Protein 1Y14 (pdb70)

Foldseek 3Di:
DDFAAALQVVLVVVVVVLVVQLVVVVPVVPLVVVLVVLQVSCVSRHDNPPVVVNVSNNVSSVQQFAHDPVLRVVLCVLLVVLPDDSVLSNCPNRDQDQFLCRSCVVVVVCVPSDDRVVVNVNNVVSVVSGDDD/DKDKDKDKDDDDDDDVDDDPCVVVVVLVVVCVPQAQFAFLVFGHQHAWPDSVDFDPVVITITITIGDDDDAFDKAKFFWAAQDQQATWTDGPPDIEGEGQVQEAPQWHDDVFIDHVDDTHGGRWMWIWGFHDWDTDGTDIYTYTHQHDPPTTGD/DDAAAALQVVLVVVVVVLVVQLVVCVVPDDDPPLVVQLVVVVVSCVSRHPVPPVVVNVSNNVSSVQQQAHDPVLSVVLLVLLVVLVDDNVLSRCPLRDQDQFLVRSCVVVVVVVPSDDRVVVNVSSVVSVVSGDPD/DKDKDKDKDKDADVVDDDPVCVVVVLVVVCVPAAQWAFLVFAHQHAW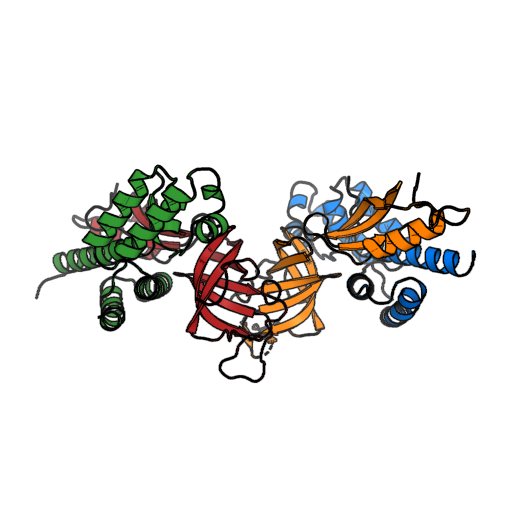PDSVDFDWAVMIMTITIGIGDDDDAFDKDKFFWAAADQQATWGDDPPATETEGPVQEAVQWGWDPPDVVTWTDHPDDIGGGGFMWIWGFRDWDTDGTDIYTYTHQHDPPTTTD

Structure (mmCIF, N/CA/C/O backbone):
data_1Y14
#
_entry.id   1Y14
#
_cell.length_a   103.646
_cell.length_b   114.810
_cell.length_c   80.479
_cell.angle_alpha   90.00
_cell.angle_beta   90.00
_cell.angle_gamma   90.00
#
_symmetry.space_group_name_H-M   'P 21 21 2'
#
loop_
_entity.id
_entity.type
_entity.pdbx_description
1 polymer 'DNA-directed RNA polymerase II 32 kDa polypeptide'
2 polymer 'DNA-directed RNA polymerase II 19 kDa polypeptide'
3 water water
#
loop_
_atom_site.group_PDB
_atom_site.id
_atom_site.type_symbol
_atom_site.label_atom_id
_atom_site.label_alt_id
_atom_site.label_comp_id
_atom_site.label_asym_id
_atom_site.label_entity_id
_atom_site.label_seq_id
_atom_site.pdbx_PDB_ins_code
_atom_site.Cartn_x
_atom_site.Cartn_y
_atom_site.Cartn_z
_atom_site.occupancy
_atom_site.B_iso_or_equiv
_atom_site.auth_seq_id
_atom_site.auth_comp_id
_atom_site.auth_asym_id
_atom_site.auth_atom_id
_atom_site.pdbx_PDB_model_num
ATOM 1 N N . GLU A 1 12 ? 39.529 18.538 33.813 1.00 91.88 46 GLU A N 1
ATOM 2 C CA . GLU A 1 12 ? 39.892 17.637 32.679 1.00 95.51 46 GLU A CA 1
ATOM 3 C C . GLU A 1 12 ? 38.945 16.430 32.611 1.00 97.54 46 GLU A C 1
ATOM 4 O O . GLU A 1 12 ? 38.278 16.096 33.592 1.00 100.00 46 GLU A O 1
ATOM 10 N N . LEU A 1 13 ? 38.888 15.786 31.449 1.00 96.28 47 LEU A N 1
ATOM 11 C CA . LEU A 1 13 ? 38.037 14.613 31.253 1.00 88.86 47 LEU A CA 1
ATOM 12 C C . LEU A 1 13 ? 38.817 13.470 30.602 1.00 84.87 47 LEU A C 1
ATOM 13 O O . LEU A 1 13 ? 39.690 13.691 29.753 1.00 90.19 47 LEU A O 1
ATOM 18 N N . ILE A 1 14 ? 38.504 12.248 31.018 1.00 67.27 48 ILE A N 1
ATOM 19 C CA . ILE A 1 14 ? 39.148 11.058 30.475 1.00 54.62 48 ILE A CA 1
ATOM 20 C C . ILE A 1 14 ? 38.056 10.285 29.738 1.00 49.71 48 ILE A C 1
ATOM 21 O O . ILE A 1 14 ? 37.116 9.793 30.355 1.00 47.92 48 ILE A O 1
ATOM 26 N N . ALA A 1 15 ? 38.179 10.196 28.419 1.00 45.87 49 ALA A N 1
ATOM 27 C CA . ALA A 1 15 ? 37.193 9.513 27.595 1.00 35.87 49 ALA A CA 1
ATOM 28 C C . ALA A 1 15 ? 37.452 8.024 27.553 1.00 34.12 49 ALA A C 1
ATOM 29 O O . ALA A 1 15 ? 38.592 7.595 27.447 1.00 40.71 49 ALA A O 1
ATOM 31 N N . LEU A 1 16 ? 36.387 7.230 27.629 1.00 32.22 50 LEU A N 1
ATOM 32 C CA . LEU A 1 16 ? 36.529 5.775 27.599 1.00 30.53 50 LEU A CA 1
ATOM 33 C C . LEU A 1 16 ? 35.743 5.191 26.445 1.00 33.15 50 LEU A C 1
ATOM 34 O O . LEU A 1 16 ? 34.689 5.719 26.103 1.00 36.29 50 LEU A O 1
ATOM 39 N N . ASN A 1 17 ? 36.251 4.123 25.829 1.00 25.38 51 ASN A N 1
ATOM 40 C CA . ASN A 1 17 ? 35.464 3.470 24.801 1.00 29.56 51 ASN A CA 1
ATOM 41 C C . ASN A 1 17 ? 34.497 2.596 25.637 1.00 27.54 51 ASN A C 1
ATOM 42 O O . ASN A 1 17 ? 34.663 2.460 26.848 1.00 28.08 51 ASN A O 1
ATOM 47 N N . LEU A 1 18 ? 33.483 2.025 25.011 1.00 31.43 52 LEU A N 1
ATOM 48 C CA . LEU A 1 18 ? 32.518 1.219 25.752 1.00 27.90 52 LEU A CA 1
ATOM 49 C C . LEU A 1 18 ? 33.161 0.112 26.581 1.00 27.19 52 LEU A C 1
ATOM 50 O O . LEU A 1 18 ? 32.841 -0.058 27.758 1.00 31.67 52 LEU A O 1
ATOM 55 N N . SER A 1 19 ? 34.074 -0.631 25.968 1.00 30.72 53 SER A N 1
ATOM 56 C CA . SER A 1 19 ? 34.730 -1.746 26.641 1.00 30.94 53 SER A CA 1
ATOM 57 C C . SER A 1 19 ? 35.502 -1.354 27.895 1.00 31.65 53 SER A C 1
ATOM 58 O O . SER A 1 19 ? 35.522 -2.101 28.866 1.00 31.80 53 SER A O 1
ATOM 61 N N . GLU A 1 20 ? 36.125 -0.185 27.897 1.00 27.76 54 GLU A N 1
ATOM 62 C CA . GLU A 1 20 ? 36.867 0.229 29.083 1.00 31.16 54 GLU A CA 1
ATOM 63 C C . GLU A 1 20 ? 35.903 0.668 30.184 1.00 26.37 54 GLU A C 1
ATOM 64 O O . GLU A 1 20 ? 36.177 0.469 31.364 1.00 36.46 54 GLU A O 1
ATOM 70 N N . ALA A 1 21 ? 34.792 1.298 29.799 1.00 24.80 55 ALA A N 1
ATOM 71 C CA . ALA A 1 21 ? 33.809 1.764 30.779 1.00 25.34 55 ALA A CA 1
ATOM 72 C C . ALA A 1 21 ? 33.237 0.542 31.482 1.00 27.45 55 ALA A C 1
ATOM 73 O O . ALA A 1 21 ? 33.045 0.543 32.696 1.00 29.24 55 ALA A O 1
ATOM 75 N N . ARG A 1 22 ? 32.981 -0.510 30.711 1.00 24.10 56 ARG A N 1
ATOM 76 C CA . ARG A 1 22 ? 32.475 -1.741 31.286 1.00 34.24 56 ARG A CA 1
ATOM 77 C C . ARG A 1 22 ? 33.466 -2.275 32.332 1.00 39.40 56 ARG A C 1
ATOM 78 O O . ARG A 1 22 ? 33.090 -2.553 33.474 1.00 39.33 56 ARG A O 1
ATOM 86 N N . LEU A 1 23 ? 34.731 -2.408 31.952 1.00 35.20 57 LEU A N 1
ATOM 87 C CA . LEU A 1 23 ? 35.736 -2.908 32.893 1.00 43.66 57 LEU A CA 1
ATOM 88 C C . LEU A 1 23 ? 35.940 -1.972 34.092 1.00 34.37 57 LEU A C 1
ATOM 89 O O . LEU A 1 23 ? 36.081 -2.433 35.221 1.00 41.08 57 LEU A O 1
ATOM 94 N N . VAL A 1 24 ? 35.955 -0.663 33.859 1.00 32.50 58 VAL A N 1
ATOM 95 C CA . VAL A 1 24 ? 36.145 0.286 34.962 1.00 31.06 58 VAL A CA 1
ATOM 96 C C . VAL A 1 24 ? 35.008 0.190 35.999 1.00 43.59 58 VAL A C 1
ATOM 97 O O . VAL A 1 24 ? 35.231 0.321 37.213 1.00 41.44 58 VAL A O 1
ATOM 101 N N . ILE A 1 25 ? 33.791 -0.034 35.517 1.00 32.86 59 ILE A N 1
ATOM 102 C CA . ILE A 1 25 ? 32.640 -0.156 36.400 1.00 43.22 59 ILE A CA 1
ATOM 103 C C . ILE A 1 25 ? 32.631 -1.497 37.159 1.00 36.29 59 ILE A C 1
ATOM 104 O O . ILE A 1 25 ? 32.402 -1.517 38.368 1.00 29.26 59 ILE A O 1
ATOM 109 N N . LYS A 1 26 ? 32.857 -2.609 36.460 1.00 35.45 60 LYS A N 1
ATOM 110 C CA . LYS A 1 26 ? 32.855 -3.908 37.127 1.00 40.78 60 LYS A CA 1
ATOM 111 C C . LYS A 1 26 ? 33.903 -3.942 38.229 1.00 39.62 60 LYS A C 1
ATOM 112 O O . LYS A 1 26 ? 33.630 -4.358 39.355 1.00 42.34 60 LYS A O 1
ATOM 118 N N . GLU A 1 27 ? 35.101 -3.483 37.898 1.00 33.52 61 GLU A N 1
ATOM 119 C CA . GLU A 1 27 ? 36.190 -3.454 38.855 1.00 39.74 61 GLU A CA 1
ATOM 120 C C . GLU A 1 27 ? 35.798 -2.635 40.082 1.00 48.71 61 GLU A C 1
ATOM 121 O O . GLU A 1 27 ? 36.026 -3.056 41.213 1.00 48.31 61 GLU A O 1
ATOM 127 N N . ALA A 1 28 ? 35.203 -1.467 39.857 1.00 45.88 62 ALA A N 1
ATOM 128 C CA . ALA A 1 28 ? 34.807 -0.596 40.960 1.00 35.69 62 ALA A CA 1
ATOM 129 C C . ALA A 1 28 ? 33.779 -1.279 41.850 1.00 48.04 62 ALA A C 1
ATOM 130 O O . ALA A 1 28 ? 33.891 -1.232 43.074 1.00 44.93 62 ALA A O 1
ATOM 132 N N . LEU A 1 29 ? 32.785 -1.918 41.237 1.00 35.27 63 LEU A N 1
ATOM 133 C CA . LEU A 1 29 ? 31.750 -2.594 42.011 1.00 46.11 63 LEU A CA 1
ATOM 134 C C . LEU A 1 29 ? 32.269 -3.859 42.692 1.00 51.57 63 LEU A C 1
ATOM 135 O O . LEU A 1 29 ? 31.833 -4.194 43.787 1.00 45.45 63 LEU A O 1
ATOM 140 N N . VAL A 1 30 ? 33.196 -4.561 42.047 1.00 42.95 64 VAL A N 1
ATOM 141 C CA . VAL A 1 30 ? 33.757 -5.766 42.636 1.00 42.76 64 VAL A CA 1
ATOM 142 C C . VAL A 1 30 ? 34.502 -5.392 43.914 1.00 39.49 64 VAL A C 1
ATOM 143 O O . VAL A 1 30 ? 34.344 -6.035 44.944 1.00 46.43 64 VAL A O 1
ATOM 147 N N . GLU A 1 31 ? 35.300 -4.334 43.830 1.00 37.06 65 GLU A N 1
ATOM 148 C CA . GLU A 1 31 ? 36.067 -3.823 44.951 1.00 38.69 65 GLU A CA 1
ATOM 149 C C . GLU A 1 31 ? 35.128 -3.361 46.059 1.00 54.52 65 GLU A C 1
ATOM 150 O O . GLU A 1 31 ? 35.435 -3.516 47.240 1.00 61.36 65 GLU A O 1
ATOM 156 N N . ARG A 1 32 ? 33.988 -2.788 45.676 1.00 55.76 66 ARG A N 1
ATOM 157 C CA . ARG A 1 32 ? 33.025 -2.299 46.657 1.00 62.21 66 ARG A CA 1
ATOM 158 C C . ARG A 1 32 ? 32.359 -3.474 47.367 1.00 52.61 66 ARG A C 1
ATOM 159 O O . ARG A 1 32 ? 32.145 -3.441 48.577 1.00 62.00 66 ARG A O 1
ATOM 167 N N . ARG A 1 33 ? 32.034 -4.508 46.603 1.00 40.83 67 ARG A N 1
ATOM 168 C CA . ARG A 1 33 ? 31.419 -5.706 47.152 1.00 54.94 67 ARG A CA 1
ATOM 169 C C . ARG A 1 33 ? 32.335 -6.261 48.246 1.00 65.61 67 ARG A C 1
ATOM 170 O O . ARG A 1 33 ? 31.870 -6.675 49.307 1.00 63.94 67 ARG A O 1
ATOM 178 N N . ARG A 1 34 ? 33.639 -6.263 47.974 1.00 65.08 68 ARG A N 1
ATOM 179 C CA . ARG A 1 34 ? 34.619 -6.757 48.935 1.00 68.16 68 ARG A CA 1
ATOM 180 C C . ARG A 1 34 ? 34.684 -5.837 50.141 1.00 66.53 68 ARG A C 1
ATOM 181 O O . ARG A 1 34 ? 34.544 -6.290 51.268 1.00 67.09 68 ARG A O 1
ATOM 189 N N . ALA A 1 35 ? 34.901 -4.546 49.896 1.00 68.83 69 ALA A N 1
ATOM 190 C CA . ALA A 1 35 ? 34.973 -3.559 50.970 1.00 65.46 69 ALA A CA 1
ATOM 191 C C . ALA A 1 35 ? 33.759 -3.698 51.873 1.00 69.42 69 ALA A C 1
ATOM 192 O O . ALA A 1 35 ? 33.836 -3.447 53.076 1.00 73.86 69 ALA A O 1
ATOM 194 N N . PHE A 1 36 ? 32.634 -4.098 51.291 1.00 71.37 70 PHE A N 1
ATOM 195 C CA . PHE A 1 36 ? 31.421 -4.283 52.069 1.00 80.01 70 PHE A CA 1
ATOM 196 C C . PHE A 1 36 ? 31.458 -5.613 52.817 1.00 78.76 70 PHE A C 1
ATOM 197 O O . PHE A 1 36 ? 31.183 -5.652 54.013 1.00 84.75 70 PHE A O 1
ATOM 205 N N . LYS A 1 37 ? 31.799 -6.697 52.119 1.00 80.54 71 LYS A N 1
ATOM 206 C CA . LYS A 1 37 ? 31.881 -8.020 52.746 1.00 82.55 71 LYS A CA 1
ATOM 207 C C . LYS A 1 37 ? 32.986 -8.078 53.798 1.00 86.46 71 LYS A C 1
ATOM 208 O O . LYS A 1 37 ? 32.974 -8.945 54.672 1.00 91.55 71 LYS A O 1
ATOM 214 N N . ARG A 1 38 ? 33.945 -7.162 53.703 1.00 87.56 72 ARG A N 1
ATOM 215 C CA . ARG A 1 38 ? 35.040 -7.100 54.663 1.00 87.48 72 ARG A CA 1
ATOM 216 C C . ARG A 1 38 ? 34.560 -6.269 55.840 1.00 92.53 72 ARG A C 1
ATOM 217 O O . ARG A 1 38 ? 33.612 -6.637 56.535 1.00 91.84 72 ARG A O 1
ATOM 225 N N . SER A 1 39 ? 35.226 -5.131 56.035 1.00 95.86 73 SER A N 1
ATOM 226 C CA . SER A 1 39 ? 34.923 -4.203 57.117 1.00 98.89 73 SER A CA 1
ATOM 227 C C . SER A 1 39 ? 33.421 -4.053 57.350 1.00 100.00 73 SER A C 1
ATOM 228 O O . SER A 1 39 ? 32.738 -3.308 56.644 1.00 100.00 73 SER A O 1
ATOM 231 N N . GLN A 1 40 ? 32.916 -4.781 58.342 1.00 100.00 74 GLN A N 1
ATOM 232 C CA . GLN A 1 40 ? 31.506 -4.732 58.704 1.00 98.37 74 GLN A CA 1
ATOM 233 C C . GLN A 1 40 ? 31.383 -4.448 60.195 1.00 100.00 74 GLN A C 1
ATOM 234 O O . GLN A 1 40 ? 32.160 -3.666 60.751 1.00 100.00 74 GLN A O 1
ATOM 240 N N . THR A 1 84 ? 30.236 -15.361 29.145 1.00 68.83 118 THR A N 1
ATOM 241 C CA . THR A 1 84 ? 29.093 -15.310 28.241 1.00 68.73 118 THR A CA 1
ATOM 242 C C . THR A 1 84 ? 28.352 -13.982 28.328 1.00 72.18 118 THR A C 1
ATOM 243 O O . THR A 1 84 ? 28.203 -13.404 29.405 1.00 70.53 118 THR A O 1
ATOM 247 N N . ARG A 1 85 ? 27.878 -13.525 27.175 1.00 70.57 119 ARG A N 1
ATOM 248 C CA . ARG A 1 85 ? 27.145 -12.272 27.041 1.00 72.54 119 ARG A CA 1
ATOM 249 C C . ARG A 1 85 ? 25.901 -12.228 27.940 1.00 76.94 119 ARG A C 1
ATOM 250 O O . ARG A 1 85 ? 25.834 -11.438 28.887 1.00 73.53 119 ARG A O 1
ATOM 258 N N . GLU A 1 86 ? 24.916 -13.073 27.639 1.00 80.16 120 GLU A N 1
ATOM 259 C CA . GLU A 1 86 ? 23.685 -13.112 28.424 1.00 82.71 120 GLU A CA 1
ATOM 260 C C . GLU A 1 86 ? 23.899 -13.610 29.847 1.00 76.82 120 GLU A C 1
ATOM 261 O O . GLU A 1 86 ? 23.177 -13.216 30.759 1.00 79.23 120 GLU A O 1
ATOM 267 N N . LYS A 1 87 ? 24.885 -14.476 30.048 1.00 73.91 121 LYS A N 1
ATOM 268 C CA . LYS A 1 87 ? 25.144 -14.962 31.393 1.00 71.40 121 LYS A CA 1
ATOM 269 C C . LYS A 1 87 ? 25.665 -13.811 32.247 1.00 66.53 121 LYS A C 1
ATOM 270 O O . LYS A 1 87 ? 25.445 -13.776 33.462 1.00 65.79 121 LYS A O 1
ATOM 276 N N . GLU A 1 88 ? 26.346 -12.863 31.605 1.00 59.07 122 GLU A N 1
ATOM 277 C CA . GLU A 1 88 ? 26.856 -11.696 32.309 1.00 44.89 122 GLU A CA 1
ATOM 278 C C . GLU A 1 88 ? 25.665 -10.824 32.685 1.00 49.82 122 GLU A C 1
ATOM 279 O O . GLU A 1 88 ? 25.647 -10.206 33.748 1.00 53.43 122 GLU A O 1
ATOM 285 N N . LEU A 1 89 ? 24.675 -10.776 31.796 1.00 53.67 123 LEU A N 1
ATOM 286 C CA . LEU A 1 89 ? 23.461 -10.000 32.026 1.00 54.41 123 LEU A CA 1
ATOM 287 C C . LEU A 1 89 ? 22.787 -10.400 33.332 1.00 68.36 123 LEU A C 1
ATOM 288 O O . LEU A 1 89 ? 22.197 -9.562 34.018 1.00 72.56 123 LEU A O 1
ATOM 293 N N . GLU A 1 90 ? 22.874 -11.684 33.668 1.00 72.53 124 GLU A N 1
ATOM 294 C CA . GLU A 1 90 ? 22.270 -12.202 34.889 1.00 75.17 124 GLU A CA 1
ATOM 295 C C . GLU A 1 90 ? 23.084 -11.840 36.121 1.00 74.11 124 GLU A C 1
ATOM 296 O O . GLU A 1 90 ? 22.535 -11.659 37.209 1.00 81.36 124 GLU A O 1
ATOM 302 N N . SER A 1 91 ? 24.394 -11.725 35.942 1.00 77.16 125 SER A N 1
ATOM 303 C CA . SER A 1 91 ? 25.295 -11.379 37.037 1.00 81.68 125 SER A CA 1
ATOM 304 C C . SER A 1 91 ? 25.139 -9.913 37.459 1.00 86.73 125 SER A C 1
ATOM 305 O O . SER A 1 91 ? 25.537 -9.532 38.565 1.00 81.25 125 SER A O 1
ATOM 308 N N . ILE A 1 92 ? 24.562 -9.101 36.573 1.00 85.84 126 ILE A N 1
ATOM 309 C CA . ILE A 1 92 ? 24.349 -7.680 36.837 1.00 79.52 126 ILE A CA 1
ATOM 310 C C . ILE A 1 92 ? 23.431 -7.485 38.028 1.00 76.65 126 ILE A C 1
ATOM 311 O O . ILE A 1 92 ? 23.833 -6.922 39.050 1.00 71.92 126 ILE A O 1
ATOM 316 N N . ASP A 1 93 ? 22.187 -7.932 37.872 1.00 70.93 127 ASP A N 1
ATOM 317 C CA . ASP A 1 93 ? 21.187 -7.817 38.923 1.00 74.56 127 ASP A CA 1
ATOM 318 C C . ASP A 1 93 ? 21.814 -8.185 40.258 1.00 74.91 127 ASP A C 1
ATOM 319 O O . ASP A 1 93 ? 21.693 -7.447 41.237 1.00 73.47 127 ASP A O 1
ATOM 324 N N . VAL A 1 94 ? 22.498 -9.326 40.283 1.00 69.07 128 VAL A N 1
ATOM 325 C CA . VAL A 1 94 ? 23.150 -9.803 41.494 1.00 67.63 128 VAL A CA 1
ATOM 326 C C . VAL A 1 94 ? 24.128 -8.752 42.015 1.00 58.66 128 VAL A C 1
ATOM 327 O O . VAL A 1 94 ? 23.949 -8.208 43.111 1.00 59.18 128 VAL A O 1
ATOM 331 N N . LEU A 1 95 ? 25.151 -8.464 41.212 1.00 57.45 129 LEU A N 1
ATOM 332 C CA . LEU A 1 95 ? 26.182 -7.494 41.573 1.00 55.53 129 LEU A CA 1
ATOM 333 C C . LEU A 1 95 ? 25.624 -6.137 42.016 1.00 54.87 129 LEU A C 1
ATOM 334 O O . LEU A 1 95 ? 26.025 -5.599 43.051 1.00 52.68 129 LEU A O 1
ATOM 339 N N . LEU A 1 96 ? 24.702 -5.584 41.235 1.00 54.07 130 LEU A N 1
ATOM 340 C CA . LEU A 1 96 ? 24.111 -4.291 41.576 1.00 60.53 130 LEU A CA 1
ATOM 341 C C . LEU A 1 96 ? 23.427 -4.355 42.927 1.00 57.42 130 LEU A C 1
ATOM 342 O O . LEU A 1 96 ? 23.534 -3.438 43.744 1.00 55.23 130 LEU A O 1
ATOM 347 N N . GLU A 1 97 ? 22.709 -5.448 43.143 1.00 56.80 131 GLU A N 1
ATOM 348 C CA . GLU A 1 97 ? 21.981 -5.665 44.381 1.00 63.26 131 GLU A CA 1
ATOM 349 C C . GLU A 1 97 ? 22.868 -5.506 45.605 1.00 61.88 131 GLU A C 1
ATOM 350 O O . GLU A 1 97 ? 22.519 -4.806 46.557 1.00 63.39 131 GLU A O 1
ATOM 356 N N . GLN A 1 98 ? 24.027 -6.153 45.561 1.00 57.80 132 GLN A N 1
ATOM 357 C CA . GLN A 1 98 ? 24.965 -6.141 46.672 1.00 55.91 132 GLN A CA 1
ATOM 358 C C . GLN A 1 98 ? 25.830 -4.898 46.775 1.00 59.03 132 GLN A C 1
ATOM 359 O O . GLN A 1 98 ? 26.518 -4.699 47.777 1.00 66.73 132 GLN A O 1
ATOM 365 N N . THR A 1 99 ? 25.801 -4.050 45.757 1.00 51.51 133 THR A N 1
ATOM 366 C CA . THR A 1 99 ? 26.650 -2.869 45.786 1.00 56.73 133 THR A CA 1
ATOM 367 C C . THR A 1 99 ? 25.957 -1.524 45.683 1.00 55.04 133 THR A C 1
ATOM 368 O O . THR A 1 99 ? 26.573 -0.499 45.965 1.00 53.80 133 THR A O 1
ATOM 372 N N . THR A 1 100 ? 24.688 -1.514 45.290 1.00 55.08 134 THR A N 1
ATOM 373 C CA . THR A 1 100 ? 23.979 -0.246 45.141 1.00 67.70 134 THR A CA 1
ATOM 374 C C . THR A 1 100 ? 22.639 -0.178 45.867 1.00 75.05 134 THR A C 1
ATOM 375 O O . THR A 1 100 ? 22.081 -1.201 46.266 1.00 80.06 134 THR A O 1
ATOM 379 N N . GLY A 1 101 ? 22.133 1.045 46.020 1.00 84.81 135 GLY A N 1
ATOM 380 C CA . GLY A 1 101 ? 20.873 1.285 46.709 1.00 87.84 135 GLY A CA 1
ATOM 381 C C . GLY A 1 101 ? 19.688 0.408 46.343 1.00 93.60 135 GLY A C 1
ATOM 382 O O . GLY A 1 101 ? 18.913 0.013 47.216 1.00 99.98 135 GLY A O 1
ATOM 383 N N . GLY A 1 102 ? 19.535 0.099 45.060 1.00 93.04 136 GLY A N 1
ATOM 384 C CA . GLY A 1 102 ? 18.418 -0.727 44.636 1.00 89.57 136 GLY A CA 1
ATOM 385 C C . GLY A 1 102 ? 17.634 -0.001 43.565 1.00 89.38 136 GLY A C 1
ATOM 386 O O . GLY A 1 102 ? 16.906 -0.610 42.777 1.00 88.31 136 GLY A O 1
ATOM 387 N N . ASN A 1 103 ? 17.781 1.319 43.550 1.00 88.59 137 ASN A N 1
ATOM 388 C CA . ASN A 1 103 ? 17.118 2.155 42.563 1.00 88.37 137 ASN A CA 1
ATOM 389 C C . ASN A 1 103 ? 18.052 2.268 41.357 1.00 90.50 137 ASN A C 1
ATOM 390 O O . ASN A 1 103 ? 18.055 1.391 40.491 1.00 98.04 137 ASN A O 1
ATOM 395 N N . ASN A 1 104 ? 18.858 3.327 41.325 1.00 78.96 138 ASN A N 1
ATOM 396 C CA . ASN A 1 104 ? 19.808 3.580 40.243 1.00 67.33 138 ASN A CA 1
ATOM 397 C C . ASN A 1 104 ? 19.509 2.809 38.952 1.00 61.76 138 ASN A C 1
ATOM 398 O O . ASN A 1 104 ? 20.234 1.881 38.558 1.00 47.30 138 ASN A O 1
ATOM 403 N N . LYS A 1 105 ? 18.423 3.211 38.302 1.00 45.04 139 LYS A N 1
ATOM 404 C CA . LYS A 1 105 ? 17.996 2.599 37.055 1.00 45.19 139 LYS A CA 1
ATOM 405 C C . LYS A 1 105 ? 19.024 2.911 35.951 1.00 41.12 139 LYS A C 1
ATOM 406 O O . LYS A 1 105 ? 19.257 2.101 35.052 1.00 32.24 139 LYS A O 1
ATOM 412 N N . ASP A 1 106 ? 19.639 4.087 36.031 1.00 38.76 140 ASP A N 1
ATOM 413 C CA . ASP A 1 106 ? 20.625 4.503 35.039 1.00 36.79 140 ASP A CA 1
ATOM 414 C C . ASP A 1 106 ? 21.806 3.531 34.969 1.00 41.56 140 ASP A C 1
ATOM 415 O O . ASP A 1 106 ? 22.164 3.043 33.882 1.00 39.49 140 ASP A O 1
ATOM 420 N N . LEU A 1 107 ? 22.397 3.233 36.126 1.00 43.22 141 LEU A N 1
ATOM 421 C CA . LEU A 1 107 ? 23.544 2.327 36.176 1.00 32.82 141 LEU A CA 1
ATOM 422 C C . LEU A 1 107 ? 23.162 0.954 35.646 1.00 41.07 141 LEU A C 1
ATOM 423 O O . LEU A 1 107 ? 23.910 0.330 34.885 1.00 40.37 141 LEU A O 1
ATOM 428 N N . LYS A 1 108 ? 21.977 0.493 36.025 1.00 44.45 142 LYS A N 1
ATOM 429 C CA . LYS A 1 108 ? 21.501 -0.804 35.558 1.00 37.12 142 LYS A CA 1
ATOM 430 C C . LYS A 1 108 ? 21.328 -0.816 34.037 1.00 33.54 142 LYS A C 1
ATOM 431 O O . LYS A 1 108 ? 21.737 -1.770 33.365 1.00 34.85 142 LYS A O 1
ATOM 437 N N . ASN A 1 109 ? 20.714 0.229 33.481 1.00 40.41 143 ASN A N 1
ATOM 438 C CA . ASN A 1 109 ? 20.537 0.292 32.024 1.00 40.23 143 ASN A CA 1
ATOM 439 C C . ASN A 1 109 ? 21.916 0.364 31.350 1.00 31.15 143 ASN A C 1
ATOM 440 O O . ASN A 1 109 ? 22.152 -0.238 30.305 1.00 32.22 143 ASN A O 1
ATOM 445 N N . THR A 1 110 ? 22.826 1.090 31.977 1.00 27.34 144 THR A N 1
ATOM 446 C CA . THR A 1 110 ? 24.183 1.228 31.459 1.00 39.48 144 THR A CA 1
ATOM 447 C C . THR A 1 110 ? 24.911 -0.110 31.359 1.00 33.62 144 THR A C 1
ATOM 448 O O . THR A 1 110 ? 25.470 -0.462 30.308 1.00 34.49 144 THR A O 1
ATOM 452 N N . MET A 1 111 ? 24.888 -0.875 32.442 1.00 36.05 145 MET A N 1
ATOM 453 C CA . MET A 1 111 ? 25.578 -2.158 32.430 1.00 42.11 145 MET A CA 1
ATOM 454 C C . MET A 1 111 ? 25.007 -3.131 31.403 1.00 42.46 145 MET A C 1
ATOM 455 O O . MET A 1 111 ? 25.758 -3.865 30.747 1.00 39.22 145 MET A O 1
ATOM 460 N N . GLN A 1 112 ? 23.691 -3.131 31.224 1.00 34.68 146 GLN A N 1
ATOM 461 C CA . GLN A 1 112 ? 23.115 -4.036 30.234 1.00 39.07 146 GLN A CA 1
ATOM 462 C C . GLN A 1 112 ? 23.592 -3.603 28.853 1.00 29.64 146 GLN A C 1
ATOM 463 O O . GLN A 1 112 ? 23.911 -4.429 27.998 1.00 33.45 146 GLN A O 1
ATOM 469 N N . TYR A 1 113 ? 23.639 -2.291 28.655 1.00 33.77 147 TYR A N 1
ATOM 470 C CA . TYR A 1 113 ? 24.094 -1.699 27.402 1.00 33.15 147 TYR A CA 1
ATOM 471 C C . TYR A 1 113 ? 25.558 -2.092 27.164 1.00 21.83 147 TYR A C 1
ATOM 472 O O . TYR A 1 113 ? 25.907 -2.672 26.133 1.00 27.21 147 TYR A O 1
ATOM 481 N N . LEU A 1 114 ? 26.409 -1.769 28.132 1.00 28.23 148 LEU A N 1
ATOM 482 C CA . LEU A 1 114 ? 27.831 -2.094 28.030 1.00 32.64 148 LEU A CA 1
ATOM 483 C C . LEU A 1 114 ? 28.031 -3.597 27.804 1.00 35.37 148 LEU A C 1
ATOM 484 O O . LEU A 1 114 ? 28.893 -4.016 27.023 1.00 37.32 148 LEU A O 1
ATOM 489 N N . THR A 1 115 ? 27.207 -4.412 28.454 1.00 37.26 149 THR A N 1
ATOM 490 C CA . THR A 1 115 ? 27.313 -5.859 28.291 1.00 34.09 149 THR A CA 1
ATOM 491 C C . THR A 1 115 ? 27.051 -6.280 26.850 1.00 37.78 149 THR A C 1
ATOM 492 O O . THR A 1 115 ? 27.762 -7.127 26.299 1.00 34.63 149 THR A O 1
ATOM 496 N N . ASN A 1 116 ? 26.034 -5.694 26.225 1.00 37.00 150 ASN A N 1
ATOM 497 C CA . ASN A 1 116 ? 25.718 -6.078 24.852 1.00 36.34 150 ASN A CA 1
ATOM 498 C C . ASN A 1 116 ? 26.467 -5.332 23.756 1.00 40.12 150 ASN A C 1
ATOM 499 O O . ASN A 1 116 ? 26.535 -5.800 22.622 1.00 33.30 150 ASN A O 1
ATOM 504 N N . PHE A 1 117 ? 27.050 -4.185 24.079 1.00 29.74 151 PHE A N 1
ATOM 505 C CA . PHE A 1 117 ? 27.752 -3.444 23.046 1.00 32.79 151 PHE A CA 1
ATOM 506 C C . PHE A 1 117 ? 29.275 -3.376 23.161 1.00 37.13 151 PHE A C 1
ATOM 507 O O . PHE A 1 117 ? 29.934 -2.922 22.226 1.00 34.57 151 PHE A O 1
ATOM 515 N N . SER A 1 118 ? 29.838 -3.835 24.281 1.00 36.22 152 SER A N 1
ATOM 516 C CA . SER A 1 118 ? 31.296 -3.819 24.441 1.00 32.02 152 SER A CA 1
ATOM 517 C C . SER A 1 118 ? 31.931 -4.766 23.437 1.00 35.86 152 SER A C 1
ATOM 518 O O . SER A 1 118 ? 31.638 -5.956 23.405 1.00 32.46 152 SER A O 1
ATOM 521 N N . ARG A 1 119 ? 32.827 -4.237 22.624 1.00 31.05 153 ARG A N 1
ATOM 522 C CA . ARG A 1 119 ? 33.484 -5.040 21.604 1.00 38.84 153 ARG A CA 1
ATOM 523 C C . ARG A 1 119 ? 34.644 -5.901 22.146 1.00 37.80 153 ARG A C 1
ATOM 524 O O . ARG A 1 119 ? 34.954 -6.958 21.594 1.00 27.51 153 ARG A O 1
ATOM 532 N N . PHE A 1 120 ? 35.273 -5.456 23.226 1.00 36.17 154 PHE A N 1
ATOM 533 C CA . PHE A 1 120 ? 36.420 -6.171 23.799 1.00 38.38 154 PHE A CA 1
ATOM 534 C C . PHE A 1 120 ? 36.100 -6.529 25.238 1.00 39.83 154 PHE A C 1
ATOM 535 O O . PHE A 1 120 ? 36.070 -5.666 26.121 1.00 41.17 154 PHE A O 1
ATOM 543 N N . ARG A 1 121 ? 35.883 -7.817 25.476 1.00 41.43 155 ARG A N 1
ATOM 544 C CA . ARG A 1 121 ? 35.444 -8.280 26.788 1.00 43.49 155 ARG A CA 1
ATOM 545 C C . ARG A 1 121 ? 36.394 -8.597 27.934 1.00 40.76 155 ARG A C 1
ATOM 546 O O . ARG A 1 121 ? 35.940 -8.736 29.065 1.00 46.69 155 ARG A O 1
ATOM 554 N N . ASP A 1 122 ? 37.693 -8.697 27.675 1.00 39.49 156 ASP A N 1
ATOM 555 C CA . ASP A 1 122 ? 38.646 -8.978 28.747 1.00 41.53 156 ASP A CA 1
ATOM 556 C C . ASP A 1 122 ? 39.705 -7.884 28.843 1.00 37.81 156 ASP A C 1
ATOM 557 O O . ASP A 1 122 ? 39.986 -7.192 27.861 1.00 37.83 156 ASP A O 1
ATOM 562 N N . GLN A 1 123 ? 40.297 -7.736 30.025 1.00 39.73 157 GLN A N 1
ATOM 563 C CA . GLN A 1 123 ? 41.299 -6.698 30.252 1.00 45.90 157 GLN A CA 1
ATOM 564 C C . GLN A 1 123 ? 42.497 -6.804 29.316 1.00 54.65 157 GLN A C 1
ATOM 565 O O . GLN A 1 123 ? 43.077 -5.790 28.913 1.00 55.94 157 GLN A O 1
ATOM 571 N N . GLU A 1 124 ? 42.863 -8.031 28.964 1.00 57.30 158 GLU A N 1
ATOM 572 C CA . GLU A 1 124 ? 43.997 -8.243 28.080 1.00 61.53 158 GLU A CA 1
ATOM 573 C C . GLU A 1 124 ? 43.782 -7.520 26.764 1.00 56.05 158 GLU A C 1
ATOM 574 O O . GLU A 1 124 ? 44.605 -6.708 26.344 1.00 49.48 158 GLU A O 1
ATOM 580 N N . THR A 1 125 ? 42.665 -7.825 26.119 1.00 51.11 159 THR A N 1
ATOM 581 C CA . THR A 1 125 ? 42.341 -7.224 24.838 1.00 48.69 159 THR A CA 1
ATOM 582 C C . THR A 1 125 ? 42.148 -5.712 24.919 1.00 47.61 159 THR A C 1
ATOM 583 O O . THR A 1 125 ? 42.595 -4.977 24.036 1.00 46.65 159 THR A O 1
ATOM 587 N N . VAL A 1 126 ? 41.490 -5.241 25.974 1.00 45.83 160 VAL A N 1
ATOM 588 C CA . VAL A 1 126 ? 41.281 -3.807 26.109 1.00 43.34 160 VAL A CA 1
ATOM 589 C C . VAL A 1 126 ? 42.634 -3.109 26.170 1.00 42.85 160 VAL A C 1
ATOM 590 O O . VAL A 1 126 ? 42.845 -2.100 25.498 1.00 40.85 160 VAL A O 1
ATOM 594 N N . GLY A 1 127 ? 43.550 -3.656 26.966 1.00 45.63 161 GLY A N 1
ATOM 595 C CA . GLY A 1 127 ? 44.875 -3.065 27.085 1.00 42.43 161 GLY A CA 1
ATOM 596 C C . GLY A 1 127 ? 45.533 -2.909 25.725 1.00 45.67 161 GLY A C 1
ATOM 597 O O . GLY A 1 127 ? 46.159 -1.885 25.431 1.00 50.47 161 GLY A O 1
ATOM 598 N N . ALA A 1 128 ? 45.371 -3.929 24.888 1.00 39.83 162 ALA A N 1
ATOM 599 C CA . ALA A 1 128 ? 45.935 -3.941 23.545 1.00 46.97 162 ALA A CA 1
ATOM 600 C C . ALA A 1 128 ? 45.281 -2.895 22.642 1.00 53.28 162 ALA A C 1
ATOM 601 O O . ALA A 1 128 ? 45.952 -2.263 21.821 1.00 49.91 162 ALA A O 1
ATOM 603 N N . VAL A 1 129 ? 43.968 -2.724 22.774 1.00 54.06 163 VAL A N 1
ATOM 604 C CA . VAL A 1 129 ? 43.269 -1.731 21.959 1.00 47.62 163 VAL A CA 1
ATOM 605 C C . VAL A 1 129 ? 43.776 -0.338 22.344 1.00 47.16 163 VAL A C 1
ATOM 606 O O . VAL A 1 129 ? 44.033 0.513 21.484 1.00 40.67 163 VAL A O 1
ATOM 610 N N . ILE A 1 130 ? 43.932 -0.121 23.644 1.00 41.74 164 ILE A N 1
ATOM 611 C CA . ILE A 1 130 ? 44.415 1.156 24.148 1.00 53.68 164 ILE A CA 1
ATOM 612 C C . ILE A 1 130 ? 45.782 1.512 23.571 1.00 58.14 164 ILE A C 1
ATOM 613 O O . ILE A 1 130 ? 45.990 2.634 23.112 1.00 54.61 164 ILE A O 1
ATOM 618 N N . GLN A 1 131 ? 46.715 0.564 23.586 1.00 63.19 165 GLN A N 1
ATOM 619 C CA . GLN A 1 131 ? 48.045 0.838 23.050 1.00 61.32 165 GLN A CA 1
ATOM 620 C C . GLN A 1 131 ? 47.984 1.116 21.546 1.00 58.07 165 GLN A C 1
ATOM 621 O O . GLN A 1 131 ? 48.503 2.133 21.081 1.00 61.11 165 GLN A O 1
ATOM 627 N N . LEU A 1 132 ? 47.341 0.225 20.793 1.00 42.60 166 LEU A N 1
ATOM 628 C CA . LEU A 1 132 ? 47.205 0.399 19.347 1.00 43.78 166 LEU A CA 1
ATOM 629 C C . LEU A 1 132 ? 46.666 1.786 18.975 1.00 50.66 166 LEU A C 1
ATOM 630 O O . LEU A 1 132 ? 47.187 2.438 18.079 1.00 58.94 166 LEU A O 1
ATOM 635 N N . LEU A 1 133 ? 45.622 2.235 19.663 1.00 51.73 167 LEU A N 1
ATOM 636 C CA . LEU A 1 133 ? 45.024 3.532 19.362 1.00 49.73 167 LEU A CA 1
ATOM 637 C C . LEU A 1 133 ? 45.797 4.718 19.923 1.00 51.97 167 LEU A C 1
ATOM 638 O O . LEU A 1 133 ? 45.842 5.778 19.306 1.00 54.99 167 LEU A O 1
ATOM 643 N N . LYS A 1 134 ? 46.394 4.536 21.093 1.00 57.10 168 LYS A N 1
ATOM 644 C CA . LYS A 1 134 ? 47.161 5.591 21.746 1.00 61.51 168 LYS A CA 1
ATOM 645 C C . LYS A 1 134 ? 48.376 6.029 20.929 1.00 65.65 168 LYS A C 1
ATOM 646 O O . LYS A 1 134 ? 48.766 7.198 20.962 1.00 70.42 168 LYS A O 1
ATOM 652 N N . SER A 1 135 ? 48.969 5.098 20.191 1.00 57.65 169 SER A N 1
ATOM 653 C CA . SER A 1 135 ? 50.145 5.415 19.392 1.00 63.83 169 SER A CA 1
ATOM 654 C C . SER A 1 135 ? 49.828 6.146 18.085 1.00 62.91 169 SER A C 1
ATOM 655 O O . SER A 1 135 ? 50.733 6.446 17.309 1.00 69.63 169 SER A O 1
ATOM 658 N N . THR A 1 136 ? 48.552 6.431 17.839 1.00 61.51 170 THR A N 1
ATOM 659 C CA . THR A 1 136 ? 48.142 7.114 16.611 1.00 48.37 170 THR A CA 1
ATOM 660 C C . THR A 1 136 ? 48.267 8.629 16.710 1.00 45.11 170 THR A C 1
ATOM 661 O O . THR A 1 136 ? 48.325 9.317 15.694 1.00 48.54 170 THR A O 1
ATOM 665 N N . GLY A 1 137 ? 48.279 9.146 17.935 1.00 40.46 171 GLY A N 1
ATOM 666 C CA . GLY A 1 137 ? 48.378 10.580 18.124 1.00 44.18 171 GLY A CA 1
ATOM 667 C C . GLY A 1 137 ? 47.042 11.288 17.971 1.00 50.36 171 GLY A C 1
ATOM 668 O O . GLY A 1 137 ? 46.989 12.519 17.964 1.00 45.42 171 GLY A O 1
ATOM 669 N N . LEU A 1 138 ? 45.961 10.519 17.845 1.00 40.39 172 LEU A N 1
ATOM 670 C CA . LEU A 1 138 ? 44.629 11.096 17.704 1.00 37.97 172 LEU A CA 1
ATOM 671 C C . LEU A 1 138 ? 44.108 11.671 19.033 1.00 38.74 172 LEU A C 1
ATOM 672 O O . LEU A 1 138 ? 44.648 11.394 20.103 1.00 45.22 172 LEU A O 1
ATOM 677 N N . HIS A 1 139 ? 43.067 12.490 18.959 1.00 33.53 173 HIS A N 1
ATOM 678 C CA . HIS A 1 139 ? 42.485 13.086 20.159 1.00 34.28 173 HIS A CA 1
ATOM 679 C C . HIS A 1 139 ? 41.713 12.021 20.973 1.00 34.50 173 HIS A C 1
ATOM 680 O O . HIS A 1 139 ? 41.132 11.080 20.414 1.00 32.80 173 HIS A O 1
ATOM 687 N N . PRO A 1 140 ? 41.708 12.151 22.304 1.00 36.36 174 PRO A N 1
ATOM 688 C CA . PRO A 1 140 ? 40.994 11.184 23.149 1.00 36.53 174 PRO A CA 1
ATOM 689 C C . PRO A 1 140 ? 39.550 10.907 22.692 1.00 42.95 174 PRO A C 1
ATOM 690 O O . PRO A 1 140 ? 39.117 9.757 22.665 1.00 46.11 174 PRO A O 1
ATOM 694 N N . PHE A 1 141 ? 38.812 11.955 22.332 1.00 33.86 175 PHE A N 1
ATOM 695 C CA . PHE A 1 141 ? 37.432 11.786 21.887 1.00 42.02 175 PHE A CA 1
ATOM 696 C C . PHE A 1 141 ? 37.372 10.932 20.638 1.00 44.72 175 PHE A C 1
ATOM 697 O O . PHE A 1 141 ? 36.404 10.196 20.446 1.00 39.13 175 PHE A O 1
ATOM 705 N N . GLU A 1 142 ? 38.394 11.040 19.787 1.00 31.43 176 GLU A N 1
ATOM 706 C CA . GLU A 1 142 ? 38.459 10.248 18.562 1.00 36.06 176 GLU A CA 1
ATOM 707 C C . GLU A 1 142 ? 38.822 8.814 18.917 1.00 35.15 176 GLU A C 1
ATOM 708 O O . GLU A 1 142 ? 38.229 7.863 18.407 1.00 38.73 176 GLU A O 1
ATOM 714 N N . VAL A 1 143 ? 39.792 8.662 19.806 1.00 38.02 177 VAL A N 1
ATOM 715 C CA . VAL A 1 143 ? 40.228 7.338 20.240 1.00 35.40 177 VAL A CA 1
ATOM 716 C C . VAL A 1 143 ? 39.057 6.570 20.863 1.00 42.77 177 VAL A C 1
ATOM 717 O O . VAL A 1 143 ? 38.864 5.379 20.590 1.00 34.93 177 VAL A O 1
ATOM 721 N N . ALA A 1 144 ? 38.279 7.261 21.694 1.00 28.59 178 ALA A N 1
ATOM 722 C CA . ALA A 1 144 ? 37.133 6.647 22.361 1.00 41.68 178 ALA A CA 1
ATOM 723 C C . ALA A 1 144 ? 36.103 6.190 21.344 1.00 35.27 178 ALA A C 1
ATOM 724 O O . ALA A 1 144 ? 35.496 5.135 21.503 1.00 33.31 178 ALA A O 1
ATOM 726 N N . GLN A 1 145 ? 35.900 6.980 20.296 1.00 35.72 179 GLN A N 1
ATOM 727 C CA . GLN A 1 145 ? 34.923 6.590 19.293 1.00 28.95 179 GLN A CA 1
ATOM 728 C C . GLN A 1 145 ? 35.424 5.413 18.447 1.00 32.96 179 GLN A C 1
ATOM 729 O O . GLN A 1 145 ? 34.661 4.488 18.145 1.00 30.07 179 GLN A O 1
ATOM 735 N N . LEU A 1 146 ? 36.706 5.433 18.083 1.00 29.77 180 LEU A N 1
ATOM 736 C CA . LEU A 1 146 ? 37.284 4.358 17.276 1.00 34.08 180 LEU A CA 1
ATOM 737 C C . LEU A 1 146 ? 37.293 3.056 18.048 1.00 29.32 180 LEU A C 1
ATOM 738 O O . LEU A 1 146 ? 37.197 1.990 17.469 1.00 29.12 180 LEU A O 1
ATOM 743 N N . GLY A 1 147 ? 37.414 3.148 19.362 1.00 28.57 181 GLY A N 1
ATOM 744 C CA . GLY A 1 147 ? 37.426 1.943 20.159 1.00 39.08 181 GLY A CA 1
ATOM 745 C C . GLY A 1 147 ? 36.026 1.446 20.457 1.00 34.58 181 GLY A C 1
ATOM 746 O O . GLY A 1 147 ? 35.866 0.329 20.930 1.00 35.84 181 GLY A O 1
ATOM 747 N N . SER A 1 148 ? 35.009 2.254 20.164 1.00 32.62 182 SER A N 1
ATOM 748 C CA . SER A 1 148 ? 33.627 1.850 20.446 1.00 31.83 182 SER A CA 1
ATOM 749 C C . SER A 1 148 ? 32.851 1.424 19.205 1.00 38.30 182 SER A C 1
ATOM 750 O O . SER A 1 148 ? 32.149 0.414 19.215 1.00 42.82 182 SER A O 1
ATOM 753 N N . LEU A 1 149 ? 32.989 2.196 18.136 1.00 36.70 183 LEU A N 1
ATOM 754 C CA . LEU A 1 149 ? 32.296 1.921 16.882 1.00 34.06 183 LEU A CA 1
ATOM 755 C C . LEU A 1 149 ? 33.069 1.044 15.908 1.00 38.81 183 LEU A C 1
ATOM 756 O O . LEU A 1 149 ? 34.110 1.445 15.398 1.00 44.42 183 LEU A O 1
ATOM 761 N N . ALA A 1 150 ? 32.539 -0.140 15.626 1.00 40.24 184 ALA A N 1
ATOM 762 C CA . ALA A 1 150 ? 33.171 -1.049 14.683 1.00 44.61 184 ALA A CA 1
ATOM 763 C C . ALA A 1 150 ? 32.927 -0.495 13.284 1.00 43.47 184 ALA A C 1
ATOM 764 O O . ALA A 1 150 ? 31.785 -0.231 12.909 1.00 43.45 184 ALA A O 1
ATOM 766 N N . CYS A 1 151 ? 33.999 -0.314 12.522 1.00 44.79 185 CYS A N 1
ATOM 767 C CA . CYS A 1 151 ? 33.903 0.206 11.158 1.00 40.84 185 CYS A CA 1
ATOM 768 C C . CYS A 1 151 ? 34.708 -0.693 10.225 1.00 38.13 185 CYS A C 1
ATOM 769 O O . CYS A 1 151 ? 35.808 -1.129 10.570 1.00 39.03 185 CYS A O 1
ATOM 772 N N . ASP A 1 152 ? 34.174 -0.959 9.038 1.00 39.34 186 ASP A N 1
ATOM 773 C CA . ASP A 1 152 ? 34.869 -1.821 8.087 1.00 47.30 186 ASP A CA 1
ATOM 774 C C . ASP A 1 152 ? 35.827 -1.105 7.147 1.00 46.04 186 ASP A C 1
ATOM 775 O O . ASP A 1 152 ? 36.836 -1.684 6.746 1.00 56.19 186 ASP A O 1
ATOM 780 N N . THR A 1 153 ? 35.529 0.143 6.794 1.00 48.23 187 THR A N 1
ATOM 781 C CA . THR A 1 153 ? 36.406 0.880 5.878 1.00 45.07 187 THR A CA 1
ATOM 782 C C . THR A 1 153 ? 36.811 2.267 6.365 1.00 46.10 187 THR A C 1
ATOM 783 O O . THR A 1 153 ? 36.153 2.859 7.217 1.00 47.74 187 THR A O 1
ATOM 787 N N . ALA A 1 154 ? 37.904 2.778 5.810 1.00 47.58 188 ALA A N 1
ATOM 788 C CA . ALA A 1 154 ? 38.406 4.099 6.156 1.00 44.62 188 ALA A CA 1
ATOM 789 C C . ALA A 1 154 ? 37.332 5.160 5.912 1.00 46.56 188 ALA A C 1
ATOM 790 O O . ALA A 1 154 ? 37.125 6.059 6.736 1.00 38.47 188 ALA A O 1
ATOM 792 N N . ASP A 1 155 ? 36.639 5.048 4.783 1.00 49.56 189 ASP A N 1
ATOM 793 C CA . ASP A 1 155 ? 35.584 6.000 4.447 1.00 49.80 189 ASP A CA 1
ATOM 794 C C . ASP A 1 155 ? 34.457 5.970 5.476 1.00 48.93 189 ASP A C 1
ATOM 795 O O . ASP A 1 155 ? 33.901 7.010 5.826 1.00 52.02 189 ASP A O 1
ATOM 800 N N . GLU A 1 156 ? 34.112 4.778 5.952 1.00 42.52 190 GLU A N 1
ATOM 801 C CA . GLU A 1 156 ? 33.056 4.655 6.952 1.00 49.80 190 GLU A CA 1
ATOM 802 C C . GLU A 1 156 ? 33.464 5.391 8.237 1.00 40.24 190 GLU A C 1
ATOM 803 O O . GLU A 1 156 ? 32.725 6.239 8.745 1.00 45.26 190 GLU A O 1
ATOM 809 N N . ALA A 1 157 ? 34.645 5.064 8.750 1.00 35.27 191 ALA A N 1
ATOM 810 C CA . ALA A 1 157 ? 35.154 5.695 9.965 1.00 38.72 191 ALA A CA 1
ATOM 811 C C . ALA A 1 157 ? 35.313 7.209 9.792 1.00 41.07 191 ALA A C 1
ATOM 812 O O . ALA A 1 157 ? 34.875 7.985 10.640 1.00 43.31 191 ALA A O 1
ATOM 814 N N . LYS A 1 158 ? 35.938 7.636 8.699 1.00 41.79 192 LYS A N 1
ATOM 815 C CA . LYS A 1 158 ? 36.117 9.070 8.470 1.00 38.19 192 LYS A CA 1
ATOM 816 C C . LYS A 1 158 ? 34.790 9.769 8.292 1.00 34.88 192 LYS A C 1
ATOM 817 O O . LYS A 1 158 ? 34.654 10.943 8.628 1.00 45.71 192 LYS A O 1
ATOM 823 N N . THR A 1 159 ? 33.794 9.052 7.786 1.00 42.31 193 THR A N 1
ATOM 824 C CA . THR A 1 159 ? 32.475 9.659 7.627 1.00 42.96 193 THR A CA 1
ATOM 825 C C . THR A 1 159 ? 31.793 9.793 8.994 1.00 45.03 193 THR A C 1
ATOM 826 O O . THR A 1 159 ? 31.169 10.813 9.282 1.00 42.30 193 THR A O 1
ATOM 830 N N . LEU A 1 160 ? 31.931 8.766 9.837 1.00 43.51 194 LEU A N 1
ATOM 831 C CA . LEU A 1 160 ? 31.324 8.769 11.169 1.00 32.89 194 LEU A CA 1
ATOM 832 C C . LEU A 1 160 ? 32.100 9.608 12.183 1.00 36.39 194 LEU A C 1
ATOM 833 O O . LEU A 1 160 ? 31.514 10.146 13.118 1.00 30.06 194 LEU A O 1
ATOM 838 N N . ILE A 1 161 ? 33.416 9.709 12.008 1.00 33.65 195 ILE A N 1
ATOM 839 C CA . ILE A 1 161 ? 34.253 10.508 12.906 1.00 35.82 195 ILE A CA 1
ATOM 840 C C . ILE A 1 161 ? 35.021 11.466 11.983 1.00 45.58 195 ILE A C 1
ATOM 841 O O . ILE A 1 161 ? 36.235 11.338 11.795 1.00 38.12 195 ILE A O 1
ATOM 846 N N . PRO A 1 162 ? 34.306 12.445 11.406 1.00 46.04 196 PRO A N 1
ATOM 847 C CA . PRO A 1 162 ? 34.806 13.465 10.480 1.00 43.45 196 PRO A CA 1
ATOM 848 C C . PRO A 1 162 ? 36.086 14.206 10.830 1.00 45.71 196 PRO A C 1
ATOM 849 O O . PRO A 1 162 ? 36.775 14.688 9.932 1.00 41.31 196 PRO A O 1
ATOM 853 N N . SER A 1 163 ? 36.421 14.306 12.111 1.00 41.56 197 SER A N 1
ATOM 854 C CA . SER A 1 163 ? 37.642 15.007 12.474 1.00 41.81 197 SER A CA 1
ATOM 855 C C . SER A 1 163 ? 38.886 14.161 12.175 1.00 45.77 197 SER A C 1
ATOM 856 O O . SER A 1 163 ? 40.016 14.613 12.373 1.00 48.12 197 SER A O 1
ATOM 859 N N . LEU A 1 164 ? 38.678 12.935 11.699 1.00 43.94 198 LEU A N 1
ATOM 860 C CA . LEU A 1 164 ? 39.792 12.043 11.356 1.00 51.61 198 LEU A CA 1
ATOM 861 C C . LEU A 1 164 ? 40.312 12.383 9.955 1.00 51.78 198 LEU A C 1
ATOM 862 O O . LEU A 1 164 ? 41.478 12.127 9.639 1.00 41.91 198 LEU A O 1
ATOM 867 N N . ASN A 1 165 ? 39.421 12.942 9.131 1.00 51.26 199 ASN A N 1
ATOM 868 C CA . ASN A 1 165 ? 39.694 13.329 7.744 1.00 53.88 199 ASN A CA 1
ATOM 869 C C . ASN A 1 165 ? 41.114 13.775 7.409 1.00 60.54 199 ASN A C 1
ATOM 870 O O . ASN A 1 165 ? 41.755 13.203 6.523 1.00 57.73 199 ASN A O 1
ATOM 875 N N . ASN A 1 166 ? 41.596 14.796 8.109 1.00 48.82 200 ASN A N 1
ATOM 876 C CA . ASN A 1 166 ? 42.928 15.321 7.857 1.00 59.88 200 ASN A CA 1
ATOM 877 C C . ASN A 1 166 ? 43.937 14.975 8.941 1.00 59.14 200 ASN A C 1
ATOM 878 O O . ASN A 1 166 ? 44.996 15.602 9.031 1.00 61.16 200 ASN A O 1
ATOM 883 N N . LYS A 1 167 ? 43.623 13.990 9.772 1.00 54.85 201 LYS A N 1
ATOM 884 C CA . LYS A 1 167 ? 44.559 13.619 10.826 1.00 42.34 201 LYS A CA 1
ATOM 885 C C . LYS A 1 167 ? 45.267 12.303 10.538 1.00 38.12 201 LYS A C 1
ATOM 886 O O . LYS A 1 167 ? 46.288 11.992 11.144 1.00 39.88 201 LYS A O 1
ATOM 892 N N . ILE A 1 168 ? 44.746 11.537 9.591 1.00 39.68 202 ILE A N 1
ATOM 893 C CA . ILE A 1 168 ? 45.329 10.238 9.309 1.00 36.34 202 ILE A CA 1
ATOM 894 C C . ILE A 1 168 ? 44.905 9.777 7.916 1.00 32.47 202 ILE A C 1
ATOM 895 O O . ILE A 1 168 ? 43.796 10.067 7.470 1.00 42.23 202 ILE A O 1
ATOM 900 N N . SER A 1 169 ? 45.794 9.064 7.230 1.00 38.40 203 SER A N 1
ATOM 901 C CA . SER A 1 169 ? 45.525 8.575 5.877 1.00 37.69 203 SER A CA 1
ATOM 902 C C . SER A 1 169 ? 44.617 7.352 5.852 1.00 44.22 203 SER A C 1
ATOM 903 O O . SER A 1 169 ? 44.574 6.584 6.811 1.00 42.97 203 SER A O 1
ATOM 906 N N . ASP A 1 170 ? 43.895 7.173 4.750 1.00 44.09 204 ASP A N 1
ATOM 907 C CA . ASP A 1 170 ? 43.013 6.026 4.603 1.00 51.66 204 ASP A CA 1
ATOM 908 C C . ASP A 1 170 ? 43.814 4.756 4.827 1.00 55.51 204 ASP A C 1
ATOM 909 O O . ASP A 1 170 ? 43.376 3.826 5.495 1.00 63.74 204 ASP A O 1
ATOM 914 N N . ASP A 1 171 ? 45.005 4.744 4.258 1.00 61.06 205 ASP A N 1
ATOM 915 C CA . ASP A 1 171 ? 45.911 3.619 4.347 1.00 54.99 205 ASP A CA 1
ATOM 916 C C . ASP A 1 171 ? 46.182 3.238 5.798 1.00 52.83 205 ASP A C 1
ATOM 917 O O . ASP A 1 171 ? 45.951 2.097 6.207 1.00 46.31 205 ASP A O 1
ATOM 922 N N . GLU A 1 172 ? 46.670 4.206 6.569 1.00 50.55 206 GLU A N 1
ATOM 923 C CA . GLU A 1 172 ? 47.010 3.998 7.973 1.00 58.59 206 GLU A CA 1
ATOM 924 C C . GLU A 1 172 ? 45.816 3.663 8.875 1.00 55.83 206 GLU A C 1
ATOM 925 O O . GLU A 1 172 ? 45.959 2.964 9.880 1.00 58.21 206 GLU A O 1
ATOM 931 N N . LEU A 1 173 ? 44.643 4.170 8.518 1.00 46.50 207 LEU A N 1
ATOM 932 C CA . LEU A 1 173 ? 43.442 3.921 9.299 1.00 50.59 207 LEU A CA 1
ATOM 933 C C . LEU A 1 173 ? 42.890 2.533 8.978 1.00 51.98 207 LEU A C 1
ATOM 934 O O . LEU A 1 173 ? 42.261 1.897 9.822 1.00 50.82 207 LEU A O 1
ATOM 939 N N . GLU A 1 174 ? 43.124 2.073 7.753 1.00 50.68 208 GLU A N 1
ATOM 940 C CA . GLU A 1 174 ? 42.660 0.757 7.331 1.00 50.30 208 GLU A CA 1
ATOM 941 C C . GLU A 1 174 ? 43.363 -0.324 8.148 1.00 50.86 208 GLU A C 1
ATOM 942 O O . GLU A 1 174 ? 42.751 -1.325 8.523 1.00 44.99 208 GLU A O 1
ATOM 948 N N . ARG A 1 175 ? 44.645 -0.120 8.432 1.00 48.44 209 ARG A N 1
ATOM 949 C CA . ARG A 1 175 ? 45.393 -1.103 9.195 1.00 51.94 209 ARG A CA 1
ATOM 950 C C . ARG A 1 175 ? 44.899 -1.140 10.631 1.00 48.76 209 ARG A C 1
ATOM 951 O O . ARG A 1 175 ? 44.756 -2.214 11.216 1.00 46.18 209 ARG A O 1
ATOM 959 N N . ILE A 1 176 ? 44.627 0.029 11.201 1.00 46.31 210 ILE A N 1
ATOM 960 C CA . ILE A 1 176 ? 44.126 0.084 12.569 1.00 46.62 210 ILE A CA 1
ATOM 961 C C . ILE A 1 176 ? 42.795 -0.669 12.629 1.00 43.41 210 ILE A C 1
ATOM 962 O O . ILE A 1 176 ? 42.552 -1.446 13.552 1.00 46.65 210 ILE A O 1
ATOM 967 N N . LEU A 1 177 ? 41.957 -0.450 11.620 1.00 34.51 211 LEU A N 1
ATOM 968 C CA . LEU A 1 177 ? 40.658 -1.102 11.524 1.00 43.39 211 LEU A CA 1
ATOM 969 C C . LEU A 1 177 ? 40.795 -2.628 11.466 1.00 50.63 211 LEU A C 1
ATOM 970 O O . LEU A 1 177 ? 40.053 -3.351 12.136 1.00 45.39 211 LEU A O 1
ATOM 975 N N . LYS A 1 178 ? 41.748 -3.108 10.669 1.00 54.35 212 LYS A N 1
ATOM 976 C CA . LYS A 1 178 ? 41.988 -4.538 10.534 1.00 54.29 212 LYS A CA 1
ATOM 977 C C . LYS A 1 178 ? 42.433 -5.092 11.875 1.00 51.04 212 LYS A C 1
ATOM 978 O O . LYS A 1 178 ? 41.951 -6.136 12.311 1.00 44.07 212 LYS A O 1
ATOM 984 N N . GLU A 1 179 ? 43.356 -4.395 12.527 1.00 42.08 213 GLU A N 1
ATOM 985 C CA . GLU A 1 179 ? 43.828 -4.837 13.827 1.00 41.68 213 GLU A CA 1
ATOM 986 C C . GLU A 1 179 ? 42.691 -4.827 14.859 1.00 54.07 213 GLU A C 1
ATOM 987 O O . GLU A 1 179 ? 42.586 -5.748 15.664 1.00 53.61 213 GLU A O 1
ATOM 993 N N . LEU A 1 180 ? 41.840 -3.800 14.846 1.00 47.49 214 LEU A N 1
ATOM 994 C CA . LEU A 1 180 ? 40.739 -3.758 15.807 1.00 50.21 214 LEU A CA 1
ATOM 995 C C . LEU A 1 180 ? 39.788 -4.933 15.570 1.00 46.86 214 LEU A C 1
ATOM 996 O O . LEU A 1 180 ? 39.293 -5.555 16.518 1.00 45.44 214 LEU A O 1
ATOM 1001 N N . SER A 1 181 ? 39.533 -5.229 14.301 1.00 41.77 215 SER A N 1
ATOM 1002 C CA . SER A 1 181 ? 38.639 -6.319 13.941 1.00 47.65 215 SER A CA 1
ATOM 1003 C C . SER A 1 181 ? 39.180 -7.664 14.412 1.00 55.51 215 SER A C 1
ATOM 1004 O O . SER A 1 181 ? 38.413 -8.554 14.785 1.00 53.21 215 SER A O 1
ATOM 1007 N N . ASN A 1 182 ? 40.498 -7.822 14.400 1.00 51.06 216 ASN A N 1
ATOM 1008 C CA . ASN A 1 182 ? 41.071 -9.085 14.831 1.00 55.95 216 ASN A CA 1
ATOM 1009 C C . ASN A 1 182 ? 41.189 -9.210 16.347 1.00 49.65 216 ASN A C 1
ATOM 1010 O O . ASN A 1 182 ? 41.436 -10.297 16.862 1.00 52.93 216 ASN A O 1
ATOM 1015 N N . LEU A 1 183 ? 41.011 -8.107 17.066 1.00 45.81 217 LEU A N 1
ATOM 1016 C CA . LEU A 1 183 ? 41.082 -8.143 18.528 1.00 53.12 217 LEU A CA 1
ATOM 1017 C C . LEU A 1 183 ? 39.677 -8.325 19.118 1.00 45.33 217 LEU A C 1
ATOM 1018 O O . LEU A 1 183 ? 39.511 -8.575 20.311 1.00 40.96 217 LEU A O 1
ATOM 1023 N N . GLU A 1 184 ? 38.677 -8.191 18.255 1.00 43.34 218 GLU A N 1
ATOM 1024 C CA . GLU A 1 184 ? 37.264 -8.305 18.613 1.00 41.16 218 GLU A CA 1
ATOM 1025 C C . GLU A 1 184 ? 36.899 -9.636 19.290 1.00 41.85 218 GLU A C 1
ATOM 1026 O O . GLU A 1 184 ? 37.120 -10.705 18.733 1.00 47.30 218 GLU A O 1
ATOM 1032 N N . THR A 1 185 ? 36.339 -9.558 20.494 1.00 44.97 219 THR A N 1
ATOM 1033 C CA . THR A 1 185 ? 35.926 -10.749 21.239 1.00 45.10 219 THR A CA 1
ATOM 1034 C C . THR A 1 185 ? 34.880 -11.568 20.477 1.00 45.62 219 THR A C 1
ATOM 1035 O O . THR A 1 185 ? 33.951 -11.012 19.876 1.00 47.11 219 THR A O 1
ATOM 1039 N N . LEU A 1 186 ? 35.034 -12.889 20.502 1.00 39.48 220 LEU A N 1
ATOM 1040 C CA . LEU A 1 186 ? 34.101 -13.782 19.819 1.00 45.18 220 LEU A CA 1
ATOM 1041 C C . LEU A 1 186 ? 33.116 -14.470 20.763 1.00 49.17 220 LEU A C 1
ATOM 1042 O O . LEU A 1 186 ? 32.068 -14.942 20.325 1.00 59.99 220 LEU A O 1
ATOM 1047 N N . TYR A 1 187 ? 33.454 -14.543 22.049 1.00 62.14 221 TYR A N 1
ATOM 1048 C CA . TYR A 1 187 ? 32.577 -15.184 23.036 1.00 64.88 221 TYR A CA 1
ATOM 1049 C C . TYR A 1 187 ? 31.647 -14.192 23.714 1.00 65.92 221 TYR A C 1
ATOM 1050 O O . TYR A 1 187 ? 30.546 -14.622 24.106 1.00 72.90 221 TYR A O 1
ATOM 1060 N N . MET B 2 1 ? 28.691 9.978 25.415 1.00 29.25 1 MET B N 1
ATOM 1061 C CA . MET B 2 1 ? 30.067 9.460 25.637 1.00 38.15 1 MET B CA 1
ATOM 1062 C C . MET B 2 1 ? 30.317 9.223 27.117 1.00 31.21 1 MET B C 1
ATOM 1063 O O . MET B 2 1 ? 29.749 9.909 27.967 1.00 28.72 1 MET B O 1
ATOM 1068 N N . PHE B 2 2 ? 31.162 8.241 27.417 1.00 34.23 2 PHE B N 1
ATOM 1069 C CA . PHE B 2 2 ? 31.508 7.933 28.804 1.00 34.41 2 PHE B CA 1
ATOM 1070 C C . PHE B 2 2 ? 32.853 8.544 29.134 1.00 35.17 2 PHE B C 1
ATOM 1071 O O . PHE B 2 2 ? 33.769 8.526 28.305 1.00 38.31 2 PHE B O 1
ATOM 1079 N N . PHE B 2 3 ? 32.968 9.091 30.341 1.00 35.84 3 PHE B N 1
ATOM 1080 C CA . PHE B 2 3 ? 34.221 9.674 30.810 1.00 34.23 3 PHE B CA 1
ATOM 1081 C C . PHE B 2 3 ? 34.440 9.284 32.262 1.00 39.18 3 PHE B C 1
ATOM 1082 O O . PHE B 2 3 ? 33.546 8.753 32.922 1.00 34.64 3 PHE B O 1
ATOM 1090 N N . ILE B 2 4 ? 35.646 9.547 32.750 1.00 40.23 4 ILE B N 1
ATOM 1091 C CA . ILE B 2 4 ? 35.966 9.344 34.158 1.00 40.61 4 ILE B CA 1
ATOM 1092 C C . ILE B 2 4 ? 36.214 10.795 34.528 1.00 39.54 4 ILE B C 1
ATOM 1093 O O . ILE B 2 4 ? 37.071 11.443 33.933 1.00 44.13 4 ILE B O 1
ATOM 1098 N N . LYS B 2 5 ? 35.464 11.320 35.483 1.00 39.53 5 LYS B N 1
ATOM 1099 C CA . LYS B 2 5 ? 35.624 12.715 35.852 1.00 34.38 5 LYS B CA 1
ATOM 1100 C C . LYS B 2 5 ? 35.863 12.913 37.356 1.00 43.48 5 LYS B C 1
ATOM 1101 O O . LYS B 2 5 ? 35.280 12.208 38.194 1.00 38.34 5 LYS B O 1
ATOM 1107 N N . ASP B 2 6 ? 36.748 13.854 37.687 1.00 45.81 6 ASP B N 1
ATOM 1108 C CA . ASP B 2 6 ? 37.056 14.177 39.082 1.00 47.64 6 ASP B CA 1
ATOM 1109 C C . ASP B 2 6 ? 35.985 15.144 39.552 1.00 51.14 6 ASP B C 1
ATOM 1110 O O . ASP B 2 6 ? 35.791 16.203 38.946 1.00 45.05 6 ASP B O 1
ATOM 1115 N N . LEU B 2 7 ? 35.294 14.782 40.628 1.00 49.04 7 LEU B N 1
ATOM 1116 C CA . LEU B 2 7 ? 34.220 15.614 41.160 1.00 49.92 7 LEU B CA 1
ATOM 1117 C C . LEU B 2 7 ? 34.346 15.826 42.662 1.00 55.47 7 LEU B C 1
ATOM 1118 O O . LEU B 2 7 ? 35.264 15.307 43.303 1.00 48.66 7 LEU B O 1
ATOM 1123 N N . SER B 2 8 ? 33.408 16.593 43.213 1.00 56.23 8 SER B N 1
ATOM 1124 C CA . SER B 2 8 ? 33.377 16.880 44.643 1.00 59.62 8 SER B CA 1
ATOM 1125 C C . SER B 2 8 ? 31.980 17.286 45.084 1.00 58.90 8 SER B C 1
ATOM 1126 O O . SER B 2 8 ? 31.211 17.866 44.316 1.00 59.88 8 SER B O 1
ATOM 1129 N N . LEU B 2 9 ? 31.661 16.966 46.330 1.00 60.30 9 LEU B N 1
ATOM 1130 C CA . LEU B 2 9 ? 30.373 17.297 46.915 1.00 55.24 9 LEU B CA 1
ATOM 1131 C C . LEU B 2 9 ? 30.627 17.748 48.342 1.00 56.65 9 LEU B C 1
ATOM 1132 O O . LEU B 2 9 ? 31.456 17.162 49.039 1.00 57.96 9 LEU B O 1
ATOM 1137 N N . ASN B 2 10 ? 29.936 18.800 48.767 1.00 58.91 10 ASN B N 1
ATOM 1138 C CA . ASN B 2 10 ? 30.075 19.280 50.135 1.00 55.34 10 ASN B CA 1
ATOM 1139 C C . ASN B 2 10 ? 28.999 18.588 50.955 1.00 55.83 10 ASN B C 1
ATOM 1140 O O . ASN B 2 10 ? 27.821 18.639 50.609 1.00 56.49 10 ASN B O 1
ATOM 1145 N N . ILE B 2 11 ? 29.405 17.908 52.018 1.00 61.42 11 ILE B N 1
ATOM 1146 C CA . ILE B 2 11 ? 28.447 17.238 52.880 1.00 63.20 11 ILE B CA 1
ATOM 1147 C C . ILE B 2 11 ? 28.507 17.907 54.247 1.00 70.09 11 ILE B C 1
ATOM 1148 O O . ILE B 2 11 ? 29.590 18.113 54.807 1.00 68.91 11 ILE B O 1
ATOM 1153 N N . THR B 2 12 ? 27.339 18.272 54.766 1.00 79.87 12 THR B N 1
ATOM 1154 C CA . THR B 2 12 ? 27.245 18.932 56.061 1.00 82.47 12 THR B CA 1
ATOM 1155 C C . THR B 2 12 ? 26.980 17.897 57.139 1.00 83.18 12 THR B C 1
ATOM 1156 O O . THR B 2 12 ? 25.904 17.302 57.201 1.00 80.85 12 THR B O 1
ATOM 1160 N N . LEU B 2 13 ? 27.974 17.689 57.989 1.00 85.48 13 LEU B N 1
ATOM 1161 C CA . LEU B 2 13 ? 27.871 16.717 59.062 1.00 93.60 13 LEU B CA 1
ATOM 1162 C C . LEU B 2 13 ? 28.231 17.405 60.373 1.00 98.64 13 LEU B C 1
ATOM 1163 O O . LEU B 2 13 ? 29.288 18.036 60.478 1.00 100.00 13 LEU B O 1
ATOM 1168 N N . HIS B 2 14 ? 27.355 17.300 61.367 1.00 99.53 14 HIS B N 1
ATOM 1169 C CA . HIS B 2 14 ? 27.635 17.918 62.654 1.00 100.00 14 HIS B CA 1
ATOM 1170 C C . HIS B 2 14 ? 27.390 16.986 63.845 1.00 100.00 14 HIS B C 1
ATOM 1171 O O . HIS B 2 14 ? 26.523 16.109 63.789 1.00 96.87 14 HIS B O 1
ATOM 1178 N N . PRO B 2 15 ? 28.157 17.186 64.942 1.00 100.00 15 PRO B N 1
ATOM 1179 C CA . PRO B 2 15 ? 28.165 16.449 66.208 1.00 98.14 15 PRO B CA 1
ATOM 1180 C C . PRO B 2 15 ? 27.359 15.159 66.311 1.00 96.38 15 PRO B C 1
ATOM 1181 O O . PRO B 2 15 ? 27.899 14.115 66.681 1.00 92.19 15 PRO B O 1
ATOM 1185 N N . SER B 2 16 ? 26.076 15.227 65.984 1.00 97.31 16 SER B N 1
ATOM 1186 C CA . SER B 2 16 ? 25.210 14.057 66.047 1.00 98.16 16 SER B CA 1
ATOM 1187 C C . SER B 2 16 ? 25.892 12.783 65.535 1.00 97.63 16 SER B C 1
ATOM 1188 O O . SER B 2 16 ? 25.567 11.685 65.982 1.00 96.12 16 SER B O 1
ATOM 1191 N N . PHE B 2 17 ? 26.842 12.932 64.611 1.00 98.14 17 PHE B N 1
ATOM 1192 C CA . PHE B 2 17 ? 27.525 11.776 64.036 1.00 96.60 17 PHE B CA 1
ATOM 1193 C C . PHE B 2 17 ? 29.019 11.623 64.315 1.00 96.11 17 PHE B C 1
ATOM 1194 O O . PHE B 2 17 ? 29.516 10.499 64.351 1.00 97.40 17 PHE B O 1
ATOM 1202 N N . PHE B 2 18 ? 29.736 12.733 64.484 1.00 92.65 18 PHE B N 1
ATOM 1203 C CA . PHE B 2 18 ? 31.182 12.681 64.731 1.00 91.56 18 PHE B CA 1
ATOM 1204 C C . PHE B 2 18 ? 31.611 11.410 65.452 1.00 91.83 18 PHE B C 1
ATOM 1205 O O . PHE B 2 18 ? 30.949 10.965 66.387 1.00 97.71 18 PHE B O 1
ATOM 1213 N N . GLY B 2 19 ? 32.726 10.833 65.019 1.00 89.40 19 GLY B N 1
ATOM 1214 C CA . GLY B 2 19 ? 33.209 9.616 65.642 1.00 91.59 19 GLY B CA 1
ATOM 1215 C C . GLY B 2 19 ? 34.179 8.858 64.758 1.00 95.14 19 GLY B C 1
ATOM 1216 O O . GLY B 2 19 ? 34.515 9.322 63.671 1.00 96.63 19 GLY B O 1
ATOM 1217 N N . PRO B 2 20 ? 34.662 7.690 65.205 1.00 97.67 20 PRO B N 1
ATOM 1218 C CA . PRO B 2 20 ? 35.606 6.876 64.429 1.00 96.51 20 PRO B CA 1
ATOM 1219 C C . PRO B 2 20 ? 34.962 6.125 63.260 1.00 93.24 20 PRO B C 1
ATOM 1220 O O . PRO B 2 20 ? 35.524 5.153 62.754 1.00 90.85 20 PRO B O 1
ATOM 1224 N N . ARG B 2 21 ? 33.785 6.577 62.838 1.00 89.42 21 ARG B N 1
ATOM 1225 C CA . ARG B 2 21 ? 33.070 5.947 61.727 1.00 83.69 21 ARG B CA 1
ATOM 1226 C C . ARG B 2 21 ? 32.512 6.983 60.747 1.00 77.24 21 ARG B C 1
ATOM 1227 O O . ARG B 2 21 ? 31.904 6.626 59.735 1.00 67.66 21 ARG B O 1
ATOM 1235 N N . MET B 2 22 ? 32.728 8.262 61.045 1.00 69.70 22 MET B N 1
ATOM 1236 C CA . MET B 2 22 ? 32.218 9.338 60.201 1.00 73.89 22 MET B CA 1
ATOM 1237 C C . MET B 2 22 ? 32.718 9.313 58.756 1.00 77.83 22 MET B C 1
ATOM 1238 O O . MET B 2 22 ? 32.138 9.968 57.887 1.00 80.86 22 MET B O 1
ATOM 1243 N N . LYS B 2 23 ? 33.789 8.567 58.494 1.00 70.48 23 LYS B N 1
ATOM 1244 C CA . LYS B 2 23 ? 34.307 8.468 57.134 1.00 63.15 23 LYS B CA 1
ATOM 1245 C C . LYS B 2 23 ? 33.430 7.506 56.347 1.00 60.84 23 LYS B C 1
ATOM 1246 O O . LYS B 2 23 ? 32.991 7.824 55.242 1.00 53.00 23 LYS B O 1
ATOM 1252 N N . GLN B 2 24 ? 33.168 6.334 56.918 1.00 55.11 24 GLN B N 1
ATOM 1253 C CA . GLN B 2 24 ? 32.317 5.355 56.252 1.00 57.90 24 GLN B CA 1
ATOM 1254 C C . GLN B 2 24 ? 30.935 5.972 56.056 1.00 60.83 24 GLN B C 1
ATOM 1255 O O . GLN B 2 24 ? 30.224 5.638 55.109 1.00 59.44 24 GLN B O 1
ATOM 1261 N N . TYR B 2 25 ? 30.571 6.882 56.957 1.00 61.72 25 TYR B N 1
ATOM 1262 C CA . TYR B 2 25 ? 29.279 7.557 56.900 1.00 66.29 25 TYR B CA 1
ATOM 1263 C C . TYR B 2 25 ? 29.250 8.530 55.727 1.00 63.41 25 TYR B C 1
ATOM 1264 O O . TYR B 2 25 ? 28.358 8.472 54.877 1.00 62.93 25 TYR B O 1
ATOM 1273 N N . LEU B 2 26 ? 30.230 9.429 55.699 1.00 56.43 26 LEU B N 1
ATOM 1274 C CA . LEU B 2 26 ? 30.346 10.405 54.632 1.00 57.40 26 LEU B CA 1
ATOM 1275 C C . LEU B 2 26 ? 30.308 9.722 53.269 1.00 54.99 26 LEU B C 1
ATOM 1276 O O . LEU B 2 26 ? 29.720 10.243 52.331 1.00 44.99 26 LEU B O 1
ATOM 1281 N N . LYS B 2 27 ? 30.930 8.553 53.162 1.00 53.38 27 LYS B N 1
ATOM 1282 C CA . LYS B 2 27 ? 30.929 7.824 51.901 1.00 61.36 27 LYS B CA 1
ATOM 1283 C C . LYS B 2 27 ? 29.523 7.344 51.570 1.00 58.51 27 LYS B C 1
ATOM 1284 O O . LYS B 2 27 ? 29.033 7.555 50.460 1.00 59.64 27 LYS B O 1
ATOM 1290 N N . THR B 2 28 ? 28.873 6.703 52.538 1.00 55.74 28 THR B N 1
ATOM 1291 C CA . THR B 2 28 ? 27.517 6.198 52.333 1.00 57.36 28 THR B CA 1
ATOM 1292 C C . THR B 2 28 ? 26.625 7.339 51.849 1.00 58.23 28 THR B C 1
ATOM 1293 O O . THR B 2 28 ? 25.790 7.155 50.959 1.00 46.70 28 THR B O 1
ATOM 1297 N N . LYS B 2 29 ? 26.805 8.518 52.438 1.00 48.83 29 LYS B N 1
ATOM 1298 C CA . LYS B 2 29 ? 26.020 9.670 52.036 1.00 54.62 29 LYS B CA 1
ATOM 1299 C C . LYS B 2 29 ? 26.468 10.175 50.669 1.00 58.25 29 LYS B C 1
ATOM 1300 O O . LYS B 2 29 ? 25.636 10.618 49.876 1.00 49.00 29 LYS B O 1
ATOM 1306 N N . LEU B 2 30 ? 27.766 10.095 50.374 1.00 44.64 30 LEU B N 1
ATOM 1307 C CA . LEU B 2 30 ? 28.230 10.543 49.067 1.00 45.99 30 LEU B CA 1
ATOM 1308 C C . LEU B 2 30 ? 27.475 9.735 48.006 1.00 48.92 30 LEU B C 1
ATOM 1309 O O . LEU B 2 30 ? 26.827 10.299 47.119 1.00 49.21 30 LEU B O 1
ATOM 1314 N N . LEU B 2 31 ? 27.530 8.413 48.121 1.00 44.27 31 LEU B N 1
ATOM 1315 C CA . LEU B 2 31 ? 26.852 7.549 47.163 1.00 42.38 31 LEU B CA 1
ATOM 1316 C C . LEU B 2 31 ? 25.354 7.810 47.092 1.00 51.42 31 LEU B C 1
ATOM 1317 O O . LEU B 2 31 ? 24.749 7.696 46.025 1.00 51.30 31 LEU B O 1
ATOM 1322 N N . GLU B 2 32 ? 24.757 8.158 48.226 1.00 54.01 32 GLU B N 1
ATOM 1323 C CA . GLU B 2 32 ? 23.325 8.439 48.282 1.00 55.33 32 GLU B CA 1
ATOM 1324 C C . GLU B 2 32 ? 22.927 9.639 47.418 1.00 58.84 32 GLU B C 1
ATOM 1325 O O . GLU B 2 32 ? 21.979 9.570 46.635 1.00 50.03 32 GLU B O 1
ATOM 1331 N N . GLU B 2 33 ? 23.665 10.733 47.575 1.00 54.23 33 GLU B N 1
ATOM 1332 C CA . GLU B 2 33 ? 23.390 11.972 46.865 1.00 58.09 33 GLU B CA 1
ATOM 1333 C C . GLU B 2 33 ? 23.820 12.091 45.414 1.00 56.25 33 GLU B C 1
ATOM 1334 O O . GLU B 2 33 ? 23.132 12.743 44.632 1.00 55.32 33 GLU B O 1
ATOM 1340 N N . VAL B 2 34 ? 24.940 11.481 45.038 1.00 51.17 34 VAL B N 1
ATOM 1341 C CA . VAL B 2 34 ? 25.402 11.623 43.658 1.00 49.50 34 VAL B CA 1
ATOM 1342 C C . VAL B 2 34 ? 25.331 10.405 42.737 1.00 43.48 34 VAL B C 1
ATOM 1343 O O . VAL B 2 34 ? 25.187 10.554 41.527 1.00 45.39 34 VAL B O 1
ATOM 1347 N N . GLU B 2 35 ? 25.426 9.200 43.278 1.00 43.76 35 GLU B N 1
ATOM 1348 C CA . GLU B 2 35 ? 25.387 8.045 42.394 1.00 43.03 35 GLU B CA 1
ATOM 1349 C C . GLU B 2 35 ? 23.976 7.804 41.893 1.00 41.74 35 GLU B C 1
ATOM 1350 O O . GLU B 2 35 ? 23.045 7.657 42.681 1.00 46.61 35 GLU B O 1
ATOM 1356 N N . GLY B 2 36 ? 23.823 7.770 40.575 1.00 38.71 36 GLY B N 1
ATOM 1357 C CA . GLY B 2 36 ? 22.510 7.556 40.001 1.00 40.28 36 GLY B CA 1
ATOM 1358 C C . GLY B 2 36 ? 21.831 8.883 39.728 1.00 38.41 36 GLY B C 1
ATOM 1359 O O . GLY B 2 36 ? 20.703 8.929 39.243 1.00 44.46 36 GLY B O 1
ATOM 1360 N N . SER B 2 37 ? 22.524 9.972 40.039 1.00 40.83 37 SER B N 1
ATOM 1361 C CA . SER B 2 37 ? 21.980 11.296 39.807 1.00 35.72 37 SER B CA 1
ATOM 1362 C C . SER B 2 37 ? 22.309 11.760 38.381 1.00 43.72 37 SER B C 1
ATOM 1363 O O . SER B 2 37 ? 23.106 11.132 37.677 1.00 41.99 37 SER B O 1
ATOM 1366 N N . CYS B 2 38 ? 21.680 12.853 37.961 1.00 45.53 38 CYS B N 1
ATOM 1367 C CA . CYS B 2 38 ? 21.896 13.407 36.634 1.00 50.64 38 CYS B CA 1
ATOM 1368 C C . CYS B 2 38 ? 21.706 14.907 36.663 1.00 52.68 38 CYS B C 1
ATOM 1369 O O . CYS B 2 38 ? 20.834 15.419 37.369 1.00 53.09 38 CYS B O 1
ATOM 1372 N N . THR B 2 39 ? 22.529 15.609 35.895 1.00 39.99 39 THR B N 1
ATOM 1373 C CA . THR B 2 39 ? 22.440 17.059 35.811 1.00 51.35 39 THR B CA 1
ATOM 1374 C C . THR B 2 39 ? 22.695 17.483 34.379 1.00 53.68 39 THR B C 1
ATOM 1375 O O . THR B 2 39 ? 23.426 16.807 33.646 1.00 46.12 39 THR B O 1
ATOM 1379 N N . GLY B 2 40 ? 22.098 18.606 33.987 1.00 59.01 40 GLY B N 1
ATOM 1380 C CA . GLY B 2 40 ? 22.289 19.109 32.639 1.00 55.10 40 GLY B CA 1
ATOM 1381 C C . GLY B 2 40 ? 23.759 19.373 32.388 1.00 53.00 40 GLY B C 1
ATOM 1382 O O . GLY B 2 40 ? 24.301 18.980 31.360 1.00 53.50 40 GLY B O 1
ATOM 1383 N N . LYS B 2 41 ? 24.410 20.013 33.355 1.00 53.52 41 LYS B N 1
ATOM 1384 C CA . LYS B 2 41 ? 25.826 20.352 33.255 1.00 56.92 41 LYS B CA 1
ATOM 1385 C C . LYS B 2 41 ? 26.828 19.215 33.082 1.00 53.83 41 LYS B C 1
ATOM 1386 O O . LYS B 2 41 ? 27.638 19.246 32.159 1.00 56.19 41 LYS B O 1
ATOM 1392 N N . PHE B 2 42 ? 26.794 18.225 33.969 1.00 52.24 42 PHE B N 1
ATOM 1393 C CA . PHE B 2 42 ? 27.756 17.129 33.899 1.00 50.18 42 PHE B CA 1
ATOM 1394 C C . PHE B 2 42 ? 27.290 15.841 33.252 1.00 50.05 42 PHE B C 1
ATOM 1395 O O . PHE B 2 42 ? 28.108 15.064 32.763 1.00 55.60 42 PHE B O 1
ATOM 1403 N N . GLY B 2 43 ? 25.987 15.602 33.253 1.00 49.02 43 GLY B N 1
ATOM 1404 C CA . GLY B 2 43 ? 25.480 14.382 32.653 1.00 43.68 43 GLY B CA 1
ATOM 1405 C C . GLY B 2 43 ? 25.083 13.400 33.732 1.00 35.24 43 GLY B C 1
ATOM 1406 O O . GLY B 2 43 ? 24.704 13.804 34.824 1.00 35.88 43 GLY B O 1
ATOM 1407 N N . TYR B 2 44 ? 25.161 12.111 33.434 1.00 30.77 44 TYR B N 1
ATOM 1408 C CA . TYR B 2 44 ? 24.804 11.107 34.422 1.00 39.01 44 TYR B CA 1
ATOM 1409 C C . TYR B 2 44 ? 26.014 10.660 35.260 1.00 39.86 44 TYR B C 1
ATOM 1410 O O . TYR B 2 44 ? 27.035 10.238 34.711 1.00 37.11 44 TYR B O 1
ATOM 1419 N N . ILE B 2 45 ? 25.902 10.763 36.582 1.00 36.98 45 ILE B N 1
ATOM 1420 C CA . ILE B 2 45 ? 26.975 10.316 37.468 1.00 33.33 45 ILE B CA 1
ATOM 1421 C C . ILE B 2 45 ? 26.541 8.893 37.792 1.00 40.25 45 ILE B C 1
ATOM 1422 O O . ILE B 2 45 ? 25.787 8.656 38.731 1.00 35.29 45 ILE B O 1
ATOM 1427 N N . LEU B 2 46 ? 27.023 7.956 36.982 1.00 29.10 46 LEU B N 1
ATOM 1428 C CA . LEU B 2 46 ? 26.652 6.555 37.073 1.00 41.85 46 LEU B CA 1
ATOM 1429 C C . LEU B 2 46 ? 27.282 5.674 38.148 1.00 42.66 46 LEU B C 1
ATOM 1430 O O . LEU B 2 46 ? 26.601 4.845 38.747 1.00 48.04 46 LEU B O 1
ATOM 1435 N N . CYS B 2 47 ? 28.576 5.836 38.387 1.00 44.05 47 CYS B N 1
ATOM 1436 C CA . CYS B 2 47 ? 29.250 4.982 39.355 1.00 41.54 47 CYS B CA 1
ATOM 1437 C C . CYS B 2 47 ? 30.500 5.611 39.955 1.00 36.92 47 CYS B C 1
ATOM 1438 O O . CYS B 2 47 ? 31.452 5.933 39.237 1.00 44.11 47 CYS B O 1
ATOM 1441 N N . VAL B 2 48 ? 30.485 5.800 41.270 1.00 35.33 48 VAL B N 1
ATOM 1442 C CA . VAL B 2 48 ? 31.630 6.365 41.973 1.00 38.46 48 VAL B CA 1
ATOM 1443 C C . VAL B 2 48 ? 32.694 5.262 42.001 1.00 31.47 48 VAL B C 1
ATOM 1444 O O . VAL B 2 48 ? 32.397 4.102 42.262 1.00 38.43 48 VAL B O 1
ATOM 1448 N N . LEU B 2 49 ? 33.926 5.632 41.702 1.00 37.02 49 LEU B N 1
ATOM 1449 C CA . LEU B 2 49 ? 35.019 4.669 41.634 1.00 46.86 49 LEU B CA 1
ATOM 1450 C C . LEU B 2 49 ? 35.954 4.703 42.824 1.00 43.39 49 LEU B C 1
ATOM 1451 O O . LEU B 2 49 ? 35.915 5.624 43.643 1.00 40.53 49 LEU B O 1
ATOM 1456 N N . ASP B 2 50 ? 36.798 3.681 42.903 1.00 44.67 50 ASP B N 1
ATOM 1457 C CA . ASP B 2 50 ? 37.819 3.618 43.936 1.00 42.13 50 ASP B CA 1
ATOM 1458 C C . ASP B 2 50 ? 37.277 3.935 45.323 1.00 44.20 50 ASP B C 1
ATOM 1459 O O . ASP B 2 50 ? 37.739 4.874 45.985 1.00 38.71 50 ASP B O 1
ATOM 1464 N N . TYR B 2 51 ? 36.301 3.142 45.759 1.00 46.08 51 TYR B N 1
ATOM 1465 C CA . TYR B 2 51 ? 35.668 3.327 47.063 1.00 54.42 51 TYR B CA 1
ATOM 1466 C C . TYR B 2 51 ? 36.652 3.519 48.228 1.00 60.78 51 TYR B C 1
ATOM 1467 O O . TYR B 2 51 ? 36.574 4.507 48.972 1.00 51.23 51 TYR B O 1
ATOM 1476 N N . ASP B 2 52 ? 37.576 2.572 48.383 1.00 57.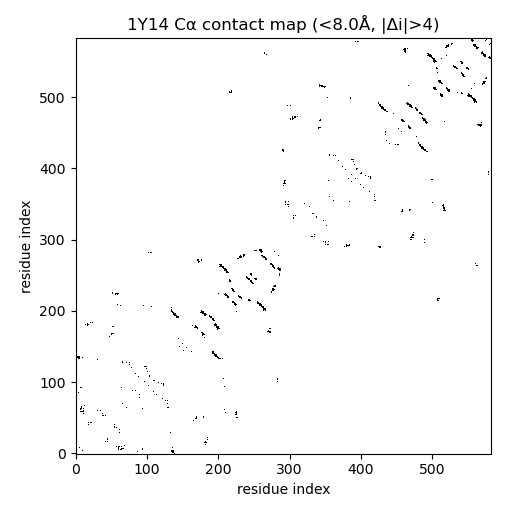67 52 ASP B N 1
ATOM 1477 C CA . ASP B 2 52 ? 38.547 2.627 49.472 1.00 59.02 52 ASP B CA 1
ATOM 1478 C C . ASP B 2 52 ? 39.434 3.864 49.495 1.00 54.94 52 ASP B C 1
ATOM 1479 O O . ASP B 2 52 ? 40.163 4.068 50.459 1.00 63.55 52 ASP B O 1
ATOM 1484 N N . ASN B 2 53 ? 39.373 4.699 48.461 1.00 55.65 53 ASN B N 1
ATOM 1485 C CA . ASN B 2 53 ? 40.229 5.884 48.425 1.00 51.61 53 ASN B CA 1
ATOM 1486 C C . ASN B 2 53 ? 39.552 7.251 48.271 1.00 55.02 53 ASN B C 1
ATOM 1487 O O . ASN B 2 53 ? 40.212 8.251 47.981 1.00 52.05 53 ASN B O 1
ATOM 1492 N N . ILE B 2 54 ? 38.243 7.308 48.468 1.00 55.72 54 ILE B N 1
ATOM 1493 C CA . ILE B 2 54 ? 37.545 8.585 48.372 1.00 56.29 54 ILE B CA 1
ATOM 1494 C C . ILE B 2 54 ? 38.214 9.580 49.345 1.00 55.21 54 ILE B C 1
ATOM 1495 O O . ILE B 2 54 ? 38.364 9.288 50.526 1.00 55.33 54 ILE B O 1
ATOM 1500 N N . ASP B 2 55 ? 38.633 10.740 48.843 1.00 55.56 55 ASP B N 1
ATOM 1501 C CA . ASP B 2 55 ? 39.307 11.756 49.666 1.00 63.15 55 ASP B CA 1
ATOM 1502 C C . ASP B 2 55 ? 38.363 12.678 50.461 1.00 70.74 55 ASP B C 1
ATOM 1503 O O . ASP B 2 55 ? 37.709 13.556 49.896 1.00 64.35 55 ASP B O 1
ATOM 1508 N N . ILE B 2 56 ? 38.332 12.511 51.781 1.00 71.47 56 ILE B N 1
ATOM 1509 C CA . ILE B 2 56 ? 37.431 13.300 52.615 1.00 75.54 56 ILE B CA 1
ATOM 1510 C C . ILE B 2 56 ? 37.858 14.682 53.128 1.00 79.62 56 ILE B C 1
ATOM 1511 O O . ILE B 2 56 ? 37.345 15.689 52.646 1.00 84.06 56 ILE B O 1
ATOM 1516 N N . GLN B 2 57 ? 38.763 14.731 54.105 1.00 80.43 57 GLN B N 1
ATOM 1517 C CA . GLN B 2 57 ? 39.225 15.994 54.702 1.00 86.24 57 GLN B CA 1
ATOM 1518 C C . GLN B 2 57 ? 38.128 16.583 55.601 1.00 90.38 57 GLN B C 1
ATOM 1519 O O . GLN B 2 57 ? 38.243 17.704 56.112 1.00 91.62 57 GLN B O 1
ATOM 1525 N N . PHE B 2 70 ? 32.423 19.330 55.170 1.00 74.10 70 PHE B N 1
ATOM 1526 C CA . PHE B 2 70 ? 33.428 18.440 54.584 1.00 75.69 70 PHE B CA 1
ATOM 1527 C C . PHE B 2 70 ? 33.332 18.392 53.058 1.00 68.34 70 PHE B C 1
ATOM 1528 O O . PHE B 2 70 ? 32.290 18.021 52.512 1.00 63.17 70 PHE B O 1
ATOM 1536 N N . ASN B 2 71 ? 34.411 18.762 52.372 1.00 58.38 71 ASN B N 1
ATOM 1537 C CA . ASN B 2 71 ? 34.418 18.710 50.916 1.00 61.57 71 ASN B CA 1
ATOM 1538 C C . ASN B 2 71 ? 35.009 17.370 50.504 1.00 56.66 71 ASN B C 1
ATOM 1539 O O . ASN B 2 71 ? 36.202 17.131 50.666 1.00 50.87 71 ASN B O 1
ATOM 1544 N N . VAL B 2 72 ? 34.163 16.490 49.986 1.00 58.53 72 VAL B N 1
ATOM 1545 C CA . VAL B 2 72 ? 34.612 15.172 49.568 1.00 56.43 72 VAL B CA 1
ATOM 1546 C C . VAL B 2 72 ? 34.998 15.133 48.097 1.00 60.98 72 VAL B C 1
ATOM 1547 O O . VAL B 2 72 ? 34.202 15.493 47.225 1.00 58.99 72 VAL B O 1
ATOM 1551 N N . LYS B 2 73 ? 36.226 14.695 47.831 1.00 54.02 73 LYS B N 1
ATOM 1552 C CA . LYS B 2 73 ? 36.733 14.573 46.466 1.00 51.60 73 LYS B CA 1
ATOM 1553 C C . LYS B 2 73 ? 36.559 13.124 46.023 1.00 51.84 73 LYS B C 1
ATOM 1554 O O . LYS B 2 73 ? 36.712 12.207 46.830 1.00 48.99 73 LYS B O 1
ATOM 1560 N N . TYR B 2 74 ? 36.245 12.912 44.748 1.00 48.85 74 TYR B N 1
ATOM 1561 C CA . TYR B 2 74 ? 36.070 11.552 44.250 1.00 43.62 74 TYR B CA 1
ATOM 1562 C C . TYR B 2 74 ? 36.089 11.491 42.733 1.00 42.03 74 TYR B C 1
ATOM 1563 O O . TYR B 2 74 ? 36.007 12.517 42.057 1.00 46.21 74 TYR B O 1
ATOM 1572 N N . ARG B 2 75 ? 36.218 10.282 42.199 1.00 36.81 75 ARG B N 1
ATOM 1573 C CA . ARG B 2 75 ? 36.212 10.085 40.748 1.00 43.43 75 ARG B CA 1
ATOM 1574 C C . ARG B 2 75 ? 35.000 9.246 40.426 1.00 35.60 75 ARG B C 1
ATOM 1575 O O . ARG B 2 75 ? 34.559 8.446 41.256 1.00 42.82 75 ARG B O 1
ATOM 1583 N N . ALA B 2 76 ? 34.478 9.400 39.214 1.00 41.87 76 ALA B N 1
ATOM 1584 C CA . ALA B 2 76 ? 33.297 8.651 38.808 1.00 33.12 76 ALA B CA 1
ATOM 1585 C C . ALA B 2 76 ? 33.180 8.478 37.303 1.00 29.73 76 ALA B C 1
ATOM 1586 O O . ALA B 2 76 ? 33.745 9.252 36.531 1.00 33.29 76 ALA B O 1
ATOM 1588 N N . VAL B 2 77 ? 32.436 7.461 36.886 1.00 30.50 77 VAL B N 1
ATOM 1589 C CA . VAL B 2 77 ? 32.193 7.255 35.461 1.00 39.08 77 VAL B CA 1
ATOM 1590 C C . VAL B 2 77 ? 30.929 8.073 35.149 1.00 40.09 77 VAL B C 1
ATOM 1591 O O . VAL B 2 77 ? 29.860 7.798 35.694 1.00 39.25 77 VAL B O 1
ATOM 1595 N N . VAL B 2 78 ? 31.050 9.090 34.303 1.00 38.88 78 VAL B N 1
ATOM 1596 C CA . VAL B 2 78 ? 29.879 9.889 33.945 1.00 38.61 78 VAL B CA 1
ATOM 1597 C C . VAL B 2 78 ? 29.569 9.706 32.467 1.00 39.05 78 VAL B C 1
ATOM 1598 O O . VAL B 2 78 ? 30.452 9.368 31.675 1.00 38.62 78 VAL B O 1
ATOM 1602 N N . PHE B 2 79 ? 28.312 9.919 32.096 1.00 33.05 79 PHE B N 1
ATOM 1603 C CA . PHE B 2 79 ? 27.921 9.789 30.707 1.00 34.19 79 PHE B CA 1
ATOM 1604 C C . PHE B 2 79 ? 27.232 11.075 30.281 1.00 39.06 79 PHE B C 1
ATOM 1605 O O . PHE B 2 79 ? 26.373 11.591 30.993 1.00 38.33 79 PHE B O 1
ATOM 161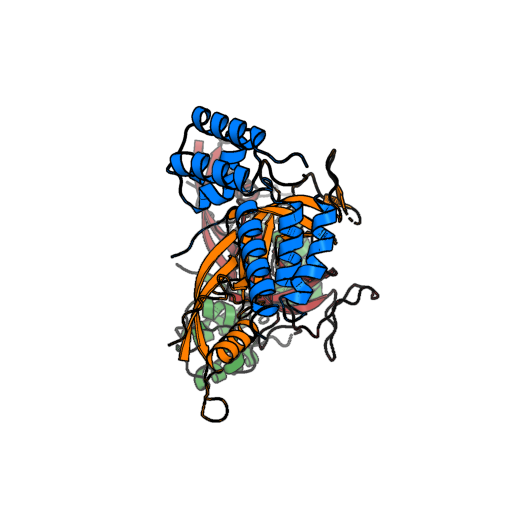3 N N . LYS B 2 80 ? 27.634 11.602 29.128 1.00 45.02 80 LYS B N 1
ATOM 1614 C CA . LYS B 2 80 ? 27.039 12.822 28.588 1.00 40.10 80 LYS B CA 1
ATOM 1615 C C . LYS B 2 80 ? 27.170 12.809 27.085 1.00 36.24 80 LYS B C 1
ATOM 1616 O O . LYS B 2 80 ? 28.274 12.718 26.539 1.00 45.60 80 LYS B O 1
ATOM 1622 N N . PRO B 2 81 ? 26.038 12.895 26.388 1.00 41.72 81 PRO B N 1
ATOM 1623 C CA . PRO B 2 81 ? 26.047 12.891 24.925 1.00 42.69 81 PRO B CA 1
ATOM 1624 C C . PRO B 2 81 ? 26.546 14.229 24.383 1.00 35.21 81 PRO B C 1
ATOM 1625 O O . PRO B 2 81 ? 26.361 15.272 25.019 1.00 32.85 81 PRO B O 1
ATOM 1629 N N . PHE B 2 82 ? 27.214 14.185 23.236 1.00 29.77 82 PHE B N 1
ATOM 1630 C CA . PHE B 2 82 ? 27.721 15.394 22.596 1.00 34.05 82 PHE B CA 1
ATOM 1631 C C . PHE B 2 82 ? 27.205 15.449 21.169 1.00 39.21 82 PHE B C 1
ATOM 1632 O O . PHE B 2 82 ? 27.139 14.422 20.483 1.00 36.47 82 PHE B O 1
ATOM 1640 N N . LYS B 2 83 ? 26.840 16.648 20.729 1.00 35.58 83 LYS B N 1
ATOM 1641 C CA . LYS B 2 83 ? 26.335 16.845 19.378 1.00 33.57 83 LYS B CA 1
ATOM 1642 C C . LYS B 2 83 ? 27.381 16.376 18.383 1.00 32.92 83 LYS B C 1
ATOM 1643 O O . LYS B 2 83 ? 28.570 16.682 18.514 1.00 34.02 83 LYS B O 1
ATOM 1649 N N . GLY B 2 84 ? 26.927 15.615 17.396 1.00 30.75 84 GLY B N 1
ATOM 1650 C CA . GLY B 2 84 ? 27.814 15.101 16.371 1.00 20.51 84 GLY B CA 1
ATOM 1651 C C . GLY B 2 84 ? 28.330 13.712 16.717 1.00 33.61 84 GLY B C 1
ATOM 1652 O O . GLY B 2 84 ? 28.941 13.044 15.894 1.00 30.40 84 GLY B O 1
ATOM 1653 N N . GLU B 2 85 ? 28.101 13.259 17.940 1.00 30.58 85 GLU B N 1
ATOM 1654 C CA . GLU B 2 85 ? 28.590 11.931 18.291 1.00 32.66 85 GLU B CA 1
ATOM 1655 C C . GLU B 2 85 ? 27.728 10.843 17.641 1.00 24.36 85 GLU B C 1
ATOM 1656 O O . GLU B 2 85 ? 26.503 10.955 17.586 1.00 27.74 85 GLU B O 1
ATOM 1662 N N . VAL B 2 86 ? 28.379 9.816 17.106 1.00 26.58 86 VAL B N 1
ATOM 1663 C CA . VAL B 2 86 ? 27.673 8.686 16.509 1.00 31.58 86 VAL B CA 1
ATOM 1664 C C . VAL B 2 86 ? 27.715 7.552 17.536 1.00 40.04 86 VAL B C 1
ATOM 1665 O O . VAL B 2 86 ? 28.775 7.234 18.076 1.00 42.76 86 VAL B O 1
ATOM 1669 N N . VAL B 2 87 ? 26.564 6.949 17.809 1.00 38.05 87 VAL B N 1
ATOM 1670 C CA . VAL B 2 87 ? 26.475 5.888 18.809 1.00 33.03 87 VAL B CA 1
ATOM 1671 C C . VAL B 2 87 ? 25.611 4.721 18.341 1.00 38.98 87 VAL B C 1
ATOM 1672 O O . VAL B 2 87 ? 24.798 4.870 17.436 1.00 35.10 87 VAL B O 1
ATOM 1676 N N . ASP B 2 88 ? 25.809 3.553 18.944 1.00 35.37 88 ASP B N 1
ATOM 1677 C CA . ASP B 2 88 ? 25.006 2.378 18.601 1.00 35.09 88 ASP B CA 1
ATOM 1678 C C . ASP B 2 88 ? 24.036 2.164 19.747 1.00 33.81 88 ASP B C 1
ATOM 1679 O O . ASP B 2 88 ? 24.380 2.410 20.894 1.00 30.62 88 ASP B O 1
ATOM 1684 N N . GLY B 2 89 ? 22.820 1.729 19.430 1.00 35.44 89 GLY B N 1
ATOM 1685 C CA . GLY B 2 89 ? 21.830 1.501 20.461 1.00 31.42 89 GLY B CA 1
ATOM 1686 C C . GLY B 2 89 ? 20.745 0.529 20.020 1.00 36.24 89 GLY B C 1
ATOM 1687 O O . GLY B 2 89 ? 20.761 0.008 18.894 1.00 36.30 89 GLY B O 1
ATOM 1688 N N . THR B 2 90 ? 19.790 0.290 20.911 1.00 37.52 90 THR B N 1
ATOM 1689 C CA . THR B 2 90 ? 18.686 -0.617 20.617 1.00 41.80 90 THR B CA 1
ATOM 1690 C C . THR B 2 90 ? 17.354 0.124 20.626 1.00 34.13 90 THR B C 1
ATOM 1691 O O . THR B 2 90 ? 17.073 0.904 21.543 1.00 35.53 90 THR B O 1
ATOM 1695 N N . VAL B 2 91 ? 16.547 -0.116 19.594 1.00 37.14 91 VAL B N 1
ATOM 1696 C CA . VAL B 2 91 ? 15.227 0.507 19.476 1.00 38.40 91 VAL B CA 1
ATOM 1697 C C . VAL B 2 91 ? 14.295 0.015 20.584 1.00 48.96 91 VAL B C 1
ATOM 1698 O O . VAL B 2 91 ? 14.077 -1.187 20.736 1.00 53.26 91 VAL B O 1
ATOM 1702 N N . VAL B 2 92 ? 13.751 0.955 21.353 1.00 49.59 92 VAL B N 1
ATOM 1703 C CA . VAL B 2 92 ? 12.855 0.650 22.463 1.00 49.52 92 VAL B CA 1
ATOM 1704 C C . VAL B 2 92 ? 11.368 0.787 22.112 1.00 54.55 92 VAL B C 1
ATOM 1705 O O . VAL B 2 92 ? 10.529 0.084 22.671 1.00 52.69 92 VAL B O 1
ATOM 1709 N N . SER B 2 93 ? 11.046 1.700 21.200 1.00 58.17 93 SER B N 1
ATOM 1710 C CA . SER B 2 93 ? 9.662 1.909 20.777 1.00 50.91 93 SER B CA 1
ATOM 1711 C C . SER B 2 93 ? 9.546 2.740 19.492 1.00 54.52 93 SER B C 1
ATOM 1712 O O . SER B 2 93 ? 10.391 3.596 19.199 1.00 55.26 93 SER B O 1
ATOM 1715 N N . CYS B 2 94 ? 8.513 2.441 18.711 1.00 46.39 94 CYS B N 1
ATOM 1716 C CA . CYS B 2 94 ? 8.249 3.129 17.457 1.00 40.33 94 CYS B CA 1
ATOM 1717 C C . CYS B 2 94 ? 6.873 3.785 17.473 1.00 44.40 94 CYS B C 1
ATOM 1718 O O . CYS B 2 94 ? 5.972 3.343 18.191 1.00 47.33 94 CYS B O 1
ATOM 1721 N N . SER B 2 95 ? 6.720 4.839 16.678 1.00 41.40 95 SER B N 1
ATOM 1722 C CA . SER B 2 95 ? 5.447 5.555 16.563 1.00 34.05 95 SER B CA 1
ATOM 1723 C C . SER B 2 95 ? 5.483 6.388 15.305 1.00 38.43 95 SER B C 1
ATOM 1724 O O . SER B 2 95 ? 6.503 6.437 14.609 1.00 47.85 95 SER B O 1
ATOM 1727 N N . GLN B 2 96 ? 4.368 7.050 15.023 1.00 45.51 96 GLN B N 1
ATOM 1728 C CA . GLN B 2 96 ? 4.246 7.894 13.842 1.00 48.52 96 GLN B CA 1
ATOM 1729 C C . GLN B 2 96 ? 5.233 9.059 13.945 1.00 44.69 96 GLN B C 1
ATOM 1730 O O . GLN B 2 96 ? 5.578 9.668 12.941 1.00 41.13 96 GLN B O 1
ATOM 1736 N N . HIS B 2 97 ? 5.685 9.353 15.163 1.00 35.16 97 HIS B N 1
ATOM 1737 C CA . HIS B 2 97 ? 6.633 10.441 15.398 1.00 46.02 97 HIS B CA 1
ATOM 1738 C C . HIS B 2 97 ? 8.114 10.068 15.293 1.00 46.34 97 HIS B C 1
ATOM 1739 O O . HIS B 2 97 ? 8.969 10.952 15.225 1.00 52.75 97 HIS B O 1
ATOM 1746 N N . GLY B 2 98 ? 8.413 8.772 15.274 1.00 51.94 98 GLY B N 1
ATOM 1747 C CA . GLY B 2 98 ? 9.793 8.311 15.173 1.00 52.08 98 GLY B CA 1
ATOM 1748 C C . GLY B 2 98 ? 10.049 7.127 16.091 1.00 53.91 98 GLY B C 1
ATOM 1749 O O . GLY B 2 98 ? 9.115 6.391 16.410 1.00 55.59 98 GLY B O 1
ATOM 1750 N N . PHE B 2 99 ? 11.296 6.918 16.516 1.00 48.05 99 PHE B N 1
ATOM 1751 C CA . PHE B 2 99 ? 11.576 5.804 17.418 1.00 42.68 99 PHE B CA 1
ATOM 1752 C C . PHE B 2 99 ? 12.649 6.110 18.453 1.00 42.68 99 PHE B C 1
ATOM 1753 O O . PHE B 2 99 ? 13.591 6.858 18.177 1.00 40.63 99 PHE B O 1
ATOM 1761 N N . GLU B 2 100 ? 12.470 5.560 19.656 1.00 33.13 100 GLU B N 1
ATOM 1762 C CA . GLU B 2 100 ? 13.418 5.742 20.762 1.00 43.38 100 GLU B CA 1
ATOM 1763 C C . GLU B 2 100 ? 14.514 4.681 20.740 1.00 41.68 100 GLU B C 1
ATOM 1764 O O . GLU B 2 100 ? 14.236 3.492 20.558 1.00 33.17 100 GLU B O 1
ATOM 1770 N N . VAL B 2 101 ? 15.752 5.125 20.943 1.00 38.93 101 VAL B N 1
ATOM 1771 C CA . VAL B 2 101 ? 16.915 4.239 20.975 1.00 28.75 101 VAL B CA 1
ATOM 1772 C C . VAL B 2 101 ? 17.536 4.302 22.371 1.00 37.32 101 VAL B C 1
ATOM 1773 O O . VAL B 2 101 ? 17.775 5.388 22.903 1.00 32.33 101 VAL B O 1
ATOM 1777 N N . GLN B 2 102 ? 17.775 3.141 22.976 1.00 34.48 102 GLN B N 1
ATOM 1778 C CA . GLN B 2 102 ? 18.409 3.105 24.294 1.00 34.93 102 GLN B CA 1
ATOM 1779 C C . GLN B 2 102 ? 19.923 3.179 24.074 1.00 27.71 102 GLN B C 1
ATOM 1780 O O . GLN B 2 102 ? 20.485 2.324 23.390 1.00 31.91 102 GLN B O 1
ATOM 1786 N N . VAL B 2 103 ? 20.562 4.208 24.622 1.00 35.30 103 VAL B N 1
ATOM 1787 C CA . VAL B 2 103 ? 22.012 4.373 24.515 1.00 29.56 103 VAL B CA 1
ATOM 1788 C C . VAL B 2 103 ? 22.522 4.614 25.932 1.00 37.03 103 VAL B C 1
ATOM 1789 O O . VAL B 2 103 ? 22.353 5.707 26.482 1.00 32.82 103 VAL B O 1
ATOM 1793 N N . GLY B 2 104 ? 23.138 3.600 26.531 1.00 41.35 104 GLY B N 1
ATOM 1794 C CA . GLY B 2 104 ? 23.624 3.771 27.889 1.00 29.35 104 GLY B CA 1
ATOM 1795 C C . GLY B 2 104 ? 22.450 4.020 28.825 1.00 33.92 104 GLY B C 1
ATOM 1796 O O . GLY B 2 104 ? 21.444 3.328 28.744 1.00 35.41 104 GLY B O 1
ATOM 1797 N N . PRO B 2 105 ? 22.540 5.012 29.715 1.00 30.91 105 PRO B N 1
ATOM 1798 C CA . PRO B 2 105 ? 21.475 5.338 30.668 1.00 30.85 105 PRO B CA 1
ATOM 1799 C C . PRO B 2 105 ? 20.407 6.226 30.035 1.00 48.92 105 PRO B C 1
ATOM 1800 O O . PRO B 2 105 ? 19.470 6.672 30.711 1.00 42.11 105 PRO B O 1
ATOM 1804 N N . MET B 2 106 ? 20.535 6.450 28.733 1.00 38.02 106 MET B N 1
ATOM 1805 C CA . MET B 2 106 ? 19.665 7.383 28.031 1.00 45.70 106 MET B CA 1
ATOM 1806 C C . MET B 2 106 ? 18.925 6.865 26.805 1.00 42.55 106 MET B C 1
ATOM 1807 O O . MET B 2 106 ? 19.293 5.851 26.198 1.00 39.83 106 MET B O 1
ATOM 1812 N N . LYS B 2 107 ? 17.867 7.580 26.452 1.00 42.75 107 LYS B N 1
ATOM 1813 C CA . LYS B 2 107 ? 17.091 7.258 25.268 1.00 42.22 107 LYS B CA 1
ATOM 1814 C C . LYS B 2 107 ? 17.284 8.418 24.306 1.00 38.84 107 LYS B C 1
ATOM 1815 O O . LYS B 2 107 ? 17.193 9.582 24.689 1.00 47.26 107 LYS B O 1
ATOM 1821 N N . VAL B 2 108 ? 17.602 8.089 23.064 1.00 42.03 108 VAL B N 1
ATOM 1822 C CA . VAL B 2 108 ? 17.813 9.082 22.024 1.00 39.72 108 VAL B CA 1
ATOM 1823 C C . VAL B 2 108 ? 16.596 9.017 21.100 1.00 39.85 108 VAL B C 1
ATOM 1824 O O . VAL B 2 108 ? 16.233 7.937 20.638 1.00 33.33 108 VAL B O 1
ATOM 1828 N N . PHE B 2 109 ? 15.958 10.157 20.839 1.00 39.64 109 PHE B N 1
ATOM 1829 C CA . PHE B 2 109 ? 14.792 10.159 19.955 1.00 30.03 109 PHE B CA 1
ATOM 1830 C C . PHE B 2 109 ? 15.138 10.559 18.533 1.00 22.76 109 PHE B C 1
ATOM 1831 O O . PHE B 2 109 ? 15.665 11.647 18.275 1.00 37.35 109 PHE B O 1
ATOM 1839 N N . VAL B 2 110 ? 14.868 9.643 17.619 1.00 30.01 110 VAL B N 1
ATOM 1840 C CA . VAL B 2 110 ? 15.099 9.859 16.207 1.00 28.28 110 VAL B CA 1
ATOM 1841 C C . VAL B 2 110 ? 13.712 10.214 15.639 1.00 37.69 110 VAL B C 1
ATOM 1842 O O . VAL B 2 110 ? 12.850 9.345 15.494 1.00 39.98 110 VAL B O 1
ATOM 1846 N N . THR B 2 111 ? 13.479 11.489 15.353 1.00 44.60 111 THR B N 1
ATOM 1847 C CA . THR B 2 111 ? 12.182 11.902 14.815 1.00 37.07 111 THR B CA 1
ATOM 1848 C C . THR B 2 111 ? 11.999 11.410 13.390 1.00 35.67 111 THR B C 1
ATOM 1849 O O . THR B 2 111 ? 12.968 11.193 12.663 1.00 33.85 111 THR B O 1
ATOM 1853 N N . LYS B 2 112 ? 10.735 11.254 13.004 1.00 47.45 112 LYS B N 1
ATOM 1854 C CA . LYS B 2 112 ? 10.350 10.816 11.666 1.00 48.91 112 LYS B CA 1
ATOM 1855 C C . LYS B 2 112 ? 11.016 11.669 10.585 1.00 45.58 112 LYS B C 1
ATOM 1856 O O . LYS B 2 112 ? 11.301 11.192 9.492 1.00 51.06 112 LYS B O 1
ATOM 1862 N N . HIS B 2 113 ? 11.272 12.933 10.894 1.00 42.42 113 HIS B N 1
ATOM 1863 C CA . HIS B 2 113 ? 11.885 13.827 9.913 1.00 53.71 113 HIS B CA 1
ATOM 1864 C C . HIS B 2 113 ? 13.394 13.670 9.755 1.00 43.57 113 HIS B C 1
ATOM 1865 O O . HIS B 2 113 ? 13.979 14.182 8.801 1.00 46.19 113 HIS B O 1
ATOM 1872 N N . LEU B 2 114 ? 14.023 12.959 10.687 1.00 46.81 114 LEU B N 1
ATOM 1873 C CA . LEU B 2 114 ? 15.462 12.736 10.631 1.00 45.75 114 LEU B CA 1
ATOM 1874 C C . LEU B 2 114 ? 15.754 11.296 10.199 1.00 49.72 114 LEU B C 1
ATOM 1875 O O . LEU B 2 114 ? 16.832 10.751 10.460 1.00 45.78 114 LEU B O 1
ATOM 1880 N N . MET B 2 115 ? 14.764 10.694 9.538 1.00 57.77 115 MET B N 1
ATOM 1881 C CA . MET B 2 115 ? 14.840 9.330 9.003 1.00 58.39 115 MET B CA 1
ATOM 1882 C C . MET B 2 115 ? 14.788 9.506 7.486 1.00 64.75 115 MET B C 1
ATOM 1883 O O . MET B 2 115 ? 14.104 10.402 6.994 1.00 75.14 115 MET B O 1
ATOM 1888 N N . PRO B 2 116 ? 15.505 8.661 6.723 1.00 73.00 116 PRO B N 1
ATOM 1889 C CA . PRO B 2 116 ? 15.546 8.732 5.252 1.00 76.60 116 PRO B CA 1
ATOM 1890 C C . PRO B 2 116 ? 14.194 8.819 4.532 1.00 76.72 116 PRO B C 1
ATOM 1891 O O . PRO B 2 116 ? 13.171 8.352 5.042 1.00 63.93 116 PRO B O 1
ATOM 1895 N N . GLN B 2 117 ? 14.211 9.426 3.344 1.00 75.47 117 GLN B N 1
ATOM 1896 C CA . GLN B 2 117 ? 13.010 9.586 2.523 1.00 82.88 117 GLN B CA 1
ATOM 1897 C C . GLN B 2 117 ? 12.395 8.228 2.199 1.00 82.69 117 GLN B C 1
ATOM 1898 O O . GLN B 2 117 ? 11.250 7.938 2.571 1.00 83.25 117 GLN B O 1
ATOM 1904 N N . ASP B 2 118 ? 13.179 7.403 1.509 1.00 79.85 118 ASP B N 1
ATOM 1905 C CA . ASP B 2 118 ? 12.760 6.066 1.095 1.00 82.41 118 ASP B CA 1
ATOM 1906 C C . ASP B 2 118 ? 12.476 5.114 2.258 1.00 72.59 118 ASP B C 1
ATOM 1907 O O . ASP B 2 118 ? 12.170 3.945 2.039 1.00 65.15 118 ASP B O 1
ATOM 1912 N N . LEU B 2 119 ? 12.596 5.614 3.485 1.00 65.48 119 LEU B N 1
ATOM 1913 C CA . LEU B 2 119 ? 12.331 4.818 4.683 1.00 64.54 119 LEU B CA 1
ATOM 1914 C C . LEU B 2 119 ? 11.209 5.502 5.457 1.00 57.15 119 LEU B C 1
ATOM 1915 O O . LEU B 2 119 ? 11.381 6.627 5.942 1.00 60.14 119 LEU B O 1
ATOM 1920 N N . THR B 2 120 ? 10.071 4.833 5.591 1.00 38.86 120 THR B N 1
ATOM 1921 C CA . THR B 2 120 ? 8.948 5.449 6.295 1.00 51.73 120 THR B CA 1
ATOM 1922 C C . THR B 2 120 ? 8.189 4.508 7.216 1.00 40.11 120 THR B C 1
ATOM 1923 O O . THR B 2 120 ? 8.364 3.294 7.154 1.00 38.91 120 THR B O 1
ATOM 1927 N N . PHE B 2 121 ? 7.340 5.094 8.060 1.00 53.53 121 PHE B N 1
ATOM 1928 C CA . PHE B 2 121 ? 6.538 4.377 9.057 1.00 47.25 121 PHE B CA 1
ATOM 1929 C C . PHE B 2 121 ? 5.651 3.315 8.465 1.00 61.41 121 PHE B C 1
ATOM 1930 O O . PHE B 2 121 ? 5.283 3.382 7.288 1.00 66.77 121 PHE B O 1
ATOM 1938 N N . ASN B 2 122 ? 5.292 2.349 9.306 1.00 77.90 122 ASN B N 1
ATOM 1939 C CA . ASN B 2 122 ? 4.424 1.245 8.908 1.00 78.20 122 ASN B CA 1
ATOM 1940 C C . ASN B 2 122 ? 3.827 0.517 10.128 1.00 68.36 122 ASN B C 1
ATOM 1941 O O . ASN B 2 122 ? 4.051 -0.678 10.305 1.00 66.65 122 ASN B O 1
ATOM 1946 N N . ALA B 2 123 ? 3.074 1.241 10.964 1.00 76.76 123 ALA B N 1
ATOM 1947 C CA . ALA B 2 123 ? 2.438 0.658 12.160 1.00 72.02 123 ALA B CA 1
ATOM 1948 C C . ALA B 2 123 ? 1.362 1.561 12.789 1.00 75.48 123 ALA B C 1
ATOM 1949 O O . ALA B 2 123 ? 0.751 1.226 13.818 1.00 63.00 123 ALA B O 1
ATOM 1951 N N . SER B 2 129 ? 6.631 -0.382 12.808 1.00 50.20 129 SER B N 1
ATOM 1952 C CA . SER B 2 129 ? 8.005 -0.355 12.321 1.00 57.95 129 SER B CA 1
ATOM 1953 C C . SER B 2 129 ? 8.250 0.656 11.195 1.00 53.38 129 SER B C 1
ATOM 1954 O O . SER B 2 129 ? 7.364 1.392 10.777 1.00 53.68 129 SER B O 1
ATOM 1957 N N . TYR B 2 130 ? 9.475 0.678 10.699 1.00 44.25 130 TYR B N 1
ATOM 1958 C CA . TYR B 2 130 ? 9.815 1.569 9.610 1.00 66.93 130 TYR B CA 1
ATOM 1959 C C . TYR B 2 130 ? 10.404 0.698 8.515 1.00 74.57 130 TYR B C 1
ATOM 1960 O O . TYR B 2 130 ? 11.255 -0.154 8.783 1.00 78.33 130 TYR B O 1
ATOM 1969 N N . GLN B 2 131 ? 9.934 0.884 7.285 1.00 75.94 131 GLN B N 1
ATOM 1970 C CA . GLN B 2 131 ? 10.427 0.060 6.197 1.00 73.84 131 GLN B CA 1
ATOM 1971 C C . GLN B 2 131 ? 10.967 0.781 4.985 1.00 75.44 131 GLN B C 1
ATOM 1972 O O . GLN B 2 131 ? 10.620 1.926 4.692 1.00 70.72 131 GLN B O 1
ATOM 1978 N N . SER B 2 132 ? 11.840 0.071 4.290 1.00 78.73 132 SER B N 1
ATOM 1979 C CA . SER B 2 132 ? 12.486 0.557 3.090 1.00 84.80 132 SER B CA 1
ATOM 1980 C C . SER B 2 132 ? 12.401 -0.591 2.092 1.00 88.19 132 SER B C 1
ATOM 1981 O O . SER B 2 132 ? 11.868 -1.660 2.410 1.00 84.98 132 SER B O 1
ATOM 1984 N N . SER B 2 133 ? 12.901 -0.369 0.882 1.00 92.07 133 SER B N 1
ATOM 1985 C CA . SER B 2 133 ? 12.910 -1.424 -0.119 1.00 94.52 133 SER B CA 1
ATOM 1986 C C . SER B 2 133 ? 14.075 -2.302 0.321 1.00 95.05 133 SER B C 1
ATOM 1987 O O . SER B 2 133 ? 14.860 -2.785 -0.493 1.00 92.17 133 SER B O 1
ATOM 1990 N N . GLU B 2 134 ? 14.174 -2.489 1.635 1.00 97.82 134 GLU B N 1
ATOM 1991 C CA . GLU B 2 134 ? 15.241 -3.274 2.231 1.00 96.57 134 GLU B CA 1
ATOM 1992 C C . GLU B 2 134 ? 15.113 -3.406 3.755 1.00 95.86 134 GLU B C 1
ATOM 1993 O O . GLU B 2 134 ? 14.602 -4.408 4.259 1.00 95.60 134 GLU B O 1
ATOM 1999 N N . ASP B 2 135 ? 15.566 -2.382 4.477 1.00 90.91 135 ASP B N 1
ATOM 2000 C CA . ASP B 2 135 ? 15.556 -2.373 5.940 1.00 85.52 135 ASP B CA 1
ATOM 2001 C C . ASP B 2 135 ? 14.197 -2.380 6.631 1.00 78.52 135 ASP B C 1
ATOM 2002 O O . ASP B 2 135 ? 13.194 -1.943 6.071 1.00 82.66 135 ASP B O 1
ATOM 2007 N N . VAL B 2 136 ? 14.199 -2.877 7.868 1.00 77.34 136 VAL B N 1
ATOM 2008 C CA . VAL B 2 136 ? 13.018 -2.951 8.726 1.00 68.97 136 VAL B CA 1
ATOM 2009 C C . VAL B 2 136 ? 13.456 -2.636 10.162 1.00 73.13 136 VAL B C 1
ATOM 2010 O O . VAL B 2 136 ? 14.171 -3.421 10.786 1.00 74.19 136 VAL B O 1
ATOM 2014 N N . ILE B 2 137 ? 13.022 -1.490 10.679 1.00 65.31 137 ILE B N 1
ATOM 2015 C CA . ILE B 2 137 ? 13.373 -1.052 12.026 1.00 56.33 137 ILE B CA 1
ATOM 2016 C C . ILE B 2 137 ? 12.235 -1.278 13.007 1.00 48.74 137 ILE B C 1
ATOM 2017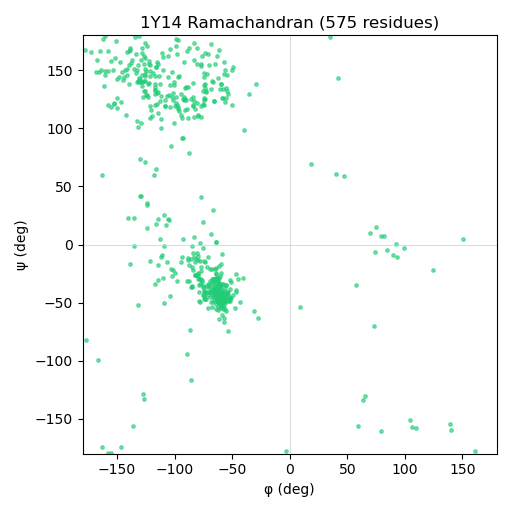 O O . ILE B 2 137 ? 11.126 -0.822 12.774 1.00 50.38 137 ILE B O 1
ATOM 2022 N N . THR B 2 138 ? 12.522 -1.961 14.114 1.00 49.18 138 THR B N 1
ATOM 2023 C CA . THR B 2 138 ? 11.512 -2.256 15.136 1.00 50.54 138 THR B CA 1
ATOM 2024 C C . THR B 2 138 ? 12.168 -2.476 16.498 1.00 44.03 138 THR B C 1
ATOM 2025 O O . THR B 2 138 ? 13.389 -2.407 16.616 1.00 56.57 138 THR B O 1
ATOM 2029 N N . ILE B 2 139 ? 11.360 -2.761 17.520 1.00 45.72 139 ILE B N 1
ATOM 2030 C CA . ILE B 2 139 ? 11.896 -2.980 18.860 1.00 53.02 139 ILE B CA 1
ATOM 2031 C C . ILE B 2 139 ? 12.963 -4.072 18.818 1.00 54.52 139 ILE B C 1
ATOM 2032 O O . ILE B 2 139 ? 12.881 -5.006 18.009 1.00 51.10 139 ILE B O 1
ATOM 2037 N N . LYS B 2 140 ? 13.974 -3.921 19.674 1.00 56.45 140 LYS B N 1
ATOM 2038 C CA . LYS B 2 140 ? 15.106 -4.848 19.785 1.00 55.06 140 LYS B CA 1
ATOM 2039 C C . LYS B 2 140 ? 16.092 -4.735 18.627 1.00 51.48 140 LYS B C 1
ATOM 2040 O O . LYS B 2 140 ? 17.149 -5.367 18.637 1.00 54.32 140 LYS B O 1
ATOM 2046 N N . SER B 2 141 ? 15.753 -3.932 17.628 1.00 44.16 141 SER B N 1
ATOM 2047 C CA . SER B 2 141 ? 16.639 -3.762 16.479 1.00 42.07 141 SER B CA 1
ATOM 2048 C C . SER B 2 141 ? 17.847 -2.903 16.894 1.00 42.67 141 SER B C 1
ATOM 2049 O O . SER B 2 141 ? 17.700 -1.933 17.640 1.00 40.29 141 SER B O 1
ATOM 2052 N N . ARG B 2 142 ? 19.039 -3.279 16.438 1.00 37.95 142 ARG B N 1
ATOM 2053 C CA . ARG B 2 142 ? 20.253 -2.542 16.766 1.00 47.09 142 ARG B CA 1
ATOM 2054 C C . ARG B 2 142 ? 20.462 -1.502 15.693 1.00 40.55 142 ARG B C 1
ATOM 2055 O O . ARG B 2 142 ? 20.344 -1.789 14.502 1.00 41.08 142 ARG B O 1
ATOM 2063 N N . ILE B 2 143 ? 20.782 -0.288 16.105 1.00 41.20 143 ILE B N 1
ATOM 2064 C CA . ILE B 2 143 ? 20.936 0.765 15.119 1.00 38.84 143 ILE B CA 1
ATOM 2065 C C . ILE B 2 143 ? 22.007 1.806 15.449 1.00 42.28 143 ILE B C 1
ATOM 2066 O O . ILE B 2 143 ? 22.262 2.116 16.619 1.00 38.89 143 ILE B O 1
ATOM 2071 N N . ARG B 2 144 ? 22.621 2.346 14.398 1.00 40.45 144 ARG B N 1
ATOM 2072 C CA . ARG B 2 144 ? 23.649 3.373 14.527 1.00 35.62 144 ARG B CA 1
ATOM 2073 C C . ARG B 2 144 ? 23.004 4.737 14.293 1.00 44.46 144 ARG B C 1
ATOM 2074 O O . ARG B 2 144 ? 22.423 5.000 13.238 1.00 36.23 144 ARG B O 1
ATOM 2082 N N . VAL B 2 145 ? 23.115 5.606 15.285 1.00 36.83 145 VAL B N 1
ATOM 2083 C CA . VAL B 2 145 ? 22.501 6.916 15.218 1.00 37.00 145 VAL B CA 1
ATOM 2084 C C . VAL B 2 145 ? 23.475 8.082 15.467 1.00 44.53 145 VAL B C 1
ATOM 2085 O O . VAL B 2 145 ? 24.467 7.944 16.184 1.00 30.29 145 VAL B O 1
ATOM 2089 N N . LYS B 2 146 ? 23.176 9.230 14.867 1.00 34.46 146 LYS B N 1
ATOM 2090 C CA . LYS B 2 146 ? 23.981 10.430 15.050 1.00 31.28 146 LYS B CA 1
ATOM 2091 C C . LYS B 2 146 ? 23.232 11.385 15.971 1.00 27.19 146 LYS B C 1
ATOM 2092 O O . LYS B 2 146 ? 22.054 11.653 15.765 1.00 35.82 146 LYS B O 1
ATOM 2098 N N . ILE B 2 147 ? 23.908 11.864 17.012 1.00 31.18 147 ILE B N 1
ATOM 2099 C CA . ILE B 2 147 ? 23.315 12.813 17.953 1.00 30.47 147 ILE B CA 1
ATOM 2100 C C . ILE B 2 147 ? 23.301 14.157 17.215 1.00 37.76 147 ILE B C 1
ATOM 2101 O O . ILE B 2 147 ? 24.351 14.644 16.806 1.00 35.65 147 ILE B O 1
ATOM 2106 N N . GLU B 2 148 ? 22.117 14.739 17.044 1.00 44.05 148 GLU B N 1
ATOM 2107 C CA . GLU B 2 148 ? 21.952 16.013 16.341 1.00 39.59 148 GLU B CA 1
ATOM 2108 C C . GLU B 2 148 ? 21.756 17.151 17.308 1.00 36.65 148 GLU B C 1
ATOM 2109 O O . GLU B 2 148 ? 22.058 18.300 16.996 1.00 45.16 148 GLU B O 1
ATOM 2115 N N . GLY B 2 149 ? 21.226 16.832 18.479 1.00 35.46 149 GLY B N 1
ATOM 2116 C CA . GLY B 2 149 ? 20.993 17.860 19.465 1.00 31.34 149 GLY B CA 1
ATOM 2117 C C . GLY B 2 149 ? 20.838 17.295 20.860 1.00 35.17 149 GLY B C 1
ATOM 2118 O O . GLY B 2 149 ? 20.371 16.173 21.037 1.00 33.80 149 GLY B O 1
ATOM 2119 N N . CYS B 2 150 ? 21.243 18.084 21.847 1.00 33.33 150 CYS B N 1
ATOM 2120 C CA . CYS B 2 150 ? 21.149 17.704 23.246 1.00 33.34 150 CYS B CA 1
ATOM 2121 C C . CYS B 2 150 ? 20.446 18.824 23.952 1.00 34.10 150 CYS B C 1
ATOM 2122 O O . CYS B 2 150 ? 20.735 19.988 23.724 1.00 41.79 150 CYS B O 1
ATOM 2125 N N . ILE B 2 151 ? 19.514 18.474 24.814 1.00 43.85 151 ILE B N 1
ATOM 2126 C CA . ILE B 2 151 ? 18.806 19.478 25.564 1.00 43.16 151 ILE B CA 1
ATOM 2127 C C . ILE B 2 151 ? 19.065 19.138 27.021 1.00 41.98 151 ILE B C 1
ATOM 2128 O O . ILE B 2 151 ? 18.731 18.048 27.483 1.00 34.92 151 ILE B O 1
ATOM 2133 N N . SER B 2 152 ? 19.693 20.062 27.738 1.00 47.88 152 SER B N 1
ATOM 2134 C CA . SER B 2 152 ? 19.996 19.825 29.136 1.00 56.50 152 SER B CA 1
ATOM 2135 C C . SER B 2 152 ? 19.124 20.654 30.070 1.00 61.92 152 SER B C 1
ATOM 2136 O O . SER B 2 152 ? 19.137 21.883 30.026 1.00 67.08 152 SER B O 1
ATOM 2139 N N . GLN B 2 153 ? 18.355 19.963 30.904 1.00 58.50 153 GLN B N 1
ATOM 2140 C CA . GLN B 2 153 ? 17.487 20.601 31.882 1.00 53.98 153 GLN B CA 1
ATOM 2141 C C . GLN B 2 153 ? 18.268 20.546 33.197 1.00 58.60 153 GLN B C 1
ATOM 2142 O O . GLN B 2 153 ? 19.352 19.962 33.259 1.00 55.78 153 GLN B O 1
ATOM 2148 N N . VAL B 2 154 ? 17.715 21.134 34.251 1.00 58.47 154 VAL B N 1
ATOM 2149 C CA . VAL B 2 154 ? 18.383 21.139 35.549 1.00 59.93 154 VAL B CA 1
ATOM 2150 C C . VAL B 2 154 ? 18.808 19.742 36.007 1.00 52.48 154 VAL B C 1
ATOM 2151 O O . VAL B 2 154 ? 19.937 19.542 36.462 1.00 46.56 154 VAL B O 1
ATOM 2155 N N . SER B 2 155 ? 17.911 18.774 35.885 1.00 45.55 155 SER B N 1
ATOM 2156 C CA . SER B 2 155 ? 18.237 17.428 36.325 1.00 47.20 155 SER B CA 1
ATOM 2157 C C . SER B 2 155 ? 17.956 16.343 35.293 1.00 40.82 155 SER B C 1
ATOM 2158 O O . SER B 2 155 ? 17.467 15.257 35.619 1.00 43.20 155 SER B O 1
ATOM 2161 N N . SER B 2 156 ? 18.290 16.629 34.045 1.00 40.06 156 SER B N 1
ATOM 2162 C CA . SER B 2 156 ? 18.078 15.658 32.982 1.00 43.34 156 SER B CA 1
ATOM 2163 C C . SER B 2 156 ? 18.694 16.136 31.678 1.00 35.40 156 SER B C 1
ATOM 2164 O O . SER B 2 156 ? 19.066 17.303 31.540 1.00 37.76 156 SER B O 1
ATOM 2167 N N . ILE B 2 157 ? 18.818 15.225 30.726 1.00 39.04 157 ILE B N 1
ATOM 2168 C CA . ILE B 2 157 ? 19.351 15.581 29.419 1.00 45.65 157 ILE B CA 1
ATOM 2169 C C . ILE B 2 157 ? 18.552 14.809 28.377 1.00 48.19 157 ILE B C 1
ATOM 2170 O O . ILE B 2 157 ? 18.121 13.682 28.620 1.00 48.34 157 ILE B O 1
ATOM 2175 N N . HIS B 2 158 ? 18.350 15.422 27.218 1.00 40.42 158 HIS B N 1
ATOM 2176 C CA . HIS B 2 158 ? 17.586 14.787 26.160 1.00 45.56 158 HIS B CA 1
ATOM 2177 C C . HIS B 2 158 ? 18.388 14.839 24.889 1.00 36.54 158 HIS B C 1
ATOM 2178 O O . HIS B 2 158 ? 19.122 15.792 24.648 1.00 46.55 158 HIS B O 1
ATOM 2185 N N . ALA B 2 159 ? 18.259 13.807 24.074 1.00 30.78 159 ALA B N 1
ATOM 2186 C CA . ALA B 2 159 ? 18.998 13.781 22.834 1.00 32.68 159 ALA B CA 1
ATOM 2187 C C . ALA B 2 159 ? 18.116 13.428 21.646 1.00 32.42 159 ALA B C 1
ATOM 2188 O O . ALA B 2 159 ? 17.213 12.590 21.744 1.00 32.23 159 ALA B O 1
ATOM 2190 N N . ILE B 2 160 ? 18.366 14.102 20.529 1.00 26.33 160 ILE B N 1
ATOM 2191 C CA . ILE B 2 160 ? 17.642 13.836 19.302 1.00 26.99 160 ILE B CA 1
ATOM 2192 C C . ILE B 2 160 ? 18.659 13.235 18.335 1.00 27.37 160 ILE B C 1
ATOM 2193 O O . ILE B 2 160 ? 19.800 13.697 18.260 1.00 36.50 160 ILE B O 1
ATOM 2198 N N . GLY B 2 161 ? 18.261 12.204 17.598 1.00 29.06 161 GLY B N 1
ATOM 2199 C CA . GLY B 2 161 ? 19.205 11.588 16.684 1.00 29.11 161 GLY B CA 1
ATOM 2200 C C . GLY B 2 161 ? 18.664 11.451 15.280 1.00 32.07 161 GLY B C 1
ATOM 2201 O O . GLY B 2 161 ? 17.484 11.662 15.041 1.00 27.89 161 GLY B O 1
ATOM 2202 N N . SER B 2 162 ? 19.526 11.100 14.341 1.00 26.20 162 SER B N 1
ATOM 2203 C CA . SER B 2 162 ? 19.085 10.932 12.976 1.00 28.61 162 SER B CA 1
ATOM 2204 C C . SER B 2 162 ? 19.808 9.748 12.395 1.00 36.75 162 SER B C 1
ATOM 2205 O O . SER B 2 162 ? 20.811 9.281 12.960 1.00 35.46 162 SER B O 1
ATOM 2208 N N . ILE B 2 163 ? 19.306 9.277 11.258 1.00 34.19 163 ILE B N 1
ATOM 2209 C CA . ILE B 2 163 ? 19.884 8.136 10.565 1.00 40.84 163 ILE B CA 1
ATOM 2210 C C . ILE B 2 163 ? 19.855 8.363 9.061 1.00 50.10 163 ILE B C 1
ATOM 2211 O O . ILE B 2 163 ? 19.892 7.407 8.287 1.00 51.11 163 ILE B O 1
ATOM 2216 N N . LYS B 2 164 ? 19.795 9.629 8.653 1.00 47.40 164 LYS B N 1
ATOM 2217 C CA . LYS B 2 164 ? 19.757 9.973 7.234 1.00 48.79 164 LYS B CA 1
ATOM 2218 C C . LYS B 2 164 ? 21.090 9.821 6.535 1.00 45.76 164 LYS B C 1
ATOM 2219 O O . LYS B 2 164 ? 21.158 9.301 5.421 1.00 58.73 164 LYS B O 1
ATOM 2225 N N . GLU B 2 165 ? 22.148 10.283 7.186 1.00 43.01 165 GLU B N 1
ATOM 2226 C CA . GLU B 2 165 ? 23.482 10.245 6.602 1.00 40.05 165 GLU B CA 1
ATOM 2227 C C . GLU B 2 165 ? 24.003 8.854 6.288 1.00 35.16 165 GLU B C 1
ATOM 2228 O O . GLU B 2 165 ? 23.459 7.852 6.745 1.00 39.68 165 GLU B O 1
ATOM 2234 N N . ASP B 2 166 ? 25.086 8.810 5.519 1.00 41.40 166 ASP B N 1
ATOM 2235 C CA . ASP B 2 166 ? 25.725 7.557 5.128 1.00 51.24 166 ASP B CA 1
ATOM 2236 C C . ASP B 2 166 ? 26.245 6.788 6.340 1.00 52.70 166 ASP B C 1
ATOM 2237 O O . ASP B 2 166 ? 26.728 7.380 7.308 1.00 53.05 166 ASP B O 1
ATOM 2242 N N . TYR B 2 167 ? 26.142 5.464 6.272 1.00 42.91 167 TYR B N 1
ATOM 2243 C CA . TYR B 2 167 ? 26.614 4.584 7.334 1.00 42.16 167 TYR B CA 1
ATOM 2244 C C . TYR B 2 167 ? 25.829 4.615 8.652 1.00 37.65 167 TYR B C 1
ATOM 2245 O O . TYR B 2 167 ? 26.270 4.054 9.649 1.00 46.51 167 TYR B O 1
ATOM 2254 N N . LEU B 2 168 ? 24.673 5.270 8.662 1.00 39.76 168 LEU B N 1
ATOM 2255 C CA . LEU B 2 168 ? 23.844 5.312 9.862 1.00 38.30 168 LEU B CA 1
ATOM 2256 C C . LEU B 2 168 ? 22.650 4.389 9.645 1.00 41.88 168 LEU B C 1
ATOM 2257 O O . LEU B 2 168 ? 22.337 4.036 8.514 1.00 42.49 168 LEU B O 1
ATOM 2262 N N . GLY B 2 169 ? 21.986 4.001 10.725 1.00 48.16 169 GLY B N 1
ATOM 2263 C CA . GLY B 2 169 ? 20.832 3.131 10.593 1.00 47.76 169 GLY B CA 1
ATOM 2264 C C . GLY B 2 169 ? 21.014 1.682 11.011 1.00 52.86 169 GLY B C 1
ATOM 2265 O O . GLY B 2 169 ? 21.902 1.343 11.803 1.00 43.64 169 GLY B O 1
ATOM 2266 N N . ALA B 2 170 ? 20.147 0.836 10.457 1.00 55.55 170 ALA B N 1
ATOM 2267 C CA . ALA B 2 170 ? 20.098 -0.602 10.711 1.00 60.31 170 ALA B CA 1
ATOM 2268 C C . ALA B 2 170 ? 21.430 -1.301 10.940 1.00 61.14 170 ALA B C 1
ATOM 2269 O O . ALA B 2 170 ? 22.358 -1.164 10.143 1.00 58.50 170 ALA B O 1
ATOM 2271 N N . ILE B 2 171 ? 21.483 -2.064 12.035 1.00 70.09 171 ILE B N 1
ATOM 2272 C CA . ILE B 2 171 ? 22.649 -2.841 12.468 1.00 70.95 171 ILE B CA 1
ATOM 2273 C C . ILE B 2 171 ? 23.687 -2.014 13.231 1.00 77.84 171 ILE B C 1
ATOM 2274 O O . ILE B 2 171 ? 24.001 -2.389 14.383 1.00 85.58 171 ILE B O 1
ATOM 2280 N N . GLU C 1 12 ? 18.543 46.124 7.750 1.00 96.96 46 GLU C N 1
ATOM 2281 C CA . GLU C 1 12 ? 18.323 46.152 9.225 1.00 99.84 46 GLU C CA 1
ATOM 2282 C C . GLU C 1 12 ? 17.460 44.964 9.673 1.00 100.00 46 GLU C C 1
ATOM 2283 O O . GLU C 1 12 ? 17.032 44.150 8.847 1.00 100.00 46 GLU C O 1
ATOM 2289 N N . LEU C 1 13 ? 17.204 44.873 10.977 1.00 89.37 47 LEU C N 1
ATOM 2290 C CA . LEU C 1 13 ? 16.401 43.784 11.527 1.00 83.45 47 LEU C CA 1
ATOM 2291 C C . LEU C 1 13 ? 14.904 44.093 11.535 1.00 78.40 47 LEU C C 1
ATOM 2292 O O . LEU C 1 13 ? 14.428 44.925 12.320 1.00 67.50 47 LEU C O 1
ATOM 2297 N N . ILE C 1 14 ? 14.161 43.420 10.657 1.00 62.85 48 ILE C N 1
ATOM 2298 C CA . ILE C 1 14 ? 12.719 43.618 10.599 1.00 50.21 48 ILE C CA 1
ATOM 2299 C C . ILE C 1 14 ? 11.995 42.366 11.076 1.00 38.96 48 ILE C C 1
ATOM 2300 O O . ILE C 1 14 ? 11.861 41.390 10.345 1.00 40.76 48 ILE C O 1
ATOM 2305 N N . ALA C 1 15 ? 11.539 42.396 12.317 1.00 43.70 49 ALA C N 1
ATOM 2306 C CA . ALA C 1 15 ? 10.821 41.271 12.889 1.00 37.48 49 ALA C CA 1
ATOM 2307 C C . ALA C 1 15 ? 9.350 41.668 12.901 1.00 45.03 49 ALA C C 1
ATOM 2308 O O . ALA C 1 15 ? 9.014 42.790 13.261 1.00 46.39 49 ALA C O 1
ATOM 2310 N N . LEU C 1 16 ? 8.474 40.747 12.519 1.00 42.63 50 LEU C N 1
ATOM 2311 C CA . LEU C 1 16 ? 7.048 41.049 12.461 1.00 36.62 50 LEU C CA 1
ATOM 2312 C C . LEU C 1 16 ? 6.276 40.314 13.537 1.00 39.32 50 LEU C C 1
ATOM 2313 O O . LEU C 1 16 ? 6.685 39.236 13.948 1.00 29.95 50 LEU C O 1
ATOM 2318 N N . ASN C 1 17 ? 5.174 40.890 14.015 1.00 30.85 51 ASN C N 1
ATOM 2319 C CA . ASN C 1 17 ? 4.368 40.143 14.958 1.00 27.97 51 ASN C CA 1
ATOM 2320 C C . ASN C 1 17 ? 3.400 39.366 14.026 1.00 26.91 51 ASN C C 1
ATOM 2321 O O . ASN C 1 17 ? 3.315 39.655 12.835 1.00 29.62 51 ASN C O 1
ATOM 2326 N N . LEU C 1 18 ? 2.692 38.379 14.540 1.00 27.45 52 LEU C N 1
ATOM 2327 C CA . LEU C 1 18 ? 1.801 37.581 13.690 1.00 31.98 52 LEU C CA 1
ATOM 2328 C C . LEU C 1 18 ? 0.810 38.380 12.854 1.00 31.77 52 LEU C C 1
ATOM 2329 O O . LEU C 1 18 ? 0.648 38.116 11.657 1.00 31.33 52 LEU C O 1
ATOM 2334 N N . SER C 1 19 ? 0.152 39.355 13.470 1.00 25.58 53 SER C N 1
ATOM 2335 C CA . SER C 1 19 ? -0.825 40.169 12.754 1.00 29.36 53 SER C CA 1
ATOM 2336 C C . SER C 1 19 ? -0.222 40.962 11.589 1.00 34.22 53 SER C C 1
ATOM 2337 O O . SER C 1 19 ? -0.879 41.138 10.554 1.00 34.17 53 SER C O 1
ATOM 2340 N N . GLU C 1 20 ? 1.016 41.436 11.738 1.00 32.58 54 GLU C N 1
ATOM 2341 C CA . GLU C 1 20 ? 1.657 42.181 10.645 1.00 36.74 54 GLU C CA 1
ATOM 2342 C C . GLU C 1 20 ? 1.987 41.199 9.535 1.00 33.65 54 GLU C C 1
ATOM 2343 O O . GLU C 1 20 ? 1.790 41.496 8.361 1.00 35.27 54 GLU C O 1
ATOM 2349 N N . ALA C 1 21 ? 2.524 40.037 9.921 1.00 32.63 55 ALA C N 1
ATOM 2350 C CA . ALA C 1 21 ? 2.914 39.021 8.950 1.00 37.83 55 ALA C CA 1
ATOM 2351 C C . ALA C 1 21 ? 1.707 38.672 8.080 1.00 31.26 55 ALA C C 1
ATOM 2352 O O . ALA C 1 21 ? 1.829 38.557 6.865 1.00 28.54 55 ALA C O 1
ATOM 2354 N N . ARG C 1 22 ? 0.548 38.526 8.715 1.00 24.46 56 ARG C N 1
ATOM 2355 C CA . ARG C 1 22 ? -0.685 38.196 8.012 1.00 32.63 56 ARG C CA 1
ATOM 2356 C C . ARG C 1 22 ? -1.036 39.279 6.989 1.00 38.60 56 ARG C C 1
ATOM 2357 O O . ARG C 1 22 ? -1.276 38.990 5.810 1.00 31.88 56 ARG C O 1
ATOM 2365 N N . LEU C 1 23 ? -1.047 40.530 7.431 1.00 40.27 57 LEU C N 1
ATOM 2366 C CA . LEU C 1 23 ? -1.365 41.622 6.524 1.00 43.27 57 LEU C CA 1
ATOM 2367 C C . LEU C 1 23 ? -0.324 41.724 5.421 1.00 34.08 57 LEU C C 1
ATOM 2368 O O . LEU C 1 23 ? -0.671 41.877 4.254 1.00 35.98 57 LEU C O 1
ATOM 2373 N N . VAL C 1 24 ? 0.952 41.604 5.777 1.00 39.97 58 VAL C N 1
ATOM 2374 C CA . VAL C 1 24 ? 2.011 41.706 4.777 1.00 35.36 58 VAL C CA 1
ATOM 2375 C C . VAL C 1 24 ? 1.945 40.639 3.690 1.00 41.87 58 VAL C C 1
ATOM 2376 O O . VAL C 1 24 ? 2.137 40.936 2.513 1.00 36.59 58 VAL C O 1
ATOM 2380 N N . ILE C 1 25 ? 1.670 39.399 4.073 1.00 33.62 59 ILE C N 1
ATOM 2381 C CA . ILE C 1 25 ? 1.601 38.318 3.092 1.00 31.49 59 ILE C CA 1
ATOM 2382 C C . ILE C 1 25 ? 0.371 38.466 2.185 1.00 29.26 59 ILE C C 1
ATOM 2383 O O . ILE C 1 25 ? 0.454 38.310 0.970 1.00 29.63 59 ILE C O 1
ATOM 2388 N N . LYS C 1 26 ? -0.768 38.757 2.792 1.00 32.09 60 LYS C N 1
ATOM 2389 C CA . LYS C 1 26 ? -2.008 38.927 2.054 1.00 35.29 60 LYS C CA 1
ATOM 2390 C C . LYS C 1 26 ? -1.830 40.044 1.030 1.00 32.54 60 LYS C C 1
ATOM 2391 O O . LYS C 1 26 ? -2.139 39.874 -0.150 1.00 37.05 60 LYS C O 1
ATOM 2397 N N . GLU C 1 27 ? -1.294 41.175 1.478 1.00 28.62 61 GLU C N 1
ATOM 2398 C CA . GLU C 1 27 ? -1.093 42.312 0.587 1.00 38.24 61 GLU C CA 1
ATOM 2399 C C . GLU C 1 27 ? -0.155 41.974 -0.558 1.00 40.15 61 GLU C C 1
ATOM 2400 O O . GLU C 1 27 ? -0.375 42.389 -1.697 1.00 44.19 61 GLU C O 1
ATOM 2406 N N . ALA C 1 28 ? 0.890 41.217 -0.261 1.00 30.50 62 ALA C N 1
ATOM 2407 C CA . ALA C 1 28 ? 1.851 40.860 -1.289 1.00 33.81 62 ALA C CA 1
ATOM 2408 C C . ALA C 1 28 ? 1.191 40.008 -2.356 1.00 35.61 62 ALA C C 1
ATOM 2409 O O . ALA C 1 28 ? 1.461 40.173 -3.547 1.00 35.53 62 ALA C O 1
ATOM 2411 N N . LEU C 1 29 ? 0.326 39.093 -1.928 1.00 33.03 63 LEU C N 1
ATOM 2412 C CA . LEU C 1 29 ? -0.331 38.202 -2.870 1.00 34.48 63 LEU C CA 1
ATOM 2413 C C . LEU C 1 29 ? -1.442 38.899 -3.657 1.00 37.67 63 LEU C C 1
ATOM 2414 O O . LEU C 1 29 ? -1.641 38.614 -4.838 1.00 36.19 63 LEU C O 1
ATOM 2419 N N . VAL C 1 30 ? -2.162 39.807 -3.007 1.00 35.97 64 VAL C N 1
ATOM 2420 C CA . VAL C 1 30 ? -3.218 40.546 -3.694 1.00 45.04 64 VAL C CA 1
ATOM 2421 C C . VAL C 1 30 ? -2.574 41.327 -4.853 1.00 37.26 64 VAL C C 1
ATOM 2422 O O . VAL C 1 30 ? -3.039 41.255 -5.988 1.00 45.85 64 VAL C O 1
ATOM 2426 N N . GLU C 1 31 ? -1.485 42.037 -4.569 1.00 33.96 65 GLU C N 1
ATOM 2427 C CA . GLU C 1 31 ? -0.773 42.798 -5.596 1.00 37.64 65 GLU C CA 1
ATOM 2428 C C . GLU C 1 31 ? -0.210 41.896 -6.690 1.00 46.57 65 GLU C C 1
ATOM 2429 O O . GLU C 1 31 ? -0.151 42.292 -7.858 1.00 45.25 65 GLU C O 1
ATOM 2435 N N . ARG C 1 32 ? 0.221 40.693 -6.320 1.00 43.24 66 ARG C N 1
ATOM 2436 C CA . ARG C 1 32 ? 0.774 39.779 -7.314 1.00 43.15 66 ARG C CA 1
ATOM 2437 C C . ARG C 1 32 ? -0.342 39.314 -8.246 1.00 32.79 66 ARG C C 1
ATOM 2438 O O . ARG C 1 32 ? -0.140 39.177 -9.448 1.00 43.36 66 ARG C O 1
ATOM 2446 N N . ARG C 1 33 ? -1.518 39.064 -7.681 1.00 40.42 67 ARG C N 1
ATOM 2447 C CA . ARG C 1 33 ? -2.655 38.612 -8.470 1.00 41.57 67 ARG C CA 1
ATOM 2448 C C . ARG C 1 33 ? -2.949 39.697 -9.503 1.00 42.77 67 ARG C C 1
ATOM 2449 O O . ARG C 1 33 ? -3.176 39.412 -10.675 1.00 45.56 67 ARG C O 1
ATOM 2457 N N . ARG C 1 34 ? -2.919 40.948 -9.058 1.00 43.56 68 ARG C N 1
ATOM 2458 C CA . ARG C 1 34 ? -3.163 42.070 -9.944 1.00 43.25 68 ARG C CA 1
ATOM 2459 C C . ARG C 1 34 ? -2.088 42.167 -11.025 1.00 48.66 68 ARG C C 1
ATOM 2460 O O . ARG C 1 34 ? -2.403 42.418 -12.191 1.00 49.65 68 ARG C O 1
ATOM 2468 N N . ALA C 1 35 ? -0.822 41.992 -10.643 1.00 37.25 69 ALA C N 1
ATOM 2469 C CA . ALA C 1 35 ? 0.255 42.078 -11.622 1.00 40.56 69 ALA C CA 1
ATOM 2470 C C . ALA C 1 35 ? 0.043 41.009 -12.676 1.00 46.67 69 ALA C C 1
ATOM 2471 O O . ALA C 1 35 ? 0.223 41.262 -13.868 1.00 49.14 69 ALA C O 1
ATOM 2473 N N . PHE C 1 36 ? -0.358 39.819 -12.234 1.00 43.57 70 PHE C N 1
ATOM 2474 C CA . PHE C 1 36 ? -0.595 38.710 -13.151 1.00 37.67 70 PHE C CA 1
ATOM 2475 C C . PHE C 1 36 ? -1.723 39.041 -14.133 1.00 50.08 70 PHE C C 1
ATOM 2476 O O . PHE C 1 36 ? -1.591 38.829 -15.341 1.00 47.72 70 PHE C O 1
ATOM 2484 N N . LYS C 1 37 ? -2.835 39.554 -13.612 1.00 49.25 71 LYS C N 1
ATOM 2485 C CA . LYS C 1 37 ? -3.976 39.892 -14.458 1.00 46.75 71 LYS C CA 1
ATOM 2486 C C . LYS C 1 37 ? -3.622 40.925 -15.532 1.00 44.81 71 LYS C C 1
ATOM 2487 O O . LYS C 1 37 ? -4.013 40.780 -16.692 1.00 51.62 71 LYS C O 1
ATOM 2493 N N . ARG C 1 38 ? -2.872 41.954 -15.144 1.00 43.10 72 ARG C N 1
ATOM 2494 C CA . ARG C 1 38 ? -2.446 43.004 -16.066 1.00 53.98 72 ARG C CA 1
ATOM 2495 C C . ARG C 1 38 ? -1.549 42.485 -17.198 1.00 61.16 72 ARG C C 1
ATOM 2496 O O . ARG C 1 38 ? -1.567 43.025 -18.306 1.00 66.17 72 ARG C O 1
ATOM 2504 N N . SER C 1 39 ? -0.765 41.446 -16.914 1.00 61.93 73 SER C N 1
ATOM 2505 C CA . SER C 1 39 ? 0.148 40.864 -17.900 1.00 68.54 73 SER C CA 1
ATOM 2506 C C . SER C 1 39 ? -0.528 39.836 -18.802 1.00 68.94 73 SER C C 1
ATOM 2507 O O . SER C 1 39 ? -0.210 39.729 -19.987 1.00 73.85 73 SER C O 1
ATOM 2510 N N . GLN C 1 40 ? -1.453 39.076 -18.227 1.00 73.30 74 GLN C N 1
ATOM 2511 C CA . GLN C 1 40 ? -2.178 38.045 -18.958 1.00 72.12 74 GLN C CA 1
ATOM 2512 C C . GLN C 1 40 ? -2.769 38.560 -20.264 1.00 77.32 74 GLN C C 1
ATOM 2513 O O . GLN C 1 40 ? -3.099 39.741 -20.389 1.00 76.93 74 GLN C O 1
ATOM 2519 N N . LYS C 1 41 ? -2.882 37.667 -21.242 1.00 84.68 75 LYS C N 1
ATOM 2520 C CA . LYS C 1 41 ? -3.459 38.014 -22.537 1.00 90.04 75 LYS C CA 1
ATOM 2521 C C . LYS C 1 41 ? -4.949 38.274 -22.318 1.00 92.90 75 LYS C C 1
ATOM 2522 O O . LYS C 1 41 ? -5.628 37.492 -21.644 1.00 92.06 75 LYS C O 1
ATOM 2528 N N . LYS C 1 42 ? -5.456 39.366 -22.886 1.00 90.65 76 LYS C N 1
ATOM 2529 C CA . LYS C 1 42 ? -6.862 39.731 -22.718 1.00 91.58 76 LYS C CA 1
ATOM 2530 C C . LYS C 1 42 ? -7.843 38.991 -23.627 1.00 93.95 76 LYS C C 1
ATOM 2531 O O . LYS C 1 42 ? -7.475 38.510 -24.700 1.00 93.08 76 LYS C O 1
ATOM 2537 N N . HIS C 1 43 ? -9.092 38.921 -23.165 1.00 100.00 77 HIS C N 1
ATOM 2538 C CA . HIS C 1 43 ? -10.220 38.298 -23.867 1.00 98.04 77 HIS C CA 1
ATOM 2539 C C . HIS C 1 43 ? -11.227 37.742 -22.863 1.00 98.91 77 HIS C C 1
ATOM 2540 O O . HIS C 1 43 ? -12.419 37.642 -23.152 1.00 98.74 77 HIS C O 1
ATOM 2547 N N . THR C 1 84 ? -15.933 37.219 7.562 1.00 97.32 118 THR C N 1
ATOM 2548 C CA . THR C 1 84 ? -15.660 36.453 8.772 1.00 99.43 118 THR C CA 1
ATOM 2549 C C . THR C 1 84 ? -14.281 35.799 8.695 1.00 100.00 118 THR C C 1
ATOM 2550 O O . THR C 1 84 ? -13.577 35.932 7.693 1.00 100.00 118 THR C O 1
ATOM 2554 N N . ARG C 1 85 ? -13.904 35.094 9.757 1.00 98.85 119 ARG C N 1
ATOM 2555 C CA . ARG C 1 85 ? -12.612 34.417 9.818 1.00 96.04 119 ARG C CA 1
ATOM 2556 C C . ARG C 1 85 ? -12.643 33.056 9.106 1.00 95.89 119 ARG C C 1
ATOM 2557 O O . ARG C 1 85 ? -11.600 32.466 8.819 1.00 92.85 119 ARG C O 1
ATOM 2565 N N . GLU C 1 86 ? -13.843 32.561 8.822 1.00 94.52 120 GLU C N 1
ATOM 2566 C CA . GLU C 1 86 ? -13.999 31.291 8.123 1.00 91.74 120 GLU C CA 1
ATOM 2567 C C . GLU C 1 86 ? -13.914 31.571 6.626 1.00 93.15 120 GLU C C 1
ATOM 2568 O O . GLU C 1 86 ? -13.372 30.772 5.859 1.00 95.43 120 GLU C O 1
ATOM 2574 N N . LYS C 1 87 ? -14.459 32.715 6.220 1.00 90.09 121 LYS C N 1
ATOM 2575 C CA . LYS C 1 87 ? -14.431 33.127 4.822 1.00 89.80 121 LYS C CA 1
ATOM 2576 C C . LYS C 1 87 ? -12.978 33.461 4.498 1.00 86.07 121 LYS C C 1
ATOM 2577 O O . LYS C 1 87 ? -12.569 33.467 3.334 1.00 82.76 121 LYS C O 1
ATOM 2583 N N . GLU C 1 88 ? -12.208 33.737 5.550 1.00 81.98 122 GLU C N 1
ATOM 2584 C CA . GLU C 1 88 ? -10.788 34.043 5.430 1.00 75.12 122 GLU C CA 1
ATOM 2585 C C . GLU C 1 88 ? -10.107 32.796 4.882 1.00 73.82 122 GLU C C 1
ATOM 2586 O O . GLU C 1 88 ? -9.439 32.842 3.852 1.00 75.58 122 GLU C O 1
ATOM 2592 N N . LEU C 1 89 ? -10.294 31.678 5.578 1.00 76.21 123 LEU C N 1
ATOM 2593 C CA . LEU C 1 89 ? -9.707 30.405 5.173 1.00 80.11 123 LEU C CA 1
ATOM 2594 C C . LEU C 1 89 ? -10.082 30.029 3.737 1.00 83.07 123 LEU C C 1
ATOM 2595 O O . LEU C 1 89 ? -9.278 29.434 3.012 1.00 83.04 123 LEU C O 1
ATOM 2600 N N . GLU C 1 90 ? -11.300 30.376 3.327 1.00 86.07 124 GLU C N 1
ATOM 2601 C CA . GLU C 1 90 ? -11.754 30.081 1.971 1.00 79.62 124 GLU C CA 1
ATOM 2602 C C . GLU C 1 90 ? -11.094 31.030 0.985 1.00 73.10 124 GLU C C 1
ATOM 2603 O O . GLU C 1 90 ? -10.596 30.608 -0.060 1.00 71.16 124 GLU C O 1
ATOM 2609 N N . SER C 1 91 ? -11.094 32.315 1.322 1.00 64.54 125 SER C N 1
ATOM 2610 C CA . SER C 1 91 ? -10.478 33.320 0.468 1.00 61.46 125 SER C CA 1
ATOM 2611 C C . SER C 1 91 ? -9.007 33.012 0.247 1.00 62.07 125 SER C C 1
ATOM 2612 O O . SER C 1 91 ? -8.501 33.131 -0.869 1.00 60.02 125 SER C O 1
ATOM 2615 N N . ILE C 1 92 ? -8.324 32.617 1.320 1.00 63.93 126 ILE C N 1
ATOM 2616 C CA . ILE C 1 92 ? -6.904 32.310 1.245 1.00 62.20 126 ILE C CA 1
ATOM 2617 C C . ILE C 1 92 ? -6.640 31.207 0.240 1.00 59.70 126 ILE C C 1
ATOM 2618 O O . ILE C 1 92 ? -5.727 31.311 -0.580 1.00 49.23 126 ILE C O 1
ATOM 2623 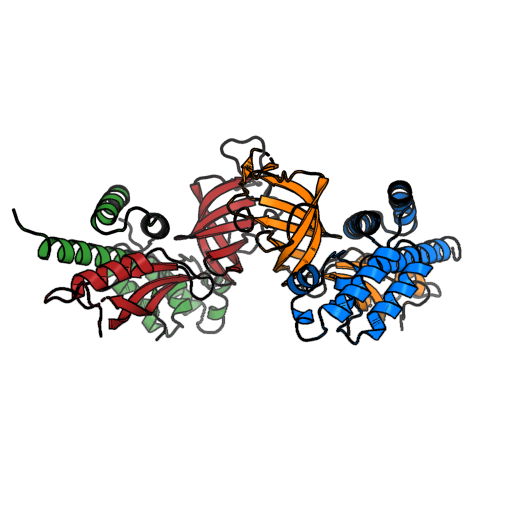N N . ASP C 1 93 ? -7.438 30.147 0.301 1.00 61.65 127 ASP C N 1
ATOM 2624 C CA . ASP C 1 93 ? -7.267 29.041 -0.630 1.00 64.95 127 ASP C CA 1
ATOM 2625 C C . ASP C 1 93 ? -7.384 29.523 -2.072 1.00 63.02 127 ASP C C 1
ATOM 2626 O O . ASP C 1 93 ? -6.618 29.099 -2.940 1.00 58.27 127 ASP C O 1
ATOM 2631 N N . VAL C 1 94 ? -8.341 30.411 -2.325 1.00 53.80 128 VAL C N 1
ATOM 2632 C CA . VAL C 1 94 ? -8.523 30.941 -3.667 1.00 51.53 128 VAL C CA 1
ATOM 2633 C C . VAL C 1 94 ? -7.320 31.814 -4.014 1.00 49.97 128 VAL C C 1
ATOM 2634 O O . VAL C 1 94 ? -6.710 31.648 -5.075 1.00 46.80 128 VAL C O 1
ATOM 2638 N N . LEU C 1 95 ? -6.972 32.735 -3.114 1.00 40.47 129 LEU C N 1
ATOM 2639 C CA . LEU C 1 95 ? -5.838 33.620 -3.357 1.00 40.91 129 LEU C CA 1
ATOM 2640 C C . LEU C 1 95 ? -4.587 32.811 -3.675 1.00 43.40 129 LEU C C 1
ATOM 2641 O O . LEU C 1 95 ? -3.889 33.094 -4.648 1.00 37.67 129 LEU C O 1
ATOM 2646 N N . LEU C 1 96 ? -4.311 31.790 -2.870 1.00 40.52 130 LEU C N 1
ATOM 2647 C CA . LEU C 1 96 ? -3.130 30.965 -3.105 1.00 46.30 130 LEU C CA 1
ATOM 2648 C C . LEU C 1 96 ? -3.198 30.234 -4.442 1.00 51.90 130 LEU C C 1
ATOM 2649 O O . LEU C 1 96 ? -2.210 30.184 -5.176 1.00 53.93 130 LEU C O 1
ATOM 2654 N N . GLU C 1 97 ? -4.364 29.677 -4.763 1.00 55.12 131 GLU C N 1
ATOM 2655 C CA . GLU C 1 97 ? -4.535 28.966 -6.028 1.00 61.86 131 GLU C CA 1
ATOM 2656 C C . GLU C 1 97 ? -4.191 29.891 -7.187 1.00 52.82 131 GLU C C 1
ATOM 2657 O O . GLU C 1 97 ? -3.557 29.489 -8.160 1.00 58.06 131 GLU C O 1
ATOM 2663 N N . GLN C 1 98 ? -4.608 31.142 -7.073 1.00 46.79 132 GLN C N 1
ATOM 2664 C CA . GLN C 1 98 ? -4.375 32.109 -8.132 1.00 53.34 132 GLN C CA 1
ATOM 2665 C C . GLN C 1 98 ? -2.984 32.722 -8.180 1.00 57.56 132 GLN C C 1
ATOM 2666 O O . GLN C 1 98 ? -2.540 33.160 -9.241 1.00 59.26 132 GLN C O 1
ATOM 2672 N N . THR C 1 99 ? -2.288 32.743 -7.047 1.00 58.08 133 THR C N 1
ATOM 2673 C CA . THR C 1 99 ? -0.963 33.359 -6.999 1.00 54.73 133 THR C CA 1
ATOM 2674 C C . THR C 1 99 ? 0.234 32.459 -6.726 1.00 60.01 133 THR C C 1
ATOM 2675 O O . THR C 1 99 ? 1.370 32.854 -6.999 1.00 60.53 133 THR C O 1
ATOM 2679 N N . THR C 1 100 ? -0.004 31.262 -6.194 1.00 66.28 134 THR C N 1
ATOM 2680 C CA . THR C 1 100 ? 1.096 30.367 -5.833 1.00 70.20 134 THR C CA 1
ATOM 2681 C C . THR C 1 100 ? 1.311 29.104 -6.666 1.00 72.58 134 THR C C 1
ATOM 2682 O O . THR C 1 100 ? 0.418 28.646 -7.382 1.00 75.42 134 THR C O 1
ATOM 2686 N N . GLY C 1 101 ? 2.518 28.551 -6.545 1.00 73.69 135 GLY C N 1
ATOM 2687 C CA . GLY C 1 101 ? 2.895 27.350 -7.269 1.00 83.09 135 GLY C CA 1
ATOM 2688 C C . GLY C 1 101 ? 2.167 26.077 -6.874 1.00 85.81 135 GLY C C 1
ATOM 2689 O O . GLY C 1 101 ? 2.732 24.987 -6.967 1.00 88.25 135 GLY C O 1
ATOM 2690 N N . GLY C 1 102 ? 0.924 26.215 -6.423 1.00 88.67 136 GLY C N 1
ATOM 2691 C CA . GLY C 1 102 ? 0.114 25.066 -6.048 1.00 90.13 136 GLY C CA 1
ATOM 2692 C C . GLY C 1 102 ? 0.607 24.097 -4.985 1.00 94.16 136 GLY C C 1
ATOM 2693 O O . GLY C 1 102 ? -0.204 23.568 -4.224 1.00 97.77 136 GLY C O 1
ATOM 2694 N N . ASN C 1 103 ? 1.913 23.848 -4.919 1.00 91.75 137 ASN C N 1
ATOM 2695 C CA . ASN C 1 103 ? 2.445 22.912 -3.931 1.00 88.23 137 ASN C CA 1
ATOM 2696 C C . ASN C 1 103 ? 3.154 23.573 -2.748 1.00 85.62 137 ASN C C 1
ATOM 2697 O O . ASN C 1 103 ? 3.957 22.932 -2.065 1.00 87.69 137 ASN C O 1
ATOM 2702 N N . ASN C 1 104 ? 2.865 24.847 -2.501 1.00 76.93 138 ASN C N 1
ATOM 2703 C CA . ASN C 1 104 ? 3.488 25.551 -1.383 1.00 64.30 138 ASN C CA 1
ATOM 2704 C C . ASN C 1 104 ? 2.678 25.340 -0.092 1.00 51.94 138 ASN C C 1
ATOM 2705 O O . ASN C 1 104 ? 1.916 26.217 0.337 1.00 42.87 138 ASN C O 1
ATOM 2710 N N . LYS C 1 105 ? 2.850 24.176 0.527 1.00 42.02 139 LYS C N 1
ATOM 2711 C CA . LYS C 1 105 ? 2.136 23.871 1.760 1.00 44.55 139 LYS C CA 1
ATOM 2712 C C . LYS C 1 105 ? 2.640 24.733 2.924 1.00 39.02 139 LYS C C 1
ATOM 2713 O O . LYS C 1 105 ? 1.869 25.087 3.820 1.00 40.34 139 LYS C O 1
ATOM 2719 N N . ASP C 1 106 ? 3.922 25.090 2.906 1.00 33.75 140 ASP C N 1
ATOM 2720 C CA . ASP C 1 106 ? 4.467 25.937 3.966 1.00 37.96 140 ASP C CA 1
ATOM 2721 C C . ASP C 1 106 ? 3.664 27.240 4.051 1.00 32.89 140 ASP C C 1
ATOM 2722 O O . ASP C 1 106 ? 3.234 27.646 5.131 1.00 30.45 140 ASP C O 1
ATOM 2727 N N . LEU C 1 107 ? 3.453 27.885 2.906 1.00 40.22 141 LEU C N 1
ATOM 2728 C CA . LEU C 1 107 ? 2.710 29.138 2.882 1.00 36.27 141 LEU C CA 1
ATOM 2729 C C . LEU C 1 107 ? 1.257 28.911 3.273 1.00 36.57 141 LEU C C 1
ATOM 2730 O O . LEU C 1 107 ? 0.698 29.668 4.073 1.00 40.89 141 LEU C O 1
ATOM 2735 N N . LYS C 1 108 ? 0.650 27.854 2.736 1.00 35.23 142 LYS C N 1
ATOM 2736 C CA . LYS C 1 108 ? -0.745 27.562 3.069 1.00 41.99 142 LYS C CA 1
ATOM 2737 C C . LYS C 1 108 ? -0.895 27.348 4.569 1.00 35.41 142 LYS C C 1
ATOM 2738 O O . LYS C 1 108 ? -1.779 27.936 5.191 1.00 32.36 142 LYS C O 1
ATOM 2744 N N . ASN C 1 109 ? -0.032 26.513 5.152 1.00 33.57 143 ASN C N 1
ATOM 2745 C CA . ASN C 1 109 ? -0.084 26.264 6.604 1.00 37.01 143 ASN C CA 1
ATOM 2746 C C . ASN C 1 109 ? 0.113 27.569 7.360 1.00 25.97 143 ASN C C 1
ATOM 2747 O O . ASN C 1 109 ? -0.569 27.847 8.347 1.00 35.51 143 ASN C O 1
ATOM 2752 N N . THR C 1 110 ? 1.058 28.372 6.887 1.00 24.75 144 THR C N 1
ATOM 2753 C CA . THR C 1 110 ? 1.317 29.649 7.532 1.00 35.62 144 THR C CA 1
ATOM 2754 C C . THR C 1 110 ? 0.049 30.519 7.552 1.00 31.59 144 THR C C 1
ATOM 2755 O O . THR C 1 110 ? -0.340 31.010 8.607 1.00 27.94 144 THR C O 1
ATOM 2759 N N . MET C 1 111 ? -0.615 30.663 6.401 1.00 33.47 145 MET C N 1
ATOM 2760 C CA . MET C 1 111 ? -1.839 31.482 6.297 1.00 28.69 145 MET C CA 1
ATOM 2761 C C . MET C 1 111 ? -2.945 31.089 7.254 1.00 32.72 145 MET C C 1
ATOM 2762 O O . MET C 1 111 ? -3.545 31.946 7.891 1.00 38.22 145 MET C O 1
ATOM 2767 N N . GLN C 1 112 ? -3.227 29.794 7.357 1.00 32.98 146 GLN C N 1
ATOM 2768 C CA . GLN C 1 112 ? -4.278 29.361 8.264 1.00 32.09 146 GLN C CA 1
ATOM 2769 C C . GLN C 1 112 ? -3.832 29.666 9.685 1.00 40.31 146 GLN C C 1
ATOM 2770 O O . GLN C 1 112 ? -4.629 30.111 10.516 1.00 34.10 146 GLN C O 1
ATOM 2776 N N . TYR C 1 113 ? -2.557 29.410 9.958 1.00 30.18 147 TYR C N 1
ATOM 2777 C CA . TYR C 1 113 ? -2.008 29.671 11.282 1.00 35.82 147 TYR C CA 1
ATOM 2778 C C . TYR C 1 113 ? -2.215 31.144 11.628 1.00 30.45 147 TYR C C 1
ATOM 2779 O O . TYR C 1 113 ? -2.760 31.483 12.681 1.00 39.04 147 TYR C O 1
ATOM 2788 N N . LEU C 1 114 ? -1.783 32.015 10.726 1.00 25.82 148 LEU C N 1
ATOM 2789 C CA . LEU C 1 114 ? -1.915 33.455 10.945 1.00 35.54 148 LEU C CA 1
ATOM 2790 C C . LEU C 1 114 ? -3.366 33.914 11.071 1.00 29.87 148 LEU C C 1
ATOM 2791 O O . LEU C 1 114 ? -3.671 34.815 11.844 1.00 36.12 148 LEU C O 1
ATOM 2796 N N . THR C 1 115 ? -4.270 33.293 10.327 1.00 36.80 149 THR C N 1
ATOM 2797 C CA . THR C 1 115 ? -5.678 33.665 10.427 1.00 36.79 149 THR C CA 1
ATOM 2798 C C . THR C 1 115 ? -6.201 33.286 11.815 1.00 35.95 149 THR C C 1
ATOM 2799 O O . THR C 1 115 ? -7.002 34.002 12.405 1.00 36.25 149 THR C O 1
ATOM 2803 N N . ASN C 1 116 ? -5.729 32.160 12.342 1.00 29.84 150 ASN C N 1
ATOM 2804 C CA . ASN C 1 116 ? -6.186 31.701 13.641 1.00 36.21 150 ASN C CA 1
ATOM 2805 C C . ASN C 1 116 ? -5.506 32.352 14.824 1.00 41.47 150 ASN C C 1
ATOM 2806 O O . ASN C 1 116 ? -6.094 32.416 15.901 1.00 41.40 150 ASN C O 1
ATOM 2811 N N . PHE C 1 117 ? -4.273 32.821 14.654 1.00 31.76 151 PHE C N 1
ATOM 2812 C CA . PHE C 1 117 ? -3.592 33.420 15.793 1.00 39.89 151 PHE C CA 1
ATOM 2813 C C . PHE C 1 117 ? -3.320 34.918 15.717 1.00 43.92 151 PHE C C 1
ATOM 2814 O O . PHE C 1 117 ? -2.680 35.466 16.610 1.00 39.07 151 PHE C O 1
ATOM 2822 N N . SER C 1 118 ? -3.803 35.592 14.675 1.00 35.36 152 SER C N 1
ATOM 2823 C CA . SER C 1 118 ? -3.579 37.035 14.592 1.00 42.27 152 SER C CA 1
ATOM 2824 C C . SER C 1 118 ? -4.534 37.754 15.542 1.00 44.78 152 SER C C 1
ATOM 2825 O O . SER C 1 118 ? -5.749 37.662 15.406 1.00 44.52 152 SER C O 1
ATOM 2828 N N . ARG C 1 119 ? -3.971 38.480 16.498 1.00 44.36 153 ARG C N 1
ATOM 2829 C CA . ARG C 1 119 ? -4.752 39.205 17.494 1.00 46.33 153 ARG C CA 1
ATOM 2830 C C . ARG C 1 119 ? -5.357 40.530 16.986 1.00 46.86 153 ARG C C 1
ATOM 2831 O O . ARG C 1 119 ? -6.414 40.959 17.454 1.00 39.85 153 ARG C O 1
ATOM 2839 N N . PHE C 1 120 ? -4.683 41.171 16.033 1.00 44.77 154 PHE C N 1
ATOM 2840 C CA . PHE C 1 120 ? -5.129 42.451 15.476 1.00 33.82 154 PHE C CA 1
ATOM 2841 C C . PHE C 1 120 ? -5.357 42.271 13.985 1.00 45.01 154 PHE C C 1
ATOM 2842 O O . PHE C 1 120 ? -4.406 42.112 13.220 1.00 47.15 154 PHE C O 1
ATOM 2850 N N . ARG C 1 121 ? -6.622 42.329 13.576 1.00 45.06 155 ARG C N 1
ATOM 2851 C CA . ARG C 1 121 ? -7.006 42.067 12.191 1.00 45.59 155 ARG C CA 1
ATOM 2852 C C . ARG C 1 121 ? -6.972 43.113 11.091 1.00 41.81 155 ARG C C 1
ATOM 2853 O O . ARG C 1 121 ? -6.965 42.748 9.921 1.00 57.93 155 ARG C O 1
ATOM 2861 N N . ASP C 1 122 ? -6.959 44.396 11.426 1.00 47.50 156 ASP C N 1
ATOM 2862 C CA . ASP C 1 122 ? -6.953 45.425 10.382 1.00 44.07 156 ASP C CA 1
ATOM 2863 C C . ASP C 1 122 ? -5.668 46.237 10.419 1.00 41.23 156 ASP C C 1
ATOM 2864 O O . ASP C 1 122 ? -5.002 46.310 11.451 1.00 39.04 156 ASP C O 1
ATOM 2869 N N . GLN C 1 123 ? -5.320 46.851 9.293 1.00 32.38 157 GLN C N 1
ATOM 2870 C CA . GLN C 1 123 ? -4.093 47.630 9.225 1.00 41.59 157 GLN C CA 1
ATOM 2871 C C . GLN C 1 123 ? -4.076 48.770 10.235 1.00 47.26 157 GLN C C 1
ATOM 2872 O O . GLN C 1 123 ? -3.039 49.075 10.822 1.00 48.13 157 GLN C O 1
ATOM 2878 N N . GLU C 1 124 ? -5.222 49.406 10.440 1.00 43.38 158 GLU C N 1
ATOM 2879 C CA . GLU C 1 124 ? -5.294 50.504 11.398 1.00 55.26 158 GLU C CA 1
ATOM 2880 C C . GLU C 1 124 ? -4.824 50.038 12.795 1.00 51.26 158 GLU C C 1
ATOM 2881 O O . GLU C 1 124 ? -3.907 50.613 13.393 1.00 57.77 158 GLU C O 1
ATOM 2887 N N . THR C 1 125 ? -5.457 48.987 13.304 1.00 43.52 159 THR C N 1
ATOM 2888 C CA . THR C 1 125 ? -5.123 48.437 14.613 1.00 40.84 159 THR C CA 1
ATOM 2889 C C . THR C 1 125 ? -3.666 47.999 14.667 1.00 41.70 159 THR C C 1
ATOM 2890 O O . THR C 1 125 ? -2.952 48.314 15.617 1.00 35.59 159 THR C O 1
ATOM 2894 N N . VAL C 1 126 ? -3.226 47.283 13.638 1.00 35.93 160 VAL C N 1
ATOM 2895 C CA . VAL C 1 126 ? -1.847 46.820 13.589 1.00 43.49 160 VAL C CA 1
ATOM 2896 C C . VAL C 1 126 ? -0.926 48.030 13.622 1.00 42.34 160 VAL C C 1
ATOM 2897 O O . VAL C 1 126 ? 0.089 48.029 14.319 1.00 37.66 160 VAL C O 1
ATOM 2901 N N . GLY C 1 127 ? -1.292 49.065 12.871 1.00 40.57 161 GLY C N 1
ATOM 2902 C CA . GLY C 1 127 ? -0.490 50.273 12.849 1.00 38.14 161 GLY C CA 1
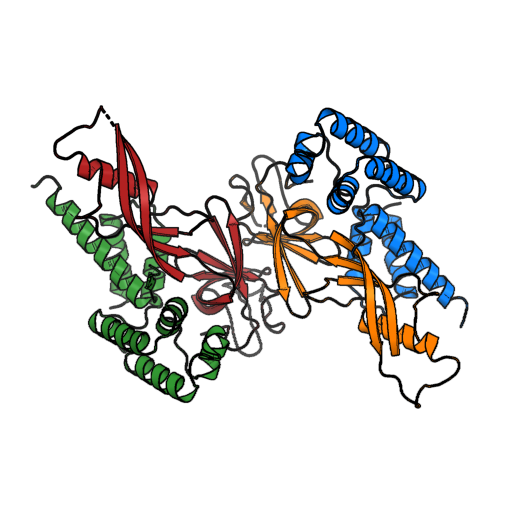ATOM 2903 C C . GLY C 1 127 ? -0.405 50.885 14.238 1.00 48.54 161 GLY C C 1
ATOM 2904 O O . GLY C 1 127 ? 0.651 51.370 14.638 1.00 51.54 161 GLY C O 1
ATOM 2905 N N . ALA C 1 128 ? -1.514 50.857 14.978 1.00 45.11 162 ALA C N 1
ATOM 2906 C CA . ALA C 1 128 ? -1.540 51.403 16.333 1.00 46.87 162 ALA C CA 1
ATOM 2907 C C . ALA C 1 128 ? -0.650 50.582 17.258 1.00 47.76 162 ALA C C 1
ATOM 2908 O O . ALA C 1 128 ? 0.037 51.132 18.122 1.00 48.64 162 ALA C O 1
ATOM 2910 N N . VAL C 1 129 ? -0.666 49.262 17.080 1.00 49.24 163 VAL C N 1
ATOM 2911 C CA . VAL C 1 129 ? 0.149 48.374 17.911 1.00 40.47 163 VAL C CA 1
ATOM 2912 C C . VAL C 1 129 ? 1.639 48.611 17.691 1.00 45.95 163 VAL C C 1
ATOM 2913 O O . VAL C 1 129 ? 2.415 48.672 18.650 1.00 46.97 163 VAL C O 1
ATOM 2917 N N . ILE C 1 130 ? 2.041 48.741 16.430 1.00 40.38 164 ILE C N 1
ATOM 2918 C CA . ILE C 1 130 ? 3.449 48.976 16.112 1.00 51.66 164 ILE C CA 1
ATOM 2919 C C . ILE C 1 130 ? 3.929 50.306 16.699 1.00 48.02 164 ILE C C 1
ATOM 2920 O O . ILE C 1 130 ? 5.036 50.395 17.238 1.00 44.77 164 ILE C O 1
ATOM 2925 N N . GLN C 1 131 ? 3.094 51.337 16.597 1.00 53.04 165 GLN C N 1
ATOM 2926 C CA . GLN C 1 131 ? 3.442 52.650 17.135 1.00 57.73 165 GLN C CA 1
ATOM 2927 C C . GLN C 1 131 ? 3.631 52.538 18.646 1.00 56.65 165 GLN C C 1
ATOM 2928 O O . GLN C 1 131 ? 4.636 52.991 19.195 1.00 57.56 165 GLN C O 1
ATOM 2934 N N . LEU C 1 132 ? 2.663 51.917 19.312 1.00 53.82 166 LEU C N 1
ATOM 2935 C CA . LEU C 1 132 ? 2.733 51.728 20.753 1.00 51.45 166 LEU C CA 1
ATOM 2936 C C . LEU C 1 132 ? 4.018 51.019 21.190 1.00 49.38 166 LEU C C 1
ATOM 2937 O O . LEU C 1 132 ? 4.708 51.476 22.097 1.00 55.27 166 LEU C O 1
ATOM 2942 N N . LEU C 1 133 ? 4.345 49.904 20.548 1.00 54.56 167 LEU C N 1
ATOM 2943 C CA . LEU C 1 133 ? 5.535 49.152 20.931 1.00 51.23 167 LEU C CA 1
ATOM 2944 C C . LEU C 1 133 ? 6.870 49.820 20.599 1.00 53.48 167 LEU C C 1
ATOM 2945 O O . LEU C 1 133 ? 7.836 49.709 21.367 1.00 50.50 167 LEU C O 1
ATOM 2950 N N . LYS C 1 134 ? 6.940 50.521 19.472 1.00 52.93 168 LYS C N 1
ATOM 2951 C CA . LYS C 1 134 ? 8.187 51.190 19.111 1.00 62.29 168 LYS C CA 1
ATOM 2952 C C . LYS C 1 134 ? 8.509 52.305 20.094 1.00 64.26 168 LYS C C 1
ATOM 2953 O O . LYS C 1 134 ? 9.673 52.545 20.419 1.00 67.47 168 LYS C O 1
ATOM 2959 N N . SER C 1 135 ? 7.474 52.978 20.578 1.00 62.26 169 SER C N 1
ATOM 2960 C CA . SER C 1 135 ? 7.676 54.062 21.522 1.00 62.94 169 SER C CA 1
ATOM 2961 C C . SER C 1 135 ? 8.193 53.551 22.867 1.00 65.60 169 SER C C 1
ATOM 2962 O O . SER C 1 135 ? 8.258 54.311 23.832 1.00 75.36 169 SER C O 1
ATOM 2965 N N . THR C 1 136 ? 8.560 52.271 22.930 1.00 60.23 170 THR C N 1
ATOM 2966 C CA . THR C 1 136 ? 9.085 51.680 24.165 1.00 55.43 170 THR C CA 1
ATOM 2967 C C . THR C 1 136 ? 10.604 51.570 24.092 1.00 54.61 170 THR C C 1
ATOM 2968 O O . THR C 1 136 ? 11.287 51.472 25.111 1.00 53.75 170 THR C O 1
ATOM 2972 N N . GLY C 1 137 ? 11.132 51.568 22.876 1.00 45.66 171 GLY C N 1
ATOM 2973 C CA . GLY C 1 137 ? 12.570 51.469 22.720 1.00 45.17 171 GLY C CA 1
ATOM 2974 C C . GLY C 1 137 ? 13.088 50.054 22.864 1.00 49.41 171 GLY C C 1
ATOM 2975 O O . GLY C 1 137 ? 14.297 49.818 22.893 1.00 48.15 171 GLY C O 1
ATOM 2976 N N . LEU C 1 138 ? 12.171 49.100 22.958 1.00 53.84 172 LEU C N 1
ATOM 2977 C CA . LEU C 1 138 ? 12.574 47.714 23.083 1.00 50.12 172 LEU C CA 1
ATOM 2978 C C . LEU C 1 138 ? 13.164 47.230 21.754 1.00 50.33 172 LEU C C 1
ATOM 2979 O O . LEU C 1 138 ? 13.004 47.880 20.716 1.00 52.55 172 LEU C O 1
ATOM 2984 N N . HIS C 1 139 ? 13.865 46.101 21.809 1.00 40.15 173 HIS C N 1
ATOM 2985 C CA . HIS C 1 139 ? 14.487 45.481 20.643 1.00 45.08 173 HIS C CA 1
ATOM 2986 C C . HIS C 1 139 ? 13.401 44.805 19.778 1.00 55.00 173 HIS C C 1
ATOM 2987 O O . HIS C 1 139 ? 12.426 44.255 20.307 1.00 49.22 173 HIS C O 1
ATOM 2994 N N . PRO C 1 140 ? 13.556 44.841 18.440 1.00 53.96 174 PRO C N 1
ATOM 2995 C CA . PRO C 1 140 ? 12.598 44.239 17.502 1.00 45.73 174 PRO C CA 1
ATOM 2996 C C . PRO C 1 140 ? 12.155 42.828 17.875 1.00 46.63 174 PRO C C 1
ATOM 2997 O O . PRO C 1 140 ? 10.977 42.489 17.754 1.00 47.28 174 PRO C O 1
ATOM 3001 N N . PHE C 1 141 ? 13.087 42.005 18.337 1.00 41.91 175 PHE C N 1
ATOM 3002 C CA . PHE C 1 141 ? 12.742 40.641 18.723 1.00 48.95 175 PHE C CA 1
ATOM 3003 C C . PHE C 1 141 ? 11.759 40.600 19.889 1.00 52.09 175 PHE C C 1
ATOM 3004 O O . PHE C 1 141 ? 10.970 39.662 20.021 1.00 48.15 175 PHE C O 1
ATOM 3012 N N . GLU C 1 142 ? 11.812 41.624 20.732 1.00 47.64 176 GLU C N 1
ATOM 3013 C CA . GLU C 1 142 ? 10.942 41.711 21.898 1.00 47.17 176 GLU C CA 1
ATOM 3014 C C . GLU C 1 142 ? 9.623 42.347 21.488 1.00 42.20 176 GLU C C 1
ATOM 3015 O O . GLU C 1 142 ? 8.555 41.978 21.984 1.00 45.36 176 GLU C O 1
ATOM 3021 N N . VAL C 1 143 ? 9.705 43.314 20.580 1.00 40.59 177 VAL C N 1
ATOM 3022 C CA . VAL C 1 143 ? 8.516 43.980 20.085 1.00 39.12 177 VAL C CA 1
ATOM 3023 C C . VAL C 1 143 ? 7.661 42.935 19.356 1.00 43.21 177 VAL C C 1
ATOM 3024 O O . VAL C 1 143 ? 6.451 42.853 19.565 1.00 38.34 177 VAL C O 1
ATOM 3028 N N . ALA C 1 144 ? 8.303 42.116 18.526 1.00 33.72 178 ALA C N 1
ATOM 3029 C CA . ALA C 1 144 ? 7.587 41.093 17.774 1.00 40.90 178 ALA C CA 1
ATOM 3030 C C . ALA C 1 144 ? 6.869 40.103 18.679 1.00 39.37 178 ALA C C 1
ATOM 3031 O O . ALA C 1 144 ? 5.691 39.827 18.474 1.00 36.15 178 ALA C O 1
ATOM 3033 N N . GLN C 1 145 ? 7.572 39.563 19.673 1.00 40.50 179 GLN C N 1
ATOM 3034 C CA . GLN C 1 145 ? 6.962 38.598 20.583 1.00 38.65 179 GLN C CA 1
ATOM 3035 C C . GLN C 1 145 ? 5.849 39.244 21.392 1.00 33.94 179 GLN C C 1
ATOM 3036 O O . GLN C 1 145 ? 4.785 38.659 21.589 1.00 41.71 179 GLN C O 1
ATOM 3042 N N . LEU C 1 146 ? 6.096 40.463 21.849 1.00 37.05 180 LEU C N 1
ATOM 3043 C CA . LEU C 1 146 ? 5.119 41.194 22.657 1.00 42.07 180 LEU C CA 1
ATOM 3044 C C . LEU C 1 146 ? 3.871 41.491 21.818 1.00 39.42 180 LEU C C 1
ATOM 3045 O O . LEU C 1 146 ? 2.760 41.567 22.334 1.00 33.04 180 LEU C O 1
ATOM 3050 N N . GLY C 1 147 ? 4.051 41.642 20.513 1.00 39.57 181 GLY C N 1
ATOM 3051 C CA . GLY C 1 147 ? 2.899 41.912 19.667 1.00 37.26 181 GLY C CA 1
ATOM 3052 C C . GLY C 1 147 ? 2.155 40.655 19.246 1.00 40.42 181 GLY C C 1
ATOM 3053 O O . GLY C 1 147 ? 1.079 40.740 18.655 1.00 34.98 181 GLY C O 1
ATOM 3054 N N . SER C 1 148 ? 2.722 39.489 19.556 1.00 37.28 182 SER C N 1
ATOM 3055 C CA . SER C 1 148 ? 2.119 38.210 19.182 1.00 37.04 182 SER C CA 1
ATOM 3056 C C . SER C 1 148 ? 1.550 37.452 20.374 1.00 48.26 182 SER C C 1
ATOM 3057 O O . SER C 1 148 ? 0.410 36.989 20.350 1.00 48.95 182 SER C O 1
ATOM 3060 N N . LEU C 1 149 ? 2.369 37.319 21.409 1.00 49.82 183 LEU C N 1
ATOM 3061 C CA . LEU C 1 149 ? 1.977 36.622 22.625 1.00 54.80 183 LEU C CA 1
ATOM 3062 C C . LEU C 1 149 ? 1.126 37.501 23.522 1.00 54.27 183 LEU C C 1
ATOM 3063 O O . LEU C 1 149 ? 1.625 38.475 24.081 1.00 70.91 183 LEU C O 1
ATOM 3068 N N . ALA C 1 150 ? -0.151 37.171 23.665 1.00 46.01 184 ALA C N 1
ATOM 3069 C CA . ALA C 1 150 ? -1.006 37.937 24.554 1.00 52.31 184 ALA C CA 1
ATOM 3070 C C . ALA C 1 150 ? -0.540 37.542 25.951 1.00 55.38 184 ALA C C 1
ATOM 3071 O O . ALA C 1 150 ? -0.365 36.351 26.241 1.00 63.02 184 ALA C O 1
ATOM 3073 N N . CYS C 1 151 ? -0.311 38.537 26.802 1.00 51.45 185 CYS C N 1
ATOM 3074 C CA . CYS C 1 151 ? 0.134 38.292 28.174 1.00 50.13 185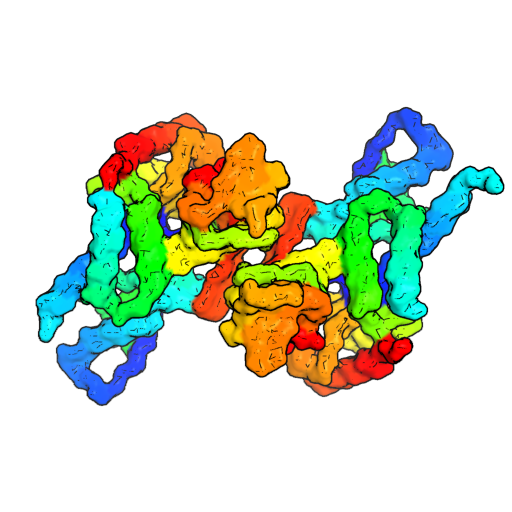 CYS C CA 1
ATOM 3075 C C . CYS C 1 151 ? -0.705 39.130 29.119 1.00 45.96 185 CYS C C 1
ATOM 3076 O O . CYS C 1 151 ? -1.001 40.285 28.821 1.00 43.19 185 CYS C O 1
ATOM 3079 N N . ASP C 1 152 ? -1.080 38.544 30.255 1.00 49.85 186 ASP C N 1
ATOM 3080 C CA . ASP C 1 152 ? -1.920 39.217 31.244 1.00 54.34 186 ASP C CA 1
ATOM 3081 C C . ASP C 1 152 ? -1.179 40.051 32.282 1.00 50.81 186 ASP C C 1
ATOM 3082 O O . ASP C 1 152 ? -1.706 41.056 32.760 1.00 56.15 186 ASP C O 1
ATOM 3087 N N . THR C 1 153 ? 0.031 39.633 32.639 1.00 54.70 187 THR C N 1
ATOM 3088 C CA . THR C 1 153 ? 0.807 40.353 33.642 1.00 50.35 187 THR C CA 1
ATOM 3089 C C . THR C 1 153 ? 2.256 40.579 33.244 1.00 53.35 187 THR C C 1
ATOM 3090 O O . THR C 1 153 ? 2.777 39.940 32.324 1.00 52.87 187 THR C O 1
ATOM 3094 N N . ALA C 1 154 ? 2.905 41.492 33.956 1.00 48.06 188 ALA C N 1
ATOM 3095 C CA . ALA C 1 154 ? 4.302 41.807 33.706 1.00 48.59 188 ALA C CA 1
ATOM 3096 C C . ALA C 1 154 ? 5.148 40.560 33.951 1.00 45.09 188 ALA C C 1
ATOM 3097 O O . ALA C 1 154 ? 6.081 40.263 33.197 1.00 45.59 188 ALA C O 1
ATOM 3099 N N . ASP C 1 155 ? 4.801 39.824 35.001 1.00 43.78 189 ASP C N 1
ATOM 3100 C CA . ASP C 1 155 ? 5.530 38.616 35.363 1.00 48.22 189 ASP C CA 1
ATOM 3101 C C . ASP C 1 155 ? 5.484 37.575 34.254 1.00 51.67 189 ASP C C 1
ATOM 3102 O O . ASP C 1 155 ? 6.504 36.955 33.928 1.00 47.85 189 ASP C O 1
ATOM 3107 N N . GLU C 1 156 ? 4.299 37.379 33.682 1.00 45.04 190 GLU C N 1
ATOM 3108 C CA . GLU C 1 156 ? 4.144 36.417 32.603 1.00 41.49 190 GLU C CA 1
ATOM 3109 C C . GLU C 1 156 ? 5.027 36.807 31.413 1.00 39.24 190 GLU C C 1
ATOM 3110 O O . GLU C 1 156 ? 5.842 36.007 30.946 1.00 40.90 190 GLU C O 1
ATOM 3116 N N . ALA C 1 157 ? 4.863 38.046 30.943 1.00 35.69 191 ALA C N 1
ATOM 3117 C CA . ALA C 1 157 ? 5.625 38.578 29.809 1.00 42.14 191 ALA C CA 1
ATOM 3118 C C . ALA C 1 157 ? 7.125 38.525 30.064 1.00 44.76 191 ALA C C 1
ATOM 3119 O O . ALA C 1 157 ? 7.893 38.112 29.190 1.00 46.21 191 ALA C O 1
ATOM 3121 N N . LYS C 1 158 ? 7.548 38.946 31.254 1.00 49.03 192 LYS C N 1
ATOM 3122 C CA . LYS C 1 158 ? 8.971 38.924 31.577 1.00 51.09 192 LYS C CA 1
ATOM 3123 C C . LYS C 1 158 ? 9.499 37.502 31.688 1.00 43.64 192 LYS C C 1
ATOM 3124 O O . LYS C 1 158 ? 10.656 37.230 31.356 1.00 47.74 192 LYS C O 1
ATOM 3130 N N . THR C 1 159 ? 8.649 36.588 32.137 1.00 41.10 193 THR C N 1
ATOM 3131 C CA . THR C 1 159 ? 9.063 35.200 32.253 1.00 44.32 193 THR C CA 1
ATOM 3132 C C . THR C 1 159 ? 9.164 34.554 30.868 1.00 45.84 193 THR C C 1
ATOM 3133 O O . THR C 1 159 ? 10.093 33.796 30.593 1.00 45.07 193 THR C O 1
ATOM 3137 N N . LEU C 1 160 ? 8.207 34.860 29.996 1.00 47.88 194 LEU C N 1
ATOM 3138 C CA . LEU C 1 160 ? 8.192 34.291 28.648 1.00 41.24 194 LEU C CA 1
ATOM 3139 C C . LEU C 1 160 ? 9.192 34.957 27.711 1.00 41.13 194 LEU C C 1
ATOM 3140 O O . LEU C 1 160 ? 9.615 34.360 26.725 1.00 36.00 194 LEU C O 1
ATOM 3145 N N . ILE C 1 161 ? 9.572 36.192 28.028 1.00 40.61 195 ILE C N 1
ATOM 3146 C CA . ILE C 1 161 ? 10.542 36.940 27.227 1.00 41.34 195 ILE C CA 1
ATOM 3147 C C . ILE C 1 161 ? 11.592 37.467 28.221 1.00 43.51 195 ILE C C 1
ATOM 3148 O O . ILE C 1 161 ? 11.642 38.658 28.532 1.00 41.73 195 ILE C O 1
ATOM 3153 N N . PRO C 1 162 ? 12.453 36.570 28.727 1.00 51.33 196 PRO C N 1
ATOM 3154 C CA . PRO C 1 162 ? 13.505 36.899 29.697 1.00 51.13 196 PRO C CA 1
ATOM 3155 C C . PRO C 1 162 ? 14.359 38.143 29.468 1.00 48.78 196 PRO C C 1
ATOM 3156 O O . PRO C 1 162 ? 14.827 38.752 30.422 1.00 55.12 196 PRO C O 1
ATOM 3160 N N . SER C 1 163 ? 14.559 38.534 28.219 1.00 55.69 197 SER C N 1
ATOM 3161 C CA . SER C 1 163 ? 15.376 39.706 27.945 1.00 50.95 197 SER C CA 1
ATOM 3162 C C . SER C 1 163 ? 14.679 40.988 28.367 1.00 59.48 197 SER C C 1
ATOM 3163 O O . SER C 1 163 ? 15.291 42.057 28.385 1.00 60.43 197 SER C O 1
ATOM 3166 N N . LEU C 1 164 ? 13.395 40.894 28.695 1.00 60.93 198 LEU C N 1
ATOM 3167 C CA . LEU C 1 164 ? 12.661 42.082 29.113 1.00 58.74 198 LEU C CA 1
ATOM 3168 C C . LEU C 1 164 ? 12.978 42.370 30.566 1.00 57.76 198 LEU C C 1
ATOM 3169 O O . LEU C 1 164 ? 12.879 43.511 31.008 1.00 49.10 198 LEU C O 1
ATOM 3174 N N . ASN C 1 165 ? 13.359 41.326 31.301 1.00 70.26 199 ASN C N 1
ATOM 3175 C CA . ASN C 1 165 ? 13.673 41.446 32.723 1.00 83.23 199 ASN C CA 1
ATOM 3176 C C . ASN C 1 165 ? 14.169 42.823 33.154 1.00 85.68 199 ASN C C 1
ATOM 3177 O O . ASN C 1 165 ? 13.514 43.498 33.952 1.00 86.41 199 ASN C O 1
ATOM 3182 N N . ASN C 1 166 ? 15.316 43.244 32.628 1.00 82.29 200 ASN C N 1
ATOM 3183 C CA . ASN C 1 166 ? 15.866 44.538 33.003 1.00 82.60 200 ASN C CA 1
ATOM 3184 C C . ASN C 1 166 ? 16.011 45.547 31.867 1.00 79.28 200 ASN C C 1
ATOM 3185 O O . ASN C 1 166 ? 17.112 46.012 31.572 1.00 80.57 200 ASN C O 1
ATOM 3190 N N . LYS C 1 167 ? 14.892 45.888 31.236 1.00 69.63 201 LYS C N 1
ATOM 3191 C CA . LYS C 1 167 ? 14.892 46.872 30.160 1.00 59.86 201 LYS C CA 1
ATOM 3192 C C . LYS C 1 167 ? 13.679 47.760 30.340 1.00 55.44 201 LYS C C 1
ATOM 3193 O O . LYS C 1 167 ? 13.604 48.854 29.779 1.00 55.02 201 LYS C O 1
ATOM 3199 N N . ILE C 1 168 ? 12.730 47.285 31.141 1.00 48.71 202 ILE C N 1
ATOM 3200 C CA . ILE C 1 168 ? 11.500 48.029 31.389 1.00 48.84 202 ILE C CA 1
ATOM 3201 C C . ILE C 1 168 ? 10.946 47.628 32.758 1.00 49.32 202 ILE C C 1
ATOM 3202 O O . ILE C 1 168 ? 11.151 46.499 33.210 1.00 53.34 202 ILE C O 1
ATOM 3207 N N . SER C 1 169 ? 10.253 48.549 33.420 1.00 49.06 203 SER C N 1
ATOM 3208 C CA . SER C 1 169 ? 9.691 48.257 34.737 1.00 55.39 203 SER C CA 1
ATOM 3209 C C . SER C 1 169 ? 8.358 47.528 34.602 1.00 58.57 203 SER C C 1
ATOM 3210 O O . SER C 1 169 ? 7.701 47.605 33.559 1.00 56.84 203 SER C O 1
ATOM 3213 N N . ASP C 1 170 ? 7.957 46.829 35.661 1.00 57.14 204 ASP C N 1
ATOM 3214 C CA . ASP C 1 170 ? 6.693 46.111 35.640 1.00 59.78 204 ASP C CA 1
ATOM 3215 C C . ASP C 1 170 ? 5.539 47.071 35.363 1.00 60.18 204 ASP C C 1
ATOM 3216 O O . ASP C 1 170 ? 4.645 46.771 34.573 1.00 65.38 204 ASP C O 1
ATOM 3221 N N . ASP C 1 171 ? 5.571 48.234 36.002 1.00 51.41 205 ASP C N 1
ATOM 3222 C CA . ASP C 1 171 ? 4.517 49.222 35.829 1.00 53.31 205 ASP C CA 1
ATOM 3223 C C . ASP C 1 171 ? 4.328 49.674 34.392 1.00 51.23 205 ASP C C 1
ATOM 3224 O O . ASP C 1 171 ? 3.196 49.753 33.902 1.00 50.26 205 ASP C O 1
ATOM 3229 N N . GLU C 1 172 ? 5.429 49.986 33.718 1.00 49.30 206 GLU C N 1
ATOM 3230 C CA . GLU C 1 172 ? 5.347 50.426 32.334 1.00 52.77 206 GLU C CA 1
ATOM 3231 C C . GLU C 1 172 ? 4.864 49.248 31.484 1.00 45.59 206 GLU C C 1
ATOM 3232 O O . GLU C 1 172 ? 3.972 49.397 30.649 1.00 41.55 206 GLU C O 1
ATOM 3238 N N . LEU C 1 173 ? 5.436 48.072 31.715 1.00 41.03 207 LEU C N 1
ATOM 3239 C CA . LEU C 1 173 ? 5.036 46.899 30.955 1.00 47.24 207 LEU C CA 1
ATOM 3240 C C . LEU C 1 173 ? 3.546 46.622 31.172 1.00 50.14 207 LEU C C 1
ATOM 3241 O O . LEU C 1 173 ? 2.828 46.311 30.222 1.00 49.92 207 LEU C O 1
ATOM 3246 N N . GLU C 1 174 ? 3.082 46.749 32.415 1.00 47.83 208 GLU C N 1
ATOM 3247 C CA . GLU C 1 174 ? 1.662 46.530 32.728 1.00 62.16 208 GLU C CA 1
ATOM 3248 C C . GLU C 1 174 ? 0.817 47.496 31.898 1.00 58.84 208 GLU C C 1
ATOM 3249 O O . GLU C 1 174 ? -0.213 47.123 31.338 1.00 54.36 208 GLU C O 1
ATOM 3255 N N . ARG C 1 175 ? 1.263 48.746 31.841 1.00 53.82 209 ARG C N 1
ATOM 3256 C CA . ARG C 1 175 ? 0.572 49.778 31.083 1.00 54.77 209 ARG C CA 1
ATOM 3257 C C . ARG C 1 175 ? 0.508 49.404 29.596 1.00 55.40 209 ARG C C 1
ATOM 3258 O O . ARG C 1 175 ? -0.490 49.681 28.918 1.00 56.52 209 ARG C O 1
ATOM 3266 N N . ILE C 1 176 ? 1.567 48.765 29.099 1.00 51.69 210 ILE C N 1
ATOM 3267 C CA . ILE C 1 176 ? 1.625 48.357 27.698 1.00 40.83 210 ILE C CA 1
ATOM 3268 C C . ILE C 1 176 ? 0.691 47.178 27.435 1.00 45.00 210 ILE C C 1
ATOM 3269 O O . ILE C 1 176 ? -0.073 47.185 26.465 1.00 46.56 210 ILE C O 1
ATOM 3274 N N . LEU C 1 177 ? 0.742 46.176 28.306 1.00 37.69 211 LEU C N 1
ATOM 3275 C CA . LEU C 1 177 ? -0.127 45.016 28.176 1.00 37.79 211 LEU C CA 1
ATOM 3276 C C . LEU C 1 177 ? -1.575 45.444 28.107 1.00 39.61 211 LEU C C 1
ATOM 3277 O O . LEU C 1 177 ? -2.344 44.905 27.312 1.00 49.88 211 LEU C O 1
ATOM 3282 N N . LYS C 1 178 ? -1.941 46.426 28.931 1.00 51.50 212 LYS C N 1
ATOM 3283 C CA . LYS C 1 178 ? -3.305 46.950 28.954 1.00 50.71 212 LYS C CA 1
ATOM 3284 C C . LYS C 1 178 ? -3.692 47.561 27.613 1.00 47.30 212 LYS C C 1
ATOM 3285 O O . LYS C 1 178 ? -4.805 47.363 27.128 1.00 49.75 212 LYS C O 1
ATOM 3291 N N . GLU C 1 179 ? -2.770 48.323 27.033 1.00 52.65 213 GLU C N 1
ATOM 3292 C CA . GLU C 1 179 ? -3.001 48.990 25.756 1.00 51.20 213 GLU C CA 1
ATOM 3293 C C . GLU C 1 179 ? -3.126 47.985 24.627 1.00 47.02 213 GLU C C 1
ATOM 3294 O O . GLU C 1 179 ? -3.972 48.135 23.745 1.00 49.65 213 GLU C O 1
ATOM 3300 N N . LEU C 1 180 ? -2.276 46.964 24.648 1.00 44.82 214 LEU C N 1
ATOM 3301 C CA . LEU C 1 180 ? -2.330 45.927 23.617 1.00 37.66 214 LEU C CA 1
ATOM 3302 C C . LEU C 1 180 ? -3.679 45.248 23.745 1.00 45.75 214 LEU C C 1
ATOM 3303 O O . LEU C 1 180 ? -4.401 45.067 22.759 1.00 41.07 214 LEU C O 1
ATOM 3308 N N . SER C 1 181 ? -4.015 44.888 24.982 1.00 43.69 215 SER C N 1
ATOM 3309 C CA . SER C 1 181 ? -5.274 44.228 25.266 1.00 43.86 215 SER C CA 1
ATOM 3310 C C . SER C 1 181 ? -6.427 45.083 24.766 1.00 48.13 215 SER C C 1
ATOM 3311 O O . SER C 1 181 ? -7.346 44.581 24.122 1.00 54.19 215 SER C O 1
ATOM 3314 N N . ASN C 1 182 ? -6.377 46.377 25.057 1.00 45.19 216 ASN C N 1
ATOM 3315 C CA . ASN C 1 182 ? -7.435 47.268 24.616 1.00 45.72 216 ASN C CA 1
ATOM 3316 C C . ASN C 1 182 ? -7.532 47.377 23.093 1.00 48.12 216 ASN C C 1
ATOM 3317 O O . ASN C 1 182 ? -8.590 47.704 22.568 1.00 44.53 216 ASN C O 1
ATOM 3322 N N . LEU C 1 183 ? -6.443 47.107 22.378 1.00 48.64 217 LEU C N 1
ATOM 3323 C CA . LEU C 1 183 ? -6.477 47.191 20.912 1.00 50.26 217 LEU C CA 1
ATOM 3324 C C . LEU C 1 183 ? -6.922 45.867 20.274 1.00 47.48 217 LEU C C 1
ATOM 3325 O O . LEU C 1 183 ? -7.233 45.801 19.087 1.00 52.21 217 LEU C O 1
ATOM 3330 N N . GLU C 1 184 ? -6.969 44.825 21.091 1.00 44.15 218 GLU C N 1
ATOM 3331 C CA . GLU C 1 184 ? -7.360 43.479 20.671 1.00 52.72 218 GLU C CA 1
ATOM 3332 C C . GLU C 1 184 ? -8.677 43.464 19.885 1.00 57.53 218 GLU C C 1
ATOM 3333 O O . GLU C 1 184 ? -9.725 43.860 20.394 1.00 55.62 218 GLU C O 1
ATOM 3339 N N . THR C 1 185 ? -8.622 42.997 18.644 1.00 53.06 219 THR C N 1
ATOM 3340 C CA . THR C 1 185 ? -9.819 42.937 17.824 1.00 56.60 219 THR C CA 1
ATOM 3341 C C . THR C 1 185 ? -10.891 42.076 18.491 1.00 63.87 219 THR C C 1
ATOM 3342 O O . THR C 1 185 ? -10.652 40.923 18.853 1.00 60.88 219 THR C O 1
ATOM 3346 N N . LEU C 1 186 ? -12.073 42.654 18.656 1.00 67.43 220 LEU C N 1
ATOM 3347 C CA . LEU C 1 186 ? -13.188 41.957 19.279 1.00 71.69 220 LEU C CA 1
ATOM 3348 C C . LEU C 1 186 ? -14.046 41.316 18.197 1.00 79.73 220 LEU C C 1
ATOM 3349 O O . LEU C 1 186 ? -14.874 40.456 18.486 1.00 78.98 220 LEU C O 1
ATOM 3354 N N . TYR C 1 187 ? -13.820 41.750 16.957 1.00 89.97 221 TYR C N 1
ATOM 3355 C CA . TYR C 1 187 ? -14.544 41.291 15.768 1.00 96.92 221 TYR C CA 1
ATOM 3356 C C . TYR C 1 187 ? -15.702 40.342 16.040 1.00 97.16 221 TYR C C 1
ATOM 3357 O O . TYR C 1 187 ? -15.457 39.203 16.497 1.00 94.89 221 TYR C O 1
ATOM 3367 N N . MET D 2 1 ? 10.161 32.702 14.487 1.00 31.02 1 MET D N 1
ATOM 3368 C CA . MET D 2 1 ? 9.872 34.149 14.287 1.00 38.22 1 MET D CA 1
ATOM 3369 C C . MET D 2 1 ? 9.746 34.519 12.805 1.00 33.50 1 MET D C 1
ATOM 3370 O O . MET D 2 1 ? 10.394 33.914 11.937 1.00 31.87 1 MET D O 1
ATOM 3375 N N . PHE D 2 2 ? 8.906 35.512 12.527 1.00 31.10 2 PHE D N 1
ATOM 3376 C CA . PHE D 2 2 ? 8.712 35.991 11.164 1.00 29.25 2 PHE D CA 1
ATOM 3377 C C . PHE D 2 2 ? 9.520 37.258 10.965 1.00 34.59 2 PHE D C 1
ATOM 3378 O O . PHE D 2 2 ? 9.529 38.130 11.823 1.00 34.19 2 PHE D O 1
ATOM 3386 N N . PHE D 2 3 ? 10.187 37.358 9.823 1.00 26.34 3 PHE D N 1
ATOM 3387 C CA . PHE D 2 3 ? 10.973 38.531 9.502 1.00 31.40 3 PHE D CA 1
ATOM 3388 C C . PHE D 2 3 ? 10.763 38.867 8.036 1.00 37.59 3 PHE D C 1
ATOM 3389 O O . PHE D 2 3 ? 10.226 38.070 7.275 1.00 37.23 3 PHE D O 1
ATOM 3397 N N . ILE D 2 4 ? 11.188 40.068 7.659 1.00 28.62 4 ILE D N 1
ATOM 3398 C CA . ILE D 2 4 ? 11.190 40.473 6.268 1.00 36.28 4 ILE D CA 1
ATOM 3399 C C . ILE D 2 4 ? 12.700 40.566 6.042 1.00 40.38 4 ILE D C 1
ATOM 3400 O O . ILE D 2 4 ? 13.408 41.268 6.774 1.00 42.01 4 ILE D O 1
ATOM 3405 N N . LYS D 2 5 ? 13.208 39.841 5.060 1.00 38.01 5 LYS D N 1
ATOM 3406 C CA . LYS D 2 5 ? 14.637 39.859 4.822 1.00 40.88 5 LYS D CA 1
ATOM 3407 C C . LYS D 2 5 ? 15.013 40.210 3.384 1.00 38.79 5 LYS D C 1
ATOM 3408 O O . LYS D 2 5 ? 14.298 39.865 2.446 1.00 42.49 5 LYS D O 1
ATOM 3414 N N . ASP D 2 6 ? 16.127 40.917 3.219 1.00 38.02 6 ASP D N 1
ATOM 3415 C CA . ASP D 2 6 ? 16.619 41.264 1.892 1.00 36.05 6 ASP D CA 1
ATOM 3416 C C . ASP D 2 6 ? 17.420 40.053 1.420 1.00 41.11 6 ASP D C 1
ATOM 3417 O O . ASP D 2 6 ? 18.403 39.671 2.056 1.00 44.68 6 ASP D O 1
ATOM 3422 N N . LEU D 2 7 ? 16.998 39.443 0.317 1.00 40.72 7 LEU D N 1
ATOM 3423 C CA . LEU D 2 7 ? 17.681 38.267 -0.210 1.00 43.84 7 LEU D CA 1
ATOM 3424 C C . LEU D 2 7 ? 18.121 38.472 -1.649 1.00 49.51 7 LEU D C 1
ATOM 3425 O O . LEU D 2 7 ? 17.736 39.450 -2.290 1.00 47.55 7 LEU D O 1
ATOM 3430 N N . SER D 2 8 ? 18.909 37.530 -2.162 1.00 44.19 8 SER D N 1
ATOM 3431 C CA . SER D 2 8 ? 19.409 37.629 -3.530 1.00 51.23 8 SER D CA 1
ATOM 3432 C C . SER D 2 8 ? 19.464 36.284 -4.221 1.00 48.81 8 SER D C 1
ATOM 3433 O O . SER D 2 8 ? 19.652 35.251 -3.579 1.00 52.25 8 SER D O 1
ATOM 3436 N N . LEU D 2 9 ? 19.299 36.297 -5.537 1.00 42.54 9 LEU D N 1
ATOM 3437 C CA . LEU D 2 9 ? 19.340 35.063 -6.300 1.00 48.62 9 LEU D CA 1
ATOM 3438 C C . LEU D 2 9 ? 19.843 35.290 -7.709 1.00 54.23 9 LEU D C 1
ATOM 3439 O O . LEU D 2 9 ? 19.305 36.113 -8.455 1.00 58.64 9 LEU D O 1
ATOM 3444 N N . ASN D 2 10 ? 20.872 34.538 -8.073 1.00 50.80 10 ASN D N 1
ATOM 3445 C CA . ASN D 2 10 ? 21.455 34.640 -9.398 1.00 51.53 10 ASN D CA 1
ATOM 3446 C C . ASN D 2 10 ? 20.763 33.639 -10.290 1.00 46.86 10 ASN D C 1
ATOM 3447 O O . ASN D 2 10 ? 20.670 32.464 -9.946 1.00 47.06 10 ASN D O 1
ATOM 3452 N N . ILE D 2 11 ? 20.259 34.109 -11.426 1.00 54.69 11 ILE D N 1
ATOM 3453 C CA . ILE D 2 11 ? 19.563 33.240 -12.366 1.00 55.69 11 ILE D CA 1
ATOM 3454 C C . ILE D 2 11 ? 20.220 33.387 -13.727 1.00 62.49 11 ILE D C 1
ATOM 3455 O O . ILE D 2 11 ? 20.698 34.467 -14.081 1.00 60.49 11 ILE D O 1
ATOM 3460 N N . THR D 2 12 ? 20.244 32.296 -14.485 1.00 71.91 12 THR D N 1
ATOM 3461 C CA . THR D 2 12 ? 20.844 32.298 -15.814 1.00 71.79 12 THR D CA 1
ATOM 3462 C C . THR D 2 12 ? 19.794 31.993 -16.875 1.00 72.10 12 THR D C 1
ATOM 3463 O O . THR D 2 12 ? 18.946 31.120 -16.697 1.00 66.42 12 THR D O 1
ATOM 3467 N N . LEU D 2 13 ? 19.853 32.729 -17.978 1.00 78.01 13 LEU D N 1
ATOM 3468 C CA . LEU D 2 13 ? 18.898 32.557 -19.060 1.00 83.72 13 LEU D CA 1
ATOM 3469 C C . LEU D 2 13 ? 19.624 32.320 -20.385 1.00 87.35 13 LEU D C 1
ATOM 3470 O O . LEU D 2 13 ? 20.660 32.930 -20.659 1.00 88.86 13 LEU D O 1
ATOM 3475 N N . PRO D 2 15 ? 20.673 32.414 -23.683 1.00 98.99 15 PRO D N 1
ATOM 3476 C CA . PRO D 2 15 ? 20.232 33.525 -24.534 1.00 97.16 15 PRO D CA 1
ATOM 3477 C C . PRO D 2 15 ? 18.958 33.191 -25.308 1.00 96.92 15 PRO D C 1
ATOM 3478 O O . PRO D 2 15 ? 18.482 33.983 -26.120 1.00 89.85 15 PRO D O 1
ATOM 3482 N N . SER D 2 16 ? 18.404 32.017 -25.033 1.00 99.20 16 SER D N 1
ATOM 3483 C CA . SER D 2 16 ? 17.202 31.557 -25.711 1.00 98.17 16 SER D CA 1
ATOM 3484 C C . SER D 2 16 ? 15.928 32.342 -25.397 1.00 98.39 16 SER D C 1
ATOM 3485 O O . SER D 2 16 ? 14.980 32.311 -26.183 1.00 96.22 16 SER D O 1
ATOM 3488 N N . PHE D 2 17 ? 15.893 33.049 -24.269 1.00 97.17 17 PHE D N 1
ATOM 3489 C CA . PHE D 2 17 ? 14.683 33.790 -23.910 1.00 94.74 17 PHE D CA 1
ATOM 3490 C C . PHE D 2 17 ? 14.768 35.316 -23.825 1.00 91.28 17 PHE D C 1
ATOM 3491 O O . PHE D 2 17 ? 13.894 35.942 -23.224 1.00 94.31 17 PHE D O 1
ATOM 3499 N N . PHE D 2 18 ? 15.795 35.918 -24.417 1.00 80.45 18 PHE D N 1
ATOM 3500 C CA . PHE D 2 18 ? 15.923 37.373 -24.388 1.00 70.62 18 PHE D CA 1
ATOM 3501 C C . PHE D 2 18 ? 14.694 38.006 -25.046 1.00 72.67 18 PHE D C 1
ATOM 3502 O O . PHE D 2 18 ? 14.215 37.520 -26.069 1.00 75.22 18 PHE D O 1
ATOM 3510 N N . GLY D 2 19 ? 14.182 39.082 -24.454 1.00 68.94 19 GLY D N 1
ATOM 3511 C CA . GLY D 2 19 ? 13.009 39.745 -24.999 1.00 73.51 19 GLY D CA 1
ATOM 3512 C C . GLY D 2 19 ? 12.607 40.985 -24.217 1.00 76.30 19 GLY D C 1
ATOM 3513 O O . GLY D 2 19 ? 13.086 41.190 -23.107 1.00 73.88 19 GLY D O 1
ATOM 3514 N N . PRO D 2 20 ? 11.714 41.826 -24.762 1.00 84.29 20 PRO D N 1
ATOM 3515 C CA . PRO D 2 20 ? 11.273 43.047 -24.080 1.00 87.86 20 PRO D CA 1
ATOM 3516 C C . PRO D 2 20 ? 10.578 42.771 -22.752 1.00 92.20 20 PRO D C 1
ATOM 3517 O O . PRO D 2 20 ? 10.458 43.664 -21.913 1.00 96.90 20 PRO D O 1
ATOM 3521 N N . ARG D 2 21 ? 10.117 41.537 -22.565 1.00 95.50 21 ARG D N 1
ATOM 3522 C CA . ARG D 2 21 ? 9.440 41.164 -21.329 1.00 96.16 21 ARG D CA 1
ATOM 3523 C C . ARG D 2 21 ? 10.004 39.889 -20.713 1.00 92.63 21 ARG D C 1
ATOM 3524 O O . ARG D 2 21 ? 9.259 39.039 -20.228 1.00 95.39 21 ARG D O 1
ATOM 3532 N N . MET D 2 22 ? 11.328 39.768 -20.733 1.00 86.01 22 MET D N 1
ATOM 3533 C CA . MET D 2 22 ? 12.003 38.609 -20.163 1.00 76.85 22 MET D CA 1
ATOM 3534 C C . MET D 2 22 ? 12.035 38.799 -18.647 1.00 75.39 22 MET D C 1
ATOM 3535 O O . MET D 2 22 ? 12.301 37.865 -17.888 1.00 65.95 22 MET D O 1
ATOM 3540 N N . LYS D 2 23 ? 11.756 40.027 -18.222 1.00 68.11 23 LYS D N 1
ATOM 3541 C CA . LYS D 2 23 ? 11.747 40.375 -16.811 1.00 62.53 23 LYS D CA 1
ATOM 3542 C C . LYS D 2 23 ? 10.660 39.614 -16.050 1.00 63.87 23 LYS D C 1
ATOM 3543 O O . LYS D 2 23 ? 10.864 39.213 -14.901 1.00 56.05 23 LYS D O 1
ATOM 3549 N N . GLN D 2 24 ? 9.509 39.415 -16.689 1.00 65.44 24 GLN D N 1
ATOM 3550 C CA . GLN D 2 24 ? 8.417 38.681 -16.057 1.00 70.15 24 GLN D CA 1
ATOM 3551 C C . GLN D 2 24 ? 8.820 37.219 -15.969 1.00 62.85 24 GLN D C 1
ATOM 3552 O O . GLN D 2 24 ? 8.481 36.534 -15.008 1.00 69.17 24 GLN D O 1
ATOM 3558 N N . TYR D 2 25 ? 9.549 36.741 -16.974 1.00 58.83 25 TYR D N 1
ATOM 3559 C CA . TYR D 2 25 ? 9.985 35.349 -16.987 1.00 55.31 25 TYR D CA 1
ATOM 3560 C C . TYR D 2 25 ? 10.910 35.075 -15.812 1.00 55.07 25 TYR D C 1
ATOM 3561 O O . TYR D 2 25 ? 10.756 34.083 -15.103 1.00 63.35 25 TYR D O 1
ATOM 3570 N N . LEU D 2 26 ? 11.880 35.962 -15.623 1.00 56.21 26 LEU D N 1
ATOM 3571 C CA . LEU D 2 26 ? 12.842 35.845 -14.536 1.00 52.16 26 LEU D CA 1
ATOM 3572 C C . LEU D 2 26 ? 12.157 35.880 -13.163 1.00 46.77 26 LEU D C 1
ATOM 3573 O O . LEU D 2 26 ? 12.514 35.119 -12.264 1.00 45.18 26 LEU D O 1
ATOM 3578 N N . LYS D 2 27 ? 11.180 36.767 -13.004 1.00 46.37 27 LYS D N 1
ATOM 3579 C CA . LYS D 2 27 ? 10.448 36.863 -11.750 1.00 43.75 27 LYS D CA 1
ATOM 3580 C C . LYS D 2 27 ? 9.769 35.523 -11.508 1.00 47.47 27 LYS D C 1
ATOM 3581 O O . LYS D 2 27 ? 9.651 35.064 -10.379 1.00 42.78 27 LYS D O 1
ATOM 3587 N N . THR D 2 28 ? 9.334 34.894 -12.589 1.00 40.46 28 THR D N 1
ATOM 3588 C CA . THR D 2 28 ? 8.669 33.614 -12.492 1.00 46.82 28 THR D CA 1
ATOM 3589 C C . THR D 2 28 ? 9.631 32.535 -11.993 1.00 48.72 28 THR D C 1
ATOM 3590 O O . THR D 2 28 ? 9.290 31.779 -11.089 1.00 49.40 28 THR D O 1
ATOM 3594 N N . LYS D 2 29 ? 10.827 32.460 -12.570 1.00 47.04 29 LYS D N 1
ATOM 3595 C CA . LYS D 2 29 ? 11.799 31.465 -12.118 1.00 46.49 29 LYS D CA 1
ATOM 3596 C C . LYS D 2 29 ? 12.201 31.755 -10.668 1.00 48.71 29 LYS D C 1
ATOM 3597 O O . LYS D 2 29 ? 12.495 30.841 -9.901 1.00 49.92 29 LYS D O 1
ATOM 3603 N N . LEU D 2 30 ? 12.215 33.031 -10.292 1.00 48.04 30 LEU D N 1
ATOM 3604 C CA . LEU D 2 30 ? 12.569 33.395 -8.929 1.00 45.00 30 LEU D CA 1
ATOM 3605 C C . LEU D 2 30 ? 11.581 32.760 -7.962 1.00 48.44 30 LEU D C 1
ATOM 3606 O O . LEU D 2 30 ? 11.980 32.184 -6.943 1.00 42.16 30 LEU D O 1
ATOM 3611 N N . LEU D 2 31 ? 10.290 32.853 -8.279 1.00 38.99 31 LEU D N 1
ATOM 3612 C CA . LEU D 2 31 ? 9.292 32.281 -7.390 1.00 46.84 31 LEU D CA 1
ATOM 3613 C C . LEU D 2 31 ? 9.438 30.769 -7.302 1.00 49.12 31 LEU D C 1
ATOM 3614 O O . LEU D 2 31 ? 9.405 30.206 -6.208 1.00 46.57 31 LEU D O 1
ATOM 3619 N N . GLU D 2 32 ? 9.616 30.112 -8.445 1.00 46.31 32 GLU D N 1
ATOM 3620 C CA . GLU D 2 32 ? 9.757 28.654 -8.467 1.00 51.19 32 GLU D CA 1
ATOM 3621 C C . GLU D 2 32 ? 10.945 28.165 -7.649 1.00 42.80 32 GLU D C 1
ATOM 3622 O O . GLU D 2 32 ? 10.861 27.171 -6.934 1.00 46.41 32 GLU D O 1
ATOM 3628 N N . GLU D 2 33 ? 12.051 28.880 -7.766 1.00 39.06 33 GLU D N 1
ATOM 3629 C CA . GLU D 2 33 ? 13.290 28.533 -7.092 1.00 47.22 33 GLU D CA 1
ATOM 3630 C C . GLU D 2 33 ? 13.381 28.824 -5.605 1.00 50.71 33 GLU D C 1
ATOM 3631 O O . GLU D 2 33 ? 14.035 28.086 -4.870 1.00 58.28 33 GLU D O 1
ATOM 3637 N N . VAL D 2 34 ? 12.723 29.881 -5.153 1.00 43.73 34 VAL D N 1
ATOM 3638 C CA . VAL D 2 34 ? 12.850 30.276 -3.757 1.00 42.66 34 VAL D CA 1
ATOM 3639 C C . VAL D 2 34 ? 11.625 30.249 -2.849 1.00 43.53 34 VAL D C 1
ATOM 3640 O O . VAL D 2 34 ? 11.736 29.974 -1.658 1.00 36.98 34 VAL D O 1
ATOM 3644 N N . GLU D 2 35 ? 10.456 30.539 -3.398 1.00 42.72 35 GLU D N 1
ATOM 3645 C CA . GLU D 2 35 ? 9.269 30.576 -2.569 1.00 37.30 35 GLU D CA 1
ATOM 3646 C C . GLU D 2 35 ? 8.808 29.177 -2.205 1.00 37.84 35 GLU D C 1
ATOM 3647 O O . GLU D 2 35 ? 8.502 28.361 -3.067 1.00 41.43 35 GLU D O 1
ATOM 3653 N N . GLY D 2 36 ? 8.769 28.895 -0.912 1.00 42.28 36 GLY D N 1
ATOM 3654 C CA . GLY D 2 36 ? 8.382 27.566 -0.479 1.00 38.22 36 GLY D CA 1
ATOM 3655 C C . GLY D 2 36 ? 9.639 26.763 -0.167 1.00 46.96 36 GLY D C 1
ATOM 3656 O O . GLY D 2 36 ? 9.563 25.613 0.271 1.00 48.71 36 GLY D O 1
ATOM 3657 N N . SER D 2 37 ? 10.806 27.365 -0.393 1.00 36.53 37 SER D N 1
ATOM 3658 C CA . SER D 2 37 ? 12.053 26.673 -0.110 1.00 36.57 37 SER D CA 1
ATOM 3659 C C . SER D 2 37 ? 12.395 26.826 1.376 1.00 47.37 37 SER D C 1
ATOM 3660 O O . SER D 2 37 ? 11.705 27.552 2.112 1.00 37.53 37 SER D O 1
ATOM 3663 N N . CYS D 2 38 ? 13.449 26.135 1.816 1.00 38.82 38 CYS D N 1
ATOM 3664 C CA . CYS D 2 38 ? 13.872 26.186 3.214 1.00 34.58 38 CYS D CA 1
ATOM 3665 C C . CYS D 2 38 ? 15.300 25.731 3.421 1.00 41.78 38 CYS D C 1
ATOM 3666 O O . CYS D 2 38 ? 15.739 24.732 2.849 1.00 47.21 38 CYS D O 1
ATOM 3669 N N . THR D 2 39 ? 16.033 26.469 4.242 1.00 37.57 39 THR D N 1
ATOM 3670 C CA . THR D 2 39 ? 17.395 26.079 4.559 1.00 41.77 39 THR D CA 1
ATOM 3671 C C . THR D 2 39 ? 17.586 26.183 6.064 1.00 41.04 39 THR D C 1
ATOM 3672 O O . THR D 2 39 ? 16.975 27.043 6.716 1.00 38.58 39 THR D O 1
ATOM 3676 N N . GLY D 2 40 ? 18.422 25.300 6.610 1.00 41.81 40 GLY D N 1
ATOM 3677 C CA . GLY D 2 40 ? 18.718 25.337 8.030 1.00 42.79 40 GLY D CA 1
ATOM 3678 C C . GLY D 2 40 ? 19.389 26.665 8.334 1.00 35.23 40 GLY D C 1
ATOM 3679 O O . GLY D 2 40 ? 19.266 27.199 9.437 1.00 50.78 40 GLY D O 1
ATOM 3680 N N . LYS D 2 41 ? 20.088 27.199 7.335 1.00 46.96 41 LYS D N 1
ATOM 3681 C CA . LYS D 2 41 ? 20.788 28.476 7.443 1.00 59.70 41 LYS D CA 1
ATOM 3682 C C . LYS D 2 41 ? 19.851 29.573 7.906 1.00 59.83 41 LYS D C 1
ATOM 3683 O O . LYS D 2 41 ? 19.939 29.998 9.053 1.00 65.02 41 LYS D O 1
ATOM 3689 N N . PHE D 2 42 ? 18.960 30.051 7.038 1.00 61.38 42 PHE D N 1
ATOM 3690 C CA . PHE D 2 42 ? 18.054 31.098 7.498 1.00 65.07 42 PHE D CA 1
ATOM 3691 C C . PHE D 2 42 ? 16.553 30.866 7.367 1.00 56.99 42 PHE D C 1
ATOM 3692 O O . PHE D 2 42 ? 15.794 31.801 7.121 1.00 57.39 42 PHE D O 1
ATOM 3700 N N . GLY D 2 43 ? 16.131 29.615 7.525 1.00 46.86 43 GLY D N 1
ATOM 3701 C CA . GLY D 2 43 ? 14.713 29.313 7.513 1.00 42.69 43 GLY D CA 1
ATOM 3702 C C . GLY D 2 43 ? 13.904 29.192 6.243 1.00 40.91 43 GLY D C 1
ATOM 3703 O O . GLY D 2 43 ? 14.424 28.961 5.153 1.00 40.09 43 GLY D O 1
ATOM 3704 N N . TYR D 2 44 ? 12.595 29.323 6.427 1.00 38.48 44 TYR D N 1
ATOM 3705 C CA . TYR D 2 44 ? 11.628 29.229 5.353 1.00 38.22 44 TYR D CA 1
ATOM 3706 C C . TYR D 2 44 ? 11.408 30.550 4.626 1.00 35.01 44 TYR D C 1
ATOM 3707 O O . TYR D 2 44 ? 11.101 31.574 5.247 1.00 37.53 44 TYR D O 1
ATOM 3716 N N . ILE D 2 45 ? 11.577 30.521 3.310 1.00 40.31 45 ILE D N 1
ATOM 3717 C CA . ILE D 2 45 ? 11.320 31.695 2.496 1.00 36.26 45 ILE D CA 1
ATOM 3718 C C . ILE D 2 45 ? 9.877 31.455 2.098 1.00 33.57 45 ILE D C 1
ATOM 3719 O O . ILE D 2 45 ? 9.592 30.776 1.113 1.00 31.34 45 ILE D O 1
ATOM 3724 N N . LEU D 2 46 ? 8.976 31.993 2.914 1.00 26.86 46 LEU D N 1
ATOM 3725 C CA . LEU D 2 46 ? 7.542 31.832 2.746 1.00 29.77 46 LEU D CA 1
ATOM 3726 C C . LEU D 2 46 ? 6.827 32.605 1.650 1.00 36.93 46 LEU D C 1
ATOM 3727 O O . LEU D 2 46 ? 5.915 32.071 1.017 1.00 37.28 46 LEU D O 1
ATOM 3732 N N . CYS D 2 47 ? 7.214 33.857 1.430 1.00 38.44 47 CYS D N 1
ATOM 3733 C CA . CYS D 2 47 ? 6.524 34.669 0.428 1.00 29.77 47 CYS D CA 1
ATOM 3734 C C . CYS D 2 47 ? 7.344 35.831 -0.103 1.00 33.79 47 CYS D C 1
ATOM 3735 O O . CYS D 2 47 ? 7.763 36.713 0.660 1.00 31.46 47 CYS D O 1
ATOM 3738 N N . VAL D 2 48 ? 7.589 35.830 -1.410 1.00 34.92 48 VAL D N 1
ATOM 3739 C CA . VAL D 2 48 ? 8.334 36.920 -2.019 1.00 30.81 48 VAL D CA 1
ATOM 3740 C C . VAL D 2 48 ? 7.415 38.139 -2.058 1.00 37.59 48 VAL D C 1
ATOM 3741 O O . VAL D 2 48 ? 6.260 38.048 -2.467 1.00 38.24 48 VAL D O 1
ATOM 3745 N N . LEU D 2 49 ? 7.936 39.273 -1.619 1.00 31.40 49 LEU D N 1
ATOM 3746 C CA . LEU D 2 49 ? 7.161 40.500 -1.559 1.00 43.08 49 LEU D CA 1
ATOM 3747 C C . LEU D 2 49 ? 7.385 41.454 -2.717 1.00 40.27 49 LEU D C 1
ATOM 3748 O O . LEU D 2 49 ? 8.277 41.254 -3.548 1.00 39.84 49 LEU D O 1
ATOM 3753 N N . ASP D 2 50 ? 6.544 42.486 -2.759 1.00 46.56 50 ASP D N 1
ATOM 3754 C CA . ASP D 2 50 ? 6.646 43.561 -3.741 1.00 32.35 50 ASP D CA 1
ATOM 3755 C C . ASP D 2 50 ? 7.015 43.091 -5.144 1.00 36.48 50 ASP D C 1
ATOM 3756 O O . ASP D 2 50 ? 8.035 43.485 -5.689 1.00 35.88 50 ASP D O 1
ATOM 3761 N N . TYR D 2 51 ? 6.165 42.250 -5.719 1.00 34.04 51 TYR D N 1
ATOM 3762 C CA . TYR D 2 51 ? 6.382 41.686 -7.046 1.00 37.50 51 TYR D CA 1
ATOM 3763 C C . TYR D 2 51 ? 6.664 42.702 -8.171 1.00 51.12 51 TYR D C 1
ATOM 3764 O O . TYR D 2 51 ? 7.571 42.494 -8.997 1.00 41.79 51 TYR D O 1
ATOM 3773 N N . ASP D 2 52 ? 5.892 43.787 -8.209 1.00 50.09 52 ASP D N 1
ATOM 3774 C CA . ASP D 2 52 ? 6.055 44.805 -9.249 1.00 52.75 52 ASP D CA 1
ATOM 3775 C C . ASP D 2 52 ? 7.424 45.474 -9.285 1.00 59.48 52 ASP D C 1
ATOM 3776 O O . ASP D 2 52 ? 7.867 45.931 -10.340 1.00 61.74 52 ASP D O 1
ATOM 3781 N N . ASN D 2 53 ? 8.101 45.531 -8.145 1.00 56.89 53 ASN D N 1
ATOM 3782 C CA . ASN D 2 53 ? 9.390 46.196 -8.112 1.00 54.07 53 ASN D CA 1
ATOM 3783 C C . ASN D 2 53 ? 10.622 45.336 -7.832 1.00 54.54 53 ASN D C 1
ATOM 3784 O O . ASN D 2 53 ? 11.655 45.852 -7.393 1.00 48.30 53 ASN D O 1
ATOM 3789 N N . ILE D 2 54 ? 10.523 44.035 -8.081 1.00 47.98 54 ILE D N 1
ATOM 3790 C CA . ILE D 2 54 ? 11.673 43.169 -7.868 1.00 47.67 54 ILE D CA 1
ATOM 3791 C C . ILE D 2 54 ? 12.813 43.707 -8.739 1.00 47.12 54 ILE D C 1
ATOM 3792 O O . ILE D 2 54 ? 12.651 43.914 -9.943 1.00 45.80 54 ILE D O 1
ATOM 3797 N N . ASP D 2 55 ? 13.953 43.956 -8.105 1.00 48.81 55 ASP D N 1
ATOM 3798 C CA . ASP D 2 55 ? 15.134 44.511 -8.766 1.00 52.40 55 ASP D CA 1
ATOM 3799 C C . ASP D 2 55 ? 15.944 43.478 -9.551 1.00 50.90 55 ASP D C 1
ATOM 3800 O O . ASP D 2 55 ? 16.595 42.611 -8.963 1.00 56.13 55 ASP D O 1
ATOM 3805 N N . ILE D 2 56 ? 15.929 43.586 -10.876 1.00 49.15 56 ILE D N 1
ATOM 3806 C CA . ILE D 2 56 ? 16.653 42.636 -11.719 1.00 52.15 56 ILE D CA 1
ATOM 3807 C C . ILE D 2 56 ? 17.775 43.251 -12.544 1.00 57.88 56 ILE D C 1
ATOM 3808 O O . ILE D 2 56 ? 17.537 44.121 -13.379 1.00 61.52 56 ILE D O 1
ATOM 3813 N N . GLN D 2 57 ? 18.996 42.775 -12.317 1.00 67.91 57 GLN D N 1
ATOM 3814 C CA . GLN D 2 57 ? 20.165 43.258 -13.045 1.00 68.35 57 GLN D CA 1
ATOM 3815 C C . GLN D 2 57 ? 20.780 42.140 -13.880 1.00 70.87 57 GLN D C 1
ATOM 3816 O O . GLN D 2 57 ? 21.687 42.377 -14.678 1.00 82.15 57 GLN D O 1
ATOM 3822 N N . ALA D 2 68 ? 22.463 35.169 -20.442 1.00 74.76 68 ALA D N 1
ATOM 3823 C CA . ALA D 2 68 ? 23.452 35.372 -19.386 1.00 78.22 68 ALA D CA 1
ATOM 3824 C C . ALA D 2 68 ? 22.848 35.188 -17.983 1.00 79.16 68 ALA D C 1
ATOM 3825 O O . ALA D 2 68 ? 21.839 34.497 -17.811 1.00 75.97 68 ALA D O 1
ATOM 3827 N N . GLU D 2 69 ? 23.476 35.797 -16.981 1.00 77.65 69 GLU D N 1
ATOM 3828 C CA . GLU D 2 69 ? 22.988 35.692 -15.611 1.00 79.39 69 GLU D CA 1
ATOM 3829 C C . GLU D 2 69 ? 22.617 37.058 -15.051 1.00 76.63 69 GLU D C 1
ATOM 3830 O O . GLU D 2 69 ? 23.227 38.074 -15.394 1.00 75.65 69 GLU D O 1
ATOM 3836 N N . PHE D 2 70 ? 21.612 37.070 -14.182 1.00 71.16 70 PHE D N 1
ATOM 3837 C CA . PHE D 2 70 ? 21.142 38.306 -13.573 1.00 62.16 70 PHE D CA 1
ATOM 3838 C C . PHE D 2 70 ? 21.080 38.161 -12.059 1.00 57.40 70 PHE D C 1
ATOM 3839 O O . PHE D 2 70 ? 20.699 37.105 -11.546 1.00 61.47 70 PHE D O 1
ATOM 3847 N N . ASN D 2 71 ? 21.471 39.209 -11.341 1.00 54.92 71 ASN D N 1
ATOM 3848 C CA . ASN D 2 71 ? 21.393 39.172 -9.888 1.00 54.42 71 ASN D CA 1
ATOM 3849 C C . ASN D 2 71 ? 20.011 39.724 -9.595 1.00 56.56 71 ASN D C 1
ATOM 3850 O O . ASN D 2 71 ? 19.665 40.815 -10.044 1.00 58.08 71 ASN D O 1
ATOM 3855 N N . VAL D 2 72 ? 19.218 38.961 -8.862 1.00 54.11 72 VAL D N 1
ATOM 3856 C CA . VAL D 2 72 ? 17.874 39.373 -8.523 1.00 44.87 72 VAL D CA 1
ATOM 3857 C C . VAL D 2 72 ? 17.758 39.653 -7.040 1.00 50.08 72 VAL D C 1
ATOM 3858 O O . VAL D 2 72 ? 17.780 38.730 -6.225 1.00 52.05 72 VAL D O 1
ATOM 3862 N N . LYS D 2 73 ? 17.637 40.931 -6.695 1.00 44.61 73 LYS D N 1
ATOM 3863 C CA . LYS D 2 73 ? 17.496 41.334 -5.305 1.00 47.63 73 LYS D CA 1
ATOM 3864 C C . LYS D 2 73 ? 16.009 41.468 -4.998 1.00 42.18 73 LYS D C 1
ATOM 3865 O O . LYS D 2 73 ? 15.269 42.127 -5.720 1.00 43.71 73 LYS D O 1
ATOM 3871 N N . TYR D 2 74 ? 15.570 40.842 -3.917 1.00 37.84 74 TYR D N 1
ATOM 3872 C CA . TYR D 2 74 ? 14.164 40.883 -3.577 1.00 33.73 74 TYR D CA 1
ATOM 3873 C C . TYR D 2 74 ? 13.995 40.780 -2.077 1.00 38.65 74 TYR D C 1
ATOM 3874 O O . TYR D 2 74 ? 14.971 40.611 -1.347 1.00 39.61 74 TYR D O 1
ATOM 3883 N N . ARG D 2 75 ? 12.754 40.897 -1.615 1.00 37.61 75 ARG D N 1
ATOM 3884 C CA . ARG D 2 75 ? 12.465 40.788 -0.190 1.00 37.90 75 ARG D CA 1
ATOM 3885 C C . ARG D 2 75 ? 11.422 39.702 0.016 1.00 38.39 75 ARG D C 1
ATOM 3886 O O . ARG D 2 75 ? 10.576 39.466 -0.846 1.00 40.22 75 ARG D O 1
ATOM 3894 N N . ALA D 2 76 ? 11.480 39.035 1.160 1.00 34.66 76 ALA D N 1
ATOM 3895 C CA . ALA D 2 76 ? 10.512 37.995 1.438 1.00 38.67 76 ALA D CA 1
ATOM 3896 C C . ALA D 2 76 ? 10.194 37.903 2.904 1.00 27.60 76 ALA D C 1
ATOM 3897 O O . ALA D 2 76 ? 10.966 38.346 3.749 1.00 25.07 76 ALA D O 1
ATOM 3899 N N . VAL D 2 77 ? 9.029 37.349 3.205 1.00 30.15 77 VAL D N 1
ATOM 3900 C CA . VAL D 2 77 ? 8.671 37.113 4.590 1.00 27.75 77 VAL D CA 1
ATOM 3901 C C . VAL D 2 77 ? 9.357 35.769 4.849 1.00 42.53 77 VAL D C 1
ATOM 3902 O O . VAL D 2 77 ? 9.190 34.811 4.079 1.00 36.29 77 VAL D O 1
ATOM 3906 N N . VAL D 2 78 ? 10.159 35.718 5.906 1.00 38.52 78 VAL D N 1
ATOM 3907 C CA . VAL D 2 78 ? 10.894 34.508 6.264 1.00 36.74 78 VAL D CA 1
ATOM 3908 C C . VAL D 2 78 ? 10.535 34.047 7.676 1.00 37.78 78 VAL D C 1
ATOM 3909 O O . VAL D 2 78 ? 10.214 34.860 8.547 1.00 35.84 78 VAL D O 1
ATOM 3913 N N . PHE D 2 79 ? 10.584 32.742 7.905 1.00 39.10 79 PHE D N 1
ATOM 3914 C CA . PHE D 2 79 ? 10.303 32.226 9.237 1.00 37.32 79 PHE D CA 1
ATOM 3915 C C . PHE D 2 79 ? 11.479 31.393 9.729 1.00 35.62 79 PHE D C 1
ATOM 3916 O O . PHE D 2 79 ? 11.962 30.494 9.041 1.00 33.90 79 PHE D O 1
ATOM 3924 N N . LYS D 2 80 ? 11.951 31.701 10.923 1.00 39.61 80 LYS D N 1
ATOM 3925 C CA . LYS D 2 80 ? 13.035 30.924 11.482 1.00 39.14 80 LYS D CA 1
ATOM 3926 C C . LYS D 2 80 ? 12.892 30.850 12.972 1.00 35.56 80 LYS D C 1
ATOM 3927 O O . LYS D 2 80 ? 12.816 31.873 13.641 1.00 36.61 80 LYS D O 1
ATOM 3933 N N . PRO D 2 81 ? 12.826 29.631 13.514 1.00 33.05 81 PRO D N 1
ATOM 3934 C CA . PRO D 2 81 ? 12.690 29.464 14.959 1.00 40.83 81 PRO D CA 1
ATOM 3935 C C . PRO D 2 81 ? 14.028 29.712 15.667 1.00 39.75 81 PRO D C 1
ATOM 3936 O O . PRO D 2 81 ? 15.092 29.677 15.042 1.00 34.79 81 PRO D O 1
ATOM 3940 N N . PHE D 2 82 ? 13.965 29.956 16.969 1.00 38.20 82 PHE D N 1
ATOM 3941 C CA . PHE D 2 82 ? 15.161 30.204 17.760 1.00 42.27 82 PHE D CA 1
ATOM 3942 C C . PHE D 2 82 ? 14.986 29.618 19.152 1.00 38.27 82 PHE D C 1
ATOM 3943 O O . PHE D 2 82 ? 13.904 29.698 19.727 1.00 35.33 82 PHE D O 1
ATOM 3951 N N . LYS D 2 83 ? 16.062 29.049 19.689 1.00 36.26 83 LYS D N 1
ATOM 3952 C CA . LYS D 2 83 ? 16.042 28.462 21.025 1.00 41.79 83 LYS D CA 1
ATOM 3953 C C . LYS D 2 83 ? 15.577 29.493 22.027 1.00 32.39 83 LYS D C 1
ATOM 3954 O O . LYS D 2 83 ? 16.029 30.630 21.988 1.00 33.03 83 LYS D O 1
ATOM 3960 N N . GLY D 2 84 ? 14.672 29.090 22.919 1.00 35.26 84 GLY D N 1
ATOM 3961 C CA . GLY D 2 84 ? 14.172 30.004 23.935 1.00 32.11 84 GLY D CA 1
ATOM 3962 C C . GLY D 2 84 ? 12.943 30.783 23.506 1.00 38.95 84 GLY D C 1
ATOM 3963 O O . GLY D 2 84 ? 12.319 31.469 24.316 1.00 38.42 84 GLY D O 1
ATOM 3964 N N . GLU D 2 85 ? 12.586 30.688 22.230 1.00 39.05 85 GLU D N 1
ATOM 3965 C CA . GLU D 2 85 ? 11.415 31.405 21.731 1.00 42.88 85 GLU D CA 1
ATOM 3966 C C . GLU D 2 85 ? 10.112 30.717 22.179 1.00 33.31 85 GLU D C 1
ATOM 3967 O O . GLU D 2 85 ? 9.963 29.500 22.050 1.00 41.34 85 GLU D O 1
ATOM 3973 N N . VAL D 2 86 ? 9.184 31.506 22.707 1.00 36.05 86 VAL D N 1
ATOM 3974 C CA . VAL D 2 86 ? 7.890 31.006 23.152 1.00 38.02 86 VAL D CA 1
ATOM 3975 C C . VAL D 2 86 ? 6.859 31.289 22.059 1.00 37.09 86 VAL D C 1
ATOM 3976 O O . VAL D 2 86 ? 6.731 32.421 21.600 1.00 34.01 86 VAL D O 1
ATOM 3980 N N . VAL D 2 87 ? 6.131 30.257 21.640 1.00 42.69 87 VAL D N 1
ATOM 3981 C CA . VAL D 2 87 ? 5.134 30.416 20.586 1.00 40.16 87 VAL D CA 1
ATOM 3982 C C . VAL D 2 87 ? 3.821 29.675 20.860 1.00 46.01 87 VAL D C 1
ATOM 3983 O O . VAL D 2 87 ? 3.792 28.705 21.628 1.00 35.73 87 VAL D O 1
ATOM 3987 N N . ASP D 2 88 ? 2.736 30.147 20.237 1.00 41.35 88 ASP D N 1
ATOM 3988 C CA . ASP D 2 88 ? 1.430 29.498 20.367 1.00 34.06 88 ASP D CA 1
ATOM 3989 C C . ASP D 2 88 ? 1.200 28.691 19.101 1.00 39.14 88 ASP D C 1
ATOM 3990 O O . ASP D 2 88 ? 1.661 29.066 18.022 1.00 29.17 88 ASP D O 1
ATOM 3995 N N . GLY D 2 89 ? 0.493 27.580 19.228 1.00 32.95 89 GLY D N 1
ATOM 3996 C CA . GLY D 2 89 ? 0.230 26.764 18.058 1.00 34.27 89 GLY D CA 1
ATOM 3997 C C . GLY D 2 89 ? -0.905 25.788 18.308 1.00 30.21 89 GLY D C 1
ATOM 3998 O O . GLY D 2 89 ? -1.535 25.809 19.368 1.00 32.08 89 GLY D O 1
ATOM 3999 N N . THR D 2 90 ? -1.141 24.911 17.339 1.00 34.45 90 THR D N 1
ATOM 4000 C CA . THR D 2 90 ? -2.212 23.926 17.429 1.00 32.23 90 THR D CA 1
ATOM 4001 C C . THR D 2 90 ? -1.679 22.489 17.424 1.00 32.33 90 THR D C 1
ATOM 4002 O O . THR D 2 90 ? -0.796 22.141 16.629 1.00 27.64 90 THR D O 1
ATOM 4006 N N . VAL D 2 91 ? -2.212 21.651 18.308 1.00 29.33 91 VAL D N 1
ATOM 4007 C CA . VAL D 2 91 ? -1.791 20.255 18.347 1.00 30.11 91 VAL D CA 1
ATOM 4008 C C . VAL D 2 91 ? -2.374 19.512 17.141 1.00 37.47 91 VAL D C 1
ATOM 4009 O O . VAL D 2 91 ? -3.584 19.545 16.919 1.00 39.23 91 VAL D O 1
ATOM 4013 N N . VAL D 2 92 ? -1.518 18.857 16.359 1.00 32.76 92 VAL D N 1
ATOM 4014 C CA . VAL D 2 92 ? -1.991 18.126 15.195 1.00 41.38 92 VAL D CA 1
ATOM 4015 C C . VAL D 2 92 ? -1.857 16.616 15.336 1.00 43.95 92 VAL D C 1
ATOM 4016 O O . VAL D 2 92 ? -2.413 15.882 14.525 1.00 45.44 92 VAL D O 1
ATOM 4020 N N . SER D 2 93 ? -1.139 16.155 16.363 1.00 48.52 93 SER D N 1
ATOM 4021 C CA . SER D 2 93 ? -0.971 14.713 16.605 1.00 46.00 93 SER D CA 1
ATOM 4022 C C . SER D 2 93 ? -0.358 14.373 17.962 1.00 45.97 93 SER D C 1
ATOM 4023 O O . SER D 2 93 ? 0.422 15.151 18.512 1.00 40.69 93 SER D O 1
ATOM 4026 N N . CYS D 2 94 ? -0.752 13.220 18.503 1.00 34.82 94 CYS D N 1
ATOM 4027 C CA . CYS D 2 94 ? -0.248 12.720 19.782 1.00 50.36 94 CYS D CA 1
ATOM 4028 C C . CYS D 2 94 ? 0.153 11.272 19.619 1.00 48.76 94 CYS D C 1
ATOM 4029 O O . CYS D 2 94 ? -0.368 10.560 18.754 1.00 39.03 94 CYS D O 1
ATOM 4032 N N . SER D 2 95 ? 1.077 10.847 20.472 1.00 41.98 95 SER D N 1
ATOM 4033 C CA . SER D 2 95 ? 1.569 9.477 20.473 1.00 47.98 95 SER D CA 1
ATOM 4034 C C . SER D 2 95 ? 2.194 9.300 21.841 1.00 43.87 95 SER D C 1
ATOM 4035 O O . SER D 2 95 ? 2.187 10.231 22.641 1.00 39.04 95 SER D O 1
ATOM 4038 N N . GLN D 2 96 ? 2.723 8.109 22.099 1.00 46.63 96 GLN D N 1
ATOM 4039 C CA . GLN D 2 96 ? 3.378 7.795 23.367 1.00 51.52 96 GLN D CA 1
ATOM 4040 C C . GLN D 2 96 ? 4.656 8.634 23.515 1.00 51.39 96 GLN D C 1
ATOM 4041 O O . GLN D 2 96 ? 5.068 8.975 24.630 1.00 49.11 96 GLN D O 1
ATOM 4047 N N . HIS D 2 97 ? 5.268 8.971 22.383 1.00 37.75 97 HIS D N 1
ATOM 4048 C CA . HIS D 2 97 ? 6.489 9.776 22.373 1.00 44.16 97 HIS D CA 1
ATOM 4049 C C . HIS D 2 97 ? 6.228 11.270 22.611 1.00 51.26 97 HIS D C 1
ATOM 4050 O O . HIS D 2 97 ? 7.144 12.009 22.972 1.00 54.30 97 HIS D O 1
ATOM 4057 N N . GLY D 2 98 ? 4.987 11.711 22.402 1.00 46.23 98 GLY D N 1
ATOM 4058 C CA . GLY D 2 98 ? 4.646 13.110 22.610 1.00 43.36 98 GLY D CA 1
ATOM 4059 C C . GLY D 2 98 ? 3.698 13.658 21.550 1.00 51.20 98 GLY D C 1
ATOM 4060 O O . GLY D 2 98 ? 3.016 12.894 20.855 1.00 48.23 98 GLY D O 1
ATOM 4061 N N . PHE D 2 99 ? 3.658 14.981 21.401 1.00 48.37 99 PHE D N 1
ATOM 4062 C CA . PHE D 2 99 ? 2.767 15.586 20.412 1.00 45.32 99 PHE D CA 1
ATOM 4063 C C . PHE D 2 99 ? 3.393 16.698 19.575 1.00 46.71 99 PHE D C 1
ATOM 4064 O O . PHE D 2 99 ? 4.319 17.387 20.019 1.00 41.10 99 PHE D O 1
ATOM 4072 N N . GLU D 2 100 ? 2.900 16.852 18.347 1.00 38.56 100 GLU D N 1
ATOM 4073 C CA . GLU D 2 100 ? 3.390 17.899 17.458 1.00 44.25 100 GLU D CA 1
ATOM 4074 C C . GLU D 2 100 ? 2.475 19.112 17.555 1.00 49.49 100 GLU D C 1
ATOM 4075 O O . GLU D 2 100 ? 1.256 18.979 17.729 1.00 47.90 100 GLU D O 1
ATOM 4081 N N . VAL D 2 101 ? 3.076 20.292 17.441 1.00 40.52 101 VAL D N 1
ATOM 4082 C CA . VAL D 2 101 ? 2.333 21.545 17.472 1.00 31.97 101 VAL D CA 1
ATOM 4083 C C . VAL D 2 101 ? 2.646 22.276 16.177 1.00 40.47 101 VAL D C 1
ATOM 4084 O O . VAL D 2 101 ? 3.823 22.455 15.833 1.00 37.64 101 VAL D O 1
ATOM 4088 N N . GLN D 2 102 ? 1.600 22.665 15.447 1.00 37.50 102 GLN D N 1
ATOM 4089 C CA . GLN D 2 102 ? 1.785 23.390 14.191 1.00 38.53 102 GLN D CA 1
ATOM 4090 C C . GLN D 2 102 ? 2.034 24.849 14.560 1.00 37.24 102 GLN D C 1
ATOM 4091 O O . GLN D 2 102 ? 1.229 25.468 15.260 1.00 29.23 102 GLN D O 1
ATOM 4097 N N . VAL D 2 103 ? 3.177 25.369 14.127 1.00 34.75 103 VAL D N 1
ATOM 4098 C CA . VAL D 2 103 ? 3.561 26.760 14.379 1.00 38.44 103 VAL D CA 1
ATOM 4099 C C . VAL D 2 103 ? 4.018 27.307 13.029 1.00 34.90 103 VAL D C 1
ATOM 4100 O O . VAL D 2 103 ? 5.139 27.038 12.579 1.00 37.67 103 VAL D O 1
ATOM 4104 N N . GLY D 2 104 ? 3.140 28.063 12.380 1.00 33.89 104 GLY D N 1
ATOM 4105 C CA . GLY D 2 104 ? 3.477 28.607 11.084 1.00 26.35 104 GLY D CA 1
ATOM 4106 C C . GLY D 2 104 ? 3.641 27.449 10.116 1.00 31.83 104 GLY D C 1
ATOM 4107 O O . GLY D 2 104 ? 2.789 26.574 10.041 1.00 29.51 104 GLY D O 1
ATOM 4108 N N . PRO D 2 105 ? 4.738 27.418 9.362 1.00 25.67 105 PRO D N 1
ATOM 4109 C CA . PRO D 2 105 ? 5.037 26.365 8.382 1.00 22.85 105 PRO D CA 1
ATOM 4110 C C . PRO D 2 105 ? 5.714 25.175 9.047 1.00 32.37 105 PRO D C 1
ATOM 4111 O O . PRO D 2 105 ? 6.022 24.169 8.404 1.00 37.05 105 PRO D O 1
ATOM 4115 N N . MET D 2 106 ? 5.929 25.298 10.346 1.00 33.67 106 MET D N 1
ATOM 4116 C CA . MET D 2 106 ? 6.685 24.300 11.077 1.00 36.96 106 MET D CA 1
ATOM 4117 C C . MET D 2 106 ? 5.948 23.524 12.156 1.00 40.38 106 MET D C 1
ATOM 4118 O O . MET D 2 106 ? 4.972 23.996 12.747 1.00 39.01 106 MET D O 1
ATOM 4123 N N . LYS D 2 107 ? 6.420 22.309 12.393 1.00 36.26 107 LYS D N 1
ATOM 4124 C CA . LYS D 2 107 ? 5.851 21.462 13.426 1.00 43.36 107 LYS D CA 1
ATOM 4125 C C . LYS D 2 107 ? 6.869 21.394 14.552 1.00 36.65 107 LYS D C 1
ATOM 4126 O O . LYS D 2 107 ? 8.041 21.088 14.331 1.00 52.79 107 LYS D O 1
ATOM 4132 N N . VAL D 2 108 ? 6.428 21.752 15.750 1.00 39.08 108 VAL D N 1
ATOM 4133 C CA . VAL D 2 108 ? 7.295 21.730 16.916 1.00 33.89 108 VAL D CA 1
ATOM 4134 C C . VAL D 2 108 ? 6.945 20.466 17.664 1.00 36.69 108 VAL D C 1
ATOM 4135 O O . VAL D 2 108 ? 5.792 20.244 18.002 1.00 37.10 108 VAL D O 1
ATOM 4139 N N . PHE D 2 109 ? 7.940 19.624 17.903 1.00 43.08 109 PHE D N 1
ATOM 4140 C CA . PHE D 2 109 ? 7.688 18.397 18.624 1.00 33.51 109 PHE D CA 1
ATOM 4141 C C . PHE D 2 109 ? 8.020 18.508 20.103 1.00 33.85 109 PHE D C 1
ATOM 4142 O O . PHE D 2 109 ? 9.168 18.768 20.475 1.00 41.10 109 PHE D O 1
ATOM 4150 N N . VAL D 2 110 ? 6.998 18.330 20.936 1.00 35.56 110 VAL D N 1
ATOM 4151 C CA . VAL D 2 110 ? 7.157 18.341 22.384 1.00 40.52 110 VAL D CA 1
ATOM 4152 C C . VAL D 2 110 ? 7.294 16.876 22.838 1.00 45.41 110 VAL D C 1
ATOM 4153 O O . VAL D 2 110 ? 6.355 16.089 22.680 1.00 40.26 110 VAL D O 1
ATOM 4157 N N . THR D 2 111 ? 8.455 16.496 23.377 1.00 39.20 111 THR D N 1
ATOM 4158 C CA . THR D 2 111 ? 8.645 15.113 23.830 1.00 40.86 111 THR D CA 1
ATOM 4159 C C . THR D 2 111 ? 7.941 14.895 25.159 1.00 38.80 111 THR D C 1
ATOM 4160 O O . THR D 2 111 ? 7.727 15.842 25.920 1.00 34.56 111 THR D O 1
ATOM 4164 N N . LYS D 2 112 ? 7.586 13.647 25.442 1.00 46.29 112 LYS D N 1
ATOM 4165 C CA . LYS D 2 112 ? 6.918 13.341 26.700 1.00 53.50 112 LYS D CA 1
ATOM 4166 C C . LYS D 2 112 ? 7.780 13.714 27.897 1.00 48.34 112 LYS D C 1
ATOM 4167 O O . LYS D 2 112 ? 7.258 13.985 28.975 1.00 55.50 112 LYS D O 1
ATOM 4173 N N . HIS D 2 113 ? 9.096 13.762 27.707 1.00 47.51 113 HIS D N 1
ATOM 4174 C CA . HIS D 2 113 ? 9.986 14.111 28.813 1.00 42.27 113 HIS D CA 1
ATOM 4175 C C . HIS D 2 113 ? 10.070 15.626 29.061 1.00 53.41 113 HIS D C 1
ATOM 4176 O O . HIS D 2 113 ? 10.671 16.079 30.045 1.00 43.14 113 HIS D O 1
ATOM 4183 N N . LEU D 2 114 ? 9.458 16.410 28.173 1.00 45.62 114 LEU D N 1
ATOM 4184 C CA . LEU D 2 114 ? 9.466 17.866 28.313 1.00 46.66 114 LEU D CA 1
ATOM 4185 C C . LEU D 2 114 ? 8.080 18.371 28.691 1.00 46.86 114 LEU D C 1
ATOM 4186 O O . LEU D 2 114 ? 7.721 19.518 28.422 1.00 47.52 114 LEU D O 1
ATOM 4191 N N . MET D 2 115 ? 7.310 17.488 29.320 1.00 48.87 115 MET D N 1
ATOM 4192 C CA . MET D 2 115 ? 5.954 17.781 29.772 1.00 42.51 115 MET D CA 1
ATOM 4193 C C . MET D 2 115 ? 5.904 17.532 31.279 1.00 45.19 115 MET D C 1
ATOM 4194 O O . MET D 2 115 ? 6.730 16.803 31.824 1.00 45.75 115 MET D O 1
ATOM 4199 N N . PRO D 2 116 ? 4.938 18.143 31.974 1.00 43.29 116 PRO D N 1
ATOM 4200 C CA . PRO D 2 116 ? 4.829 17.925 33.420 1.00 54.80 116 PRO D CA 1
ATOM 4201 C C . PRO D 2 116 ? 4.680 16.414 33.608 1.00 60.67 116 PRO D C 1
ATOM 4202 O O . PRO D 2 116 ? 4.081 15.747 32.761 1.00 57.42 116 PRO D O 1
ATOM 4206 N N . GLN D 2 117 ? 5.216 15.862 34.695 1.00 67.94 117 GLN D N 1
ATOM 4207 C CA . GLN D 2 117 ? 5.120 14.414 34.899 1.00 67.91 117 GLN D CA 1
ATOM 4208 C C . GLN D 2 117 ? 3.709 13.865 35.076 1.00 61.40 117 GLN D C 1
ATOM 4209 O O . GLN D 2 117 ? 3.459 12.695 34.785 1.00 65.89 117 GLN D O 1
ATOM 4215 N N . ASP D 2 118 ? 2.788 14.705 35.536 1.00 56.74 118 ASP D N 1
ATOM 4216 C CA . ASP D 2 118 ? 1.401 14.290 35.727 1.00 69.10 118 ASP D CA 1
ATOM 4217 C C . ASP D 2 118 ? 0.644 14.144 34.392 1.00 69.52 118 ASP D C 1
ATOM 4218 O O . ASP D 2 118 ? -0.442 13.557 34.341 1.00 62.25 118 ASP D O 1
ATOM 4223 N N . LEU D 2 119 ? 1.212 14.692 33.321 1.00 66.87 119 LEU D N 1
ATOM 4224 C CA . LEU D 2 119 ? 0.608 14.576 31.995 1.00 66.20 119 LEU D CA 1
ATOM 4225 C C . LEU D 2 119 ? 1.011 13.217 31.443 1.00 68.55 119 LEU D C 1
ATOM 4226 O O . LEU D 2 119 ? 2.201 12.967 31.227 1.00 73.70 119 LEU D O 1
ATOM 4231 N N . THR D 2 120 ? 0.039 12.340 31.212 1.00 58.67 120 THR D N 1
ATOM 4232 C CA . THR D 2 120 ? 0.355 11.012 30.683 1.00 66.24 120 THR D CA 1
ATOM 4233 C C . THR D 2 120 ? -0.486 10.622 29.476 1.00 60.44 120 THR D C 1
ATOM 4234 O O . THR D 2 120 ? -1.677 10.931 29.406 1.00 51.27 120 THR D O 1
ATOM 4238 N N . PHE D 2 121 ? 0.149 9.939 28.529 1.00 54.53 121 PHE D N 1
ATOM 4239 C CA . PHE D 2 121 ? -0.525 9.499 27.313 1.00 53.65 121 PHE D CA 1
ATOM 4240 C C . PHE D 2 121 ? -1.691 8.564 27.613 1.00 55.18 121 PHE D C 1
ATOM 4241 O O . PHE D 2 121 ? -1.580 7.641 28.419 1.00 61.58 121 PHE D O 1
ATOM 4249 N N . ASN D 2 122 ? -2.819 8.822 26.964 1.00 49.45 122 ASN D N 1
ATOM 4250 C CA . ASN D 2 122 ? -3.997 7.991 27.120 1.00 41.97 122 ASN D CA 1
ATOM 4251 C C . ASN D 2 122 ? -4.055 7.123 25.866 1.00 44.24 122 ASN D C 1
ATOM 4252 O O . ASN D 2 122 ? -4.741 7.461 24.907 1.00 42.60 122 ASN D O 1
ATOM 4257 N N . ALA D 2 123 ? -3.331 6.010 25.868 1.00 46.45 123 ALA D N 1
ATOM 4258 C CA . ALA D 2 123 ? -3.304 5.125 24.703 1.00 46.24 123 ALA D CA 1
ATOM 4259 C C . ALA D 2 123 ? -4.678 4.518 24.420 1.00 55.09 123 ALA D C 1
ATOM 4260 O O . ALA D 2 123 ? -4.835 3.713 23.500 1.00 49.70 123 ALA D O 1
ATOM 4262 N N . GLY D 2 124 ? -5.674 4.906 25.208 1.00 57.37 124 GLY D N 1
ATOM 4263 C CA . GLY D 2 124 ? -7.006 4.374 25.002 1.00 55.06 124 GLY D CA 1
ATOM 4264 C C . GLY D 2 124 ? -8.009 5.364 24.443 1.00 56.70 124 GLY D C 1
ATOM 4265 O O . GLY D 2 124 ? -9.159 5.006 24.209 1.00 59.41 124 GLY D O 1
ATOM 4266 N N . SER D 2 125 ? -7.594 6.605 24.214 1.00 55.41 125 SER D N 1
ATOM 4267 C CA . SER D 2 125 ? -8.527 7.608 23.701 1.00 53.54 125 SER D CA 1
ATOM 4268 C C . SER D 2 125 ? -8.457 7.819 22.191 1.00 46.47 125 SER D C 1
ATOM 4269 O O . SER D 2 125 ? -7.514 7.405 21.527 1.00 42.80 125 SER D O 1
ATOM 4272 N N . ASN D 2 126 ? -9.481 8.458 21.648 1.00 46.85 126 ASN D N 1
ATOM 4273 C CA . ASN D 2 126 ? -9.491 8.752 20.231 1.00 47.88 126 ASN D CA 1
ATOM 4274 C C . ASN D 2 126 ? -10.276 10.028 19.978 1.00 57.61 126 ASN D C 1
ATOM 4275 O O . ASN D 2 126 ? -11.475 10.095 20.255 1.00 59.99 126 ASN D O 1
ATOM 4280 N N . PRO D 2 127 ? -9.601 11.063 19.447 1.00 58.63 127 PRO D N 1
ATOM 4281 C CA . PRO D 2 127 ? -8.172 11.037 19.106 1.00 51.09 127 PRO D CA 1
ATOM 4282 C C . PRO D 2 127 ? -7.214 10.844 20.286 1.00 41.89 127 PRO D C 1
ATOM 4283 O O . PRO D 2 127 ? -7.578 11.052 21.449 1.00 39.94 127 PRO D O 1
ATOM 4287 N N . PRO D 2 128 ? -5.965 10.444 19.996 1.00 45.67 128 PRO D N 1
ATOM 4288 C CA . PRO D 2 128 ? -4.961 10.226 21.045 1.00 39.22 128 PRO D CA 1
ATOM 4289 C C . PRO D 2 128 ? -4.809 11.503 21.863 1.00 43.19 128 PRO D C 1
ATOM 4290 O O . PRO D 2 128 ? -4.988 12.601 21.340 1.00 38.44 128 PRO D O 1
ATOM 4294 N N . SER D 2 129 ? -4.473 11.371 23.138 1.00 36.98 129 SER D N 1
ATOM 4295 C CA . SER D 2 129 ? -4.315 12.547 23.962 1.00 38.23 129 SER D CA 1
ATOM 4296 C C . SER D 2 129 ? -3.452 12.321 25.192 1.00 45.16 129 SER D C 1
ATOM 4297 O O . SER D 2 129 ? -3.115 11.185 25.536 1.00 41.21 129 SER D O 1
ATOM 4300 N N . TYR D 2 130 ? -3.056 13.433 25.809 1.00 41.96 130 TYR D N 1
ATOM 4301 C CA . TYR D 2 130 ? -2.283 13.432 27.049 1.00 46.42 130 TYR D CA 1
ATOM 4302 C C . TYR D 2 130 ? -3.229 14.118 28.019 1.00 57.94 130 TYR D C 1
ATOM 4303 O O . TYR D 2 130 ? -3.987 15.016 27.626 1.00 51.53 130 TYR D O 1
ATOM 4312 N N . GLN D 2 131 ? -3.218 13.696 29.275 1.00 62.88 131 GLN D N 1
ATOM 4313 C CA . GLN D 2 131 ? -4.094 14.324 30.246 1.00 73.45 131 GLN D CA 1
ATOM 4314 C C . GLN D 2 131 ? -3.552 14.280 31.655 1.00 74.70 131 GLN D C 1
ATOM 4315 O O . GLN D 2 131 ? -2.671 13.481 31.975 1.00 72.35 131 GLN D O 1
ATOM 4321 N N . SER D 2 132 ? -4.079 15.167 32.488 1.00 83.42 132 SER D N 1
ATOM 4322 C CA . SER D 2 132 ? -3.667 15.263 33.876 1.00 92.02 132 SER D CA 1
ATOM 4323 C C . SER D 2 132 ? -4.910 15.424 34.738 1.00 95.46 132 SER D C 1
ATOM 4324 O O . SER D 2 132 ? -6.010 15.038 34.338 1.00 94.82 132 SER D O 1
ATOM 4327 N N . SER D 2 133 ? -4.728 16.005 35.917 1.00 99.49 133 SER D N 1
ATOM 4328 C CA . SER D 2 133 ? -5.825 16.214 36.848 1.00 99.80 133 SER D CA 1
ATOM 4329 C C . SER D 2 133 ? -6.737 17.346 36.397 1.00 99.90 133 SER D C 1
ATOM 4330 O O . SER D 2 133 ? -7.856 17.484 36.894 1.00 100.00 133 SER D O 1
ATOM 4333 N N . GLU D 2 134 ? -6.269 18.146 35.445 1.00 100.00 134 GLU D N 1
ATOM 4334 C CA . GLU D 2 134 ? -7.057 19.280 34.979 1.00 100.00 134 GLU D CA 1
ATOM 4335 C C . GLU D 2 134 ? -7.176 19.425 33.462 1.00 97.06 134 GLU D C 1
ATOM 4336 O O . GLU D 2 134 ? -8.281 19.544 32.928 1.00 99.98 134 GLU D O 1
ATOM 4342 N N . ASP D 2 135 ? -6.043 19.416 32.769 1.00 88.07 135 ASP D N 1
ATOM 4343 C CA . ASP D 2 135 ? -6.048 19.578 31.322 1.00 78.78 135 ASP D CA 1
ATOM 4344 C C . ASP D 2 135 ? -6.105 18.301 30.499 1.00 68.24 135 ASP D C 1
ATOM 4345 O O . ASP D 2 135 ? -5.744 17.220 30.960 1.00 67.08 135 ASP D O 1
ATOM 4350 N N . VAL D 2 136 ? -6.577 18.455 29.268 1.00 59.17 136 VAL D N 1
ATOM 4351 C CA . VAL D 2 136 ? -6.665 17.368 28.305 1.00 58.22 136 VAL D CA 1
ATOM 4352 C C . VAL D 2 136 ? -6.086 17.905 26.993 1.00 54.09 136 VAL D C 1
ATOM 4353 O O . VAL D 2 136 ? -6.708 18.717 26.318 1.00 61.87 136 VAL D O 1
ATOM 4357 N N . ILE D 2 137 ? -4.885 17.461 26.649 1.00 46.48 137 ILE D N 1
ATOM 4358 C CA . ILE D 2 137 ? -4.243 17.904 25.426 1.00 40.10 137 ILE D CA 1
ATOM 4359 C C . ILE D 2 137 ? -4.441 16.906 24.292 1.00 41.78 137 ILE D C 1
ATOM 4360 O O . ILE D 2 137 ? -3.979 15.766 24.352 1.00 45.88 137 ILE D O 1
ATOM 4365 N N . THR D 2 138 ? -5.132 17.345 23.249 1.00 38.30 138 THR D N 1
ATOM 4366 C CA . THR D 2 138 ? -5.392 16.476 22.113 1.00 38.11 138 THR D CA 1
ATOM 4367 C C . THR D 2 138 ? -5.415 17.277 20.818 1.00 39.81 138 THR D C 1
ATOM 4368 O O . THR D 2 138 ? -5.121 18.480 20.811 1.00 38.07 138 THR D O 1
ATOM 4372 N N . ILE D 2 139 ? -5.767 16.593 19.731 1.00 34.15 139 ILE D N 1
ATOM 4373 C CA . ILE D 2 139 ? -5.829 17.187 18.412 1.00 36.54 139 ILE D CA 1
ATOM 4374 C C . ILE D 2 139 ? -6.729 18.417 18.430 1.00 41.29 139 ILE D C 1
ATOM 4375 O O . ILE D 2 139 ? -7.822 18.384 18.985 1.00 37.99 139 ILE D O 1
ATOM 4380 N N . LYS D 2 140 ? -6.222 19.507 17.853 1.00 43.37 140 LYS D N 1
ATOM 4381 C CA . LYS D 2 140 ? -6.906 20.803 17.786 1.00 36.40 140 LYS D CA 1
ATOM 4382 C C . LYS D 2 140 ? -6.725 21.682 19.037 1.00 43.84 140 LYS D C 1
ATOM 4383 O O . LYS D 2 140 ? -7.192 22.823 19.057 1.00 44.67 140 LYS D O 1
ATOM 4389 N N . SER D 2 141 ? -6.062 21.166 20.075 1.00 37.44 141 SER D N 1
ATOM 4390 C CA . SER D 2 141 ? -5.821 21.959 21.296 1.00 41.29 141 SER D CA 1
ATOM 4391 C C . SER D 2 141 ? -4.865 23.124 20.993 1.00 34.70 141 SER D C 1
ATOM 4392 O O . SER D 2 141 ? -3.918 22.960 20.232 1.00 38.68 141 SER D O 1
ATOM 4395 N N . ARG D 2 142 ? -5.122 24.296 21.567 1.00 42.57 142 ARG D N 1
ATOM 4396 C CA . ARG D 2 142 ? -4.259 25.463 21.353 1.00 41.11 142 ARG D CA 1
ATOM 4397 C C . ARG D 2 142 ? -3.220 25.383 22.455 1.00 37.72 142 ARG D C 1
ATOM 4398 O O . ARG D 2 142 ? -3.570 25.145 23.605 1.00 44.12 142 ARG D O 1
ATOM 4406 N N . ILE D 2 143 ? -1.953 25.604 22.142 1.00 40.74 143 ILE D N 1
ATOM 4407 C CA . ILE D 2 143 ? -0.957 25.483 23.201 1.00 48.53 143 ILE D CA 1
ATOM 4408 C C . ILE D 2 143 ? 0.250 26.408 23.071 1.00 34.18 143 ILE D C 1
ATOM 4409 O O . ILE D 2 143 ? 0.713 26.690 21.975 1.00 40.93 143 ILE D O 1
ATOM 4414 N N . ARG D 2 144 ? 0.742 26.873 24.215 1.00 38.95 144 ARG D N 1
ATOM 4415 C CA . ARG D 2 144 ? 1.902 27.757 24.290 1.00 37.01 144 ARG D CA 1
ATOM 4416 C C . ARG D 2 144 ? 3.124 26.906 24.649 1.00 39.66 144 ARG D C 1
ATOM 4417 O O . ARG D 2 144 ? 3.151 26.279 25.704 1.00 35.58 144 ARG D O 1
ATOM 4425 N N . VAL D 2 145 ? 4.129 26.879 23.780 1.00 33.53 145 VAL D N 1
ATOM 4426 C CA . VAL D 2 145 ? 5.307 26.065 24.038 1.00 35.88 145 VAL D CA 1
ATOM 4427 C C . VAL D 2 145 ? 6.613 26.848 23.949 1.00 39.60 145 VAL D C 1
ATOM 4428 O O . VAL D 2 145 ? 6.669 27.935 23.381 1.00 36.26 145 VAL D O 1
ATOM 4432 N N . LYS D 2 146 ? 7.669 26.289 24.523 1.00 41.96 146 LYS D N 1
ATOM 4433 C CA . LYS D 2 146 ? 8.964 26.944 24.475 1.00 42.60 146 LYS D CA 1
ATOM 4434 C C . LYS D 2 146 ? 9.851 26.098 23.613 1.00 36.14 146 LYS D C 1
ATOM 4435 O O . LYS D 2 146 ? 9.965 24.898 23.828 1.00 37.77 146 LYS D O 1
ATOM 4441 N N . ILE D 2 147 ? 10.477 26.717 22.622 1.00 32.27 147 ILE D N 1
ATOM 4442 C CA . ILE D 2 147 ? 11.372 25.975 21.749 1.00 35.92 147 ILE D CA 1
ATOM 4443 C C . ILE D 2 147 ? 12.683 25.768 22.511 1.00 43.24 147 ILE D C 1
ATOM 4444 O O . ILE D 2 147 ? 13.434 26.718 22.752 1.00 39.57 147 ILE D O 1
ATOM 4449 N N . GLU D 2 148 ? 12.929 24.520 22.902 1.00 45.17 148 GLU D N 1
ATOM 4450 C CA . GLU D 2 148 ? 14.126 24.140 23.655 1.00 48.72 148 GLU D CA 1
ATOM 4451 C C . GLU D 2 148 ? 15.322 23.931 22.745 1.00 46.68 148 GLU D C 1
ATOM 4452 O O . GLU D 2 148 ? 16.470 24.074 23.165 1.00 48.12 148 GLU D O 1
ATOM 4458 N N . GLY D 2 149 ? 15.052 23.581 21.497 1.00 46.37 149 GLY D N 1
ATOM 4459 C CA . GLY D 2 149 ? 16.137 23.353 20.573 1.00 39.01 149 GLY D CA 1
ATOM 4460 C C . GLY D 2 149 ? 15.698 23.339 19.128 1.00 44.33 149 GLY D C 1
ATOM 4461 O O . GLY D 2 149 ? 14.560 22.985 18.816 1.00 39.54 149 GLY D O 1
ATOM 4462 N N . CYS D 2 150 ? 16.613 23.755 18.256 1.00 36.63 150 CYS D N 1
ATOM 4463 C CA . CYS D 2 150 ? 16.393 23.778 16.824 1.00 41.48 150 CYS D CA 1
ATOM 4464 C C . CYS D 2 150 ? 17.525 22.986 16.211 1.00 38.81 150 CYS D C 1
ATOM 4465 O O . CYS D 2 150 ? 18.689 23.225 16.516 1.00 44.24 150 CYS D O 1
ATOM 4468 N N . ILE D 2 151 ? 17.182 22.028 15.365 1.00 43.29 151 ILE D N 1
ATOM 4469 C CA . ILE D 2 151 ? 18.186 21.240 14.681 1.00 43.59 151 ILE D CA 1
ATOM 4470 C C . ILE D 2 151 ? 18.124 21.703 13.238 1.00 52.97 151 ILE D C 1
ATOM 4471 O O . ILE D 2 151 ? 17.073 21.592 12.597 1.00 44.16 151 ILE D O 1
ATOM 4476 N N . SER D 2 152 ? 19.229 22.241 12.728 1.00 46.03 152 SER D N 1
ATOM 4477 C CA . SER D 2 152 ? 19.231 22.715 11.354 1.00 61.65 152 SER D CA 1
ATOM 4478 C C . SER D 2 152 ? 19.955 21.798 10.378 1.00 66.02 152 SER D C 1
ATOM 4479 O O . SER D 2 152 ? 21.153 21.552 10.497 1.00 72.30 152 SER D O 1
ATOM 4482 N N . GLN D 2 153 ? 19.194 21.294 9.413 1.00 66.98 153 GLN D N 1
ATOM 4483 C CA . GLN D 2 153 ? 19.699 20.426 8.360 1.00 57.29 153 GLN D CA 1
ATOM 4484 C C . GLN D 2 153 ? 19.962 21.325 7.146 1.00 62.29 153 GLN D C 1
ATOM 4485 O O . GLN D 2 153 ? 19.656 22.519 7.171 1.00 54.86 153 GLN D O 1
ATOM 4491 N N . VAL D 2 154 ? 20.517 20.760 6.081 1.00 64.08 154 VAL D N 1
ATOM 4492 C CA . VAL D 2 154 ? 20.807 21.553 4.893 1.00 60.84 154 VAL D CA 1
ATOM 4493 C C . VAL D 2 154 ? 19.568 22.248 4.334 1.00 57.02 154 VAL D C 1
ATOM 4494 O O . VAL D 2 154 ? 19.595 23.447 4.073 1.00 53.24 154 VAL D O 1
ATOM 4498 N N . SER D 2 155 ? 18.479 21.506 4.157 1.00 57.86 155 SER D N 1
ATOM 4499 C CA . SER D 2 155 ? 17.266 22.103 3.615 1.00 51.85 155 SER D CA 1
ATOM 4500 C C . SER D 2 155 ? 16.021 21.935 4.485 1.00 42.68 155 SER D C 1
ATOM 4501 O O . SER D 2 155 ? 14.917 21.778 3.977 1.00 47.08 155 SER D O 1
ATOM 4504 N N . SER D 2 156 ? 16.187 21.981 5.799 1.00 46.19 156 SER D N 1
ATOM 4505 C CA . SER D 2 156 ? 15.040 21.852 6.694 1.00 45.59 156 SER D CA 1
ATOM 4506 C C . SER D 2 156 ? 15.431 22.250 8.102 1.00 40.22 156 SER D C 1
ATOM 4507 O O . SER D 2 156 ? 16.612 22.254 8.446 1.00 42.48 156 SER D O 1
ATOM 4510 N N . ILE D 2 157 ? 14.443 22.608 8.908 1.00 40.15 157 ILE D N 1
ATOM 4511 C CA . ILE D 2 157 ? 14.704 22.990 10.282 1.00 43.96 157 ILE D CA 1
ATOM 4512 C C . ILE D 2 157 ? 13.771 22.194 11.173 1.00 45.76 157 ILE D C 1
ATOM 4513 O O . ILE D 2 157 ? 12.606 21.989 10.845 1.00 37.88 157 ILE D O 1
ATOM 4518 N N . HIS D 2 158 ? 14.293 21.737 12.301 1.00 47.33 158 HIS D N 1
ATOM 4519 C CA . HIS D 2 158 ? 13.500 20.951 13.219 1.00 49.19 158 HIS D CA 1
ATOM 4520 C C . HIS D 2 158 ? 13.477 21.633 14.565 1.00 45.49 158 HIS D C 1
ATOM 4521 O O . HIS D 2 158 ? 14.498 22.163 15.014 1.00 49.21 158 HIS D O 1
ATOM 4528 N N . ALA D 2 159 ? 12.312 21.636 15.204 1.00 33.31 159 ALA D N 1
ATOM 4529 C CA . ALA D 2 159 ? 12.191 22.256 16.513 1.00 29.96 159 ALA D CA 1
ATOM 4530 C C . ALA D 2 159 ? 11.673 21.274 17.550 1.00 33.47 159 ALA D C 1
ATOM 4531 O O . ALA D 2 159 ? 10.778 20.481 17.276 1.00 37.97 159 ALA D O 1
ATOM 4533 N N . ILE D 2 160 ? 12.267 21.316 18.737 1.00 31.67 160 ILE D N 1
ATOM 4534 C CA . ILE D 2 160 ? 11.850 20.461 19.831 1.00 26.81 160 ILE D CA 1
ATOM 4535 C C . ILE D 2 160 ? 11.353 21.423 20.901 1.00 32.54 160 ILE D C 1
ATOM 4536 O O . ILE D 2 160 ? 12.025 22.404 21.202 1.00 39.69 160 ILE D O 1
ATOM 4541 N N . GLY D 2 161 ? 10.186 21.153 21.478 1.00 35.93 161 GLY D N 1
ATOM 4542 C CA . GLY D 2 161 ? 9.657 22.066 22.478 1.00 29.80 161 GLY D CA 1
ATOM 4543 C C . GLY D 2 161 ? 9.276 21.505 23.831 1.00 37.44 161 GLY D C 1
ATOM 4544 O O . GLY D 2 161 ? 9.265 20.294 24.058 1.00 37.61 161 GLY D O 1
ATOM 4545 N N . SER D 2 162 ? 8.933 22.418 24.728 1.00 29.94 162 SER D N 1
ATOM 4546 C CA . SER D 2 162 ? 8.564 22.077 26.078 1.00 38.45 162 SER D CA 1
ATOM 4547 C C . SER D 2 162 ? 7.390 22.895 26.605 1.00 41.02 162 SER D C 1
ATOM 4548 O O . SER D 2 162 ? 7.150 24.020 26.168 1.00 40.74 162 SER D O 1
ATOM 4551 N N . ILE D 2 163 ? 6.682 22.316 27.571 1.00 37.62 163 ILE D N 1
ATOM 4552 C CA . ILE D 2 163 ? 5.560 22.969 28.218 1.00 44.37 163 ILE D CA 1
ATOM 4553 C C . ILE D 2 163 ? 5.686 22.741 29.713 1.00 51.08 163 ILE D C 1
ATOM 4554 O O . ILE D 2 163 ? 4.699 22.806 30.440 1.00 47.17 163 ILE D O 1
ATOM 4559 N N . LYS D 2 164 ? 6.911 22.471 30.162 1.00 54.96 164 LYS D N 1
ATOM 4560 C CA . LYS D 2 164 ? 7.187 22.227 31.577 1.00 54.84 164 LYS D CA 1
ATOM 4561 C C . LYS D 2 164 ? 7.181 23.482 32.443 1.00 51.80 164 LYS D C 1
ATOM 4562 O O . LYS D 2 164 ? 6.624 23.480 33.542 1.00 55.46 164 LYS D O 1
ATOM 4568 N N . GLU D 2 165 ? 7.799 24.549 31.947 1.00 44.71 165 GLU D N 1
ATOM 4569 C CA . GLU D 2 165 ? 7.903 25.803 32.694 1.00 45.99 165 GLU D CA 1
ATOM 4570 C C . GLU D 2 165 ? 6.596 26.552 32.908 1.00 47.89 165 GLU D C 1
ATOM 4571 O O . GLU D 2 165 ? 5.557 26.193 32.353 1.00 52.21 165 GLU D O 1
ATOM 4577 N N . ASP D 2 166 ? 6.670 27.611 33.711 1.00 47.23 166 ASP D N 1
ATOM 4578 C CA . ASP D 2 166 ? 5.515 28.440 34.035 1.00 49.03 166 ASP D CA 1
ATOM 4579 C C . ASP D 2 166 ? 4.995 29.221 32.842 1.00 51.10 166 ASP D C 1
ATOM 4580 O O . ASP D 2 166 ? 5.775 29.744 32.040 1.00 48.12 166 ASP D O 1
ATOM 4585 N N . TYR D 2 167 ? 3.671 29.313 32.745 1.00 43.25 167 TYR D N 1
ATOM 4586 C CA . TYR D 2 167 ? 3.025 30.055 31.669 1.00 47.91 167 TYR D CA 1
ATOM 4587 C C . TYR D 2 167 ? 3.043 29.342 30.317 1.00 45.53 167 TYR D C 1
ATOM 4588 O O . TYR D 2 167 ? 2.790 29.951 29.280 1.00 47.18 167 TYR D O 1
ATOM 4597 N N . LEU D 2 168 ? 3.347 28.052 30.335 1.00 36.88 168 LEU D N 1
ATOM 4598 C CA . LEU D 2 168 ? 3.367 27.261 29.115 1.00 45.91 168 LEU D CA 1
ATOM 4599 C C . LEU D 2 168 ? 2.204 26.295 29.198 1.00 46.82 168 LEU D C 1
ATOM 4600 O O . LEU D 2 168 ? 1.635 26.099 30.268 1.00 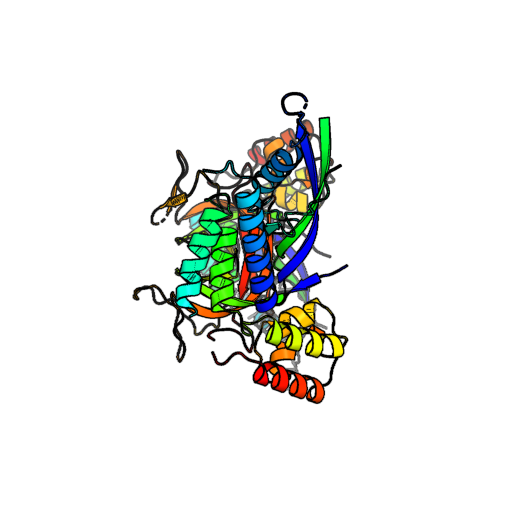51.76 168 LEU D O 1
ATOM 4605 N N . GLY D 2 169 ? 1.841 25.695 28.072 1.00 54.26 169 GLY D N 1
ATOM 4606 C CA . GLY D 2 169 ? 0.751 24.738 28.088 1.00 50.83 169 GLY D CA 1
ATOM 4607 C C . GLY D 2 169 ? -0.521 25.194 27.407 1.00 51.96 169 GLY D C 1
ATOM 4608 O O . GLY D 2 169 ? -0.499 26.088 26.562 1.00 39.48 169 GLY D O 1
ATOM 4609 N N . ALA D 2 170 ? -1.629 24.566 27.788 1.00 49.01 170 ALA D N 1
ATOM 4610 C CA . ALA D 2 170 ? -2.944 24.849 27.229 1.00 61.89 170 ALA D CA 1
ATOM 4611 C C . ALA D 2 170 ? -3.352 26.321 27.286 1.00 61.39 170 ALA D C 1
ATOM 4612 O O . ALA D 2 170 ? -3.280 26.956 28.341 1.00 58.90 170 ALA D O 1
ATOM 4614 N N . ILE D 2 171 ? -3.788 26.851 26.142 1.00 61.19 171 ILE D N 1
ATOM 4615 C CA . ILE D 2 171 ? -4.236 28.240 26.055 1.00 65.40 171 ILE D CA 1
ATOM 4616 C C . ILE D 2 171 ? -5.756 28.263 26.209 1.00 71.50 171 ILE D C 1
ATOM 4617 O O . ILE D 2 171 ? -6.382 27.208 25.968 1.00 74.65 171 ILE D O 1
#

Sequence (583 aa):
ELIALNLSEARLVIKEALVERRRAFKRSQTREKELESIDVLLEQTTGGNNKDLKNTMQYLTNFSRFRDQETVGAVIQLLKSTGLHPFEVAQLGSLACDTADEAKTLIPSLNNKISDDELERILKELSNLETLYMFFIKDLSLNITLHPSFFGPRMKQYLKTKLLEEVEGSCTGKFGYILCVLDYDNIDIQFNVKYRAVVFKPFKGEVVDGTVVSCSQHGFEVQVGPMKVFVTKHLMPQDLTFNASYQSSEDVITIKSRIRVKIEGCISQVSSIHAIGSIKEDYLGAIELIALNLSEARLVIKEALVERRRAFKRSQKKHTREKELESIDVLLEQTTGGNNKDLKNTMQYLTNFSRFRDQETVGAVIQLLKSTGLHPFEVAQLGSLACDTADEAKTLIPSLNNKISDDELERILKELSNLETLYMFFIKDLSLNITLPSFFGPRMKQYLKTKLLEEVEGSCTGKFGYILCVLDYDNIDIQAEFNVKYRAVVFKPFKGEVVDGTVVSCSQHGFEVQVGPMKVFVTKHLMPQDLTFNAGSNPPSYQSSEDVITIKSRIRVKIEGCISQVSSIHAIGSIKEDYLGAI

Nearest PDB structures (foldseek):
  1y14-assembly2_A  TM=1.008E+00  e=1.087E-20  Saccharomyces cerevisiae
  5ip9-assembly1_D  TM=9.818E-01  e=8.952E-18  Saccharomyces cerevisiae
  5ot2-assembly1_D  TM=9.837E-01  e=1.013E-16  Saccharomyces cerevisiae S288C
  7o4l-assembly1_D  TM=9.733E-01  e=1.200E-16  Saccharomyces cerevisiae S288C
  7o4i-assembly1_D  TM=9.727E-01  e=3.312E-16  Saccharomyces cerevisiae S288C

Solvent-accessible surface area: 28871 Å² total; per-residue (Å²): 172,69,70,17,11,4,20,1,29,0,19,29,30,1,66,118,8,0,47,46,2,61,152,8,72,137,141,61,170,82,55,105,139,12,51,124,56,6,81,75,12,14,132,68,6,22,80,66,120,12,137,27,0,82,33,0,13,54,13,1,2,53,24,1,26,0,14,42,113,150,16,3,27,27,0,67,121,32,1,157,98,40,72,18,79,75,77,5,34,4,26,1,0,21,7,41,10,127,61,3,84,21,0,22,56,6,3,83,57,0,78,150,109,23,63,77,118,70,0,50,129,2,8,134,72,3,57,122,44,68,21,184,138,19,3,4,17,37,90,22,63,43,111,7,123,3,131,88,108,94,99,32,148,131,40,137,76,59,1,32,66,55,0,24,126,98,10,19,23,35,19,46,6,157,74,0,23,13,0,0,2,14,59,17,65,102,15,70,16,147,78,42,1,113,15,95,0,0,4,4,46,6,84,155,33,18,8,13,19,0,33,1,51,12,26,8,77,11,0,0,7,0,30,2,0,11,5,73,0,13,0,9,104,86,0,9,34,175,102,12,77,62,88,104,21,1,72,23,112,126,54,87,4,55,83,161,33,104,0,21,0,64,1,13,13,54,14,67,24,142,80,31,10,23,3,3,0,0,6,84,75,105,94,26,6,40,164,196,105,51,15,9,2,21,1,24,0,17,28,35,0,84,104,6,0,39,49,1,70,130,4,67,102,146,69,87,171,147,235,132,33,117,129,17,63,127,39,18,76,67,12,2,133,84,7,18,65,48,124,8,126,15,0,71,39,0,13,80,12,1,1,56,24,3,34,0,37,53,103,134,23,2,29,41,0,46,140,34,0,150,95,42,69,19,68,50,70,4,21,3,28,1,1,22,8,40,10,126,60,4,86,23,0,26,64,6,3,83,53,0,86,134,118,25,66,78,121,92,0,58,126,4,8,135,44,4,53,117,58,58,35,166,171,18,4,13,22,66,105,28,68,34,73,21,105,22,119,101,112,108,27,125,183,52,92,54,76,2,8,58,71,0,22,116,117,14,21,28,40,18,55,4,180,71,1,21,26,0,0,2,12,64,6,67,108,6,61,25,145,67,111,33,50,0,118,13,98,0,0,2,3,38,2,71,164,28,17,8,14,15,0,32,0,58,13,2,8,72,4,0,0,16,0,20,1,0,8,3,92,0,13,0,9,72,88,0,5,44,178,91,18,84,63,46,90,75,37,139,59,41,5,3,62,32,120,154,54,92,5,31,61,170,24,96,0,21,0,65,0,17,13,47,11,73,25,141,78,35,11,20,3,4,0,0,7,80,83,105,89,27,9,56,116

CATH classification: 1.20.1250.40

Organism: Saccharomyces cerevisiae (strain ATCC 204508 / S288c) (NCBI:txid559292)

Secondary structure (DSSP, 8-state):
-EEEE-HHHHHHHHHHHHHHHHHHHHS---HHHHHHHHHHHHHHHS-S--HHHHHHHHHHHHH-S--SHHHHHHHHHHHHTTT--HHHHHHHHHS--SSHHHHHHHSGGGTTTS-HHHHHHHHHHHHHH----/-EEEEEEEEE----TTS-STTHHHHHHHHHHHHHTTEEETTTEEEEEE--GGG-B---EEEEEEEEE---TT-EEEEEEEEEETTEEEEEETTEEEEEEGGGS-TT-EE---EE-SS-EE-TT-EEEEEEEEEEEETTEEEEEEE--STT-EE-/--EEE-HHHHHHHHHHHHHHHHHHHHHHSPP---HHHHHHHHHHHHHHS-S--HHHHHHHHHHHHH-S--SHHHHHHHHHHHHTTT--HHHHHHHHHS--SSHHHHHHHSGGGTTTS-HHHHHHHHHHHHHHS---/-EEEEEEEEEEE--TT-STTHHHHHHHHHHHHHTTEEETTTEEEEEE--GGG-EE--EEEEEEEEEEE---TT-EEEEEEEEEETTEEEEEETTEEEEEEGGGS-TT-EEETTSSS-EEE-SS-EEETT-EEEEEEEEEEEETTEEEEEEE--STT-EE-

InterPro domains:
  IPR005574 RNA polymerase subunit Rpb4/RPC9 [PF03874] (49-217)
  IPR006590 RNA polymerase Rpb4/RPC9, core [SM00657] (95-221)
  IPR010997 HRDC-like superfamily [SSF47819] (46-220)
  IPR038324 Rpb4/RPC9 superfamily [G3DSA:1.20.1250.40] (50-221)
  IPR045222 DNA-directed RNA polymerase II subunit Rpb4-like [PTHR21297] (1-220)

Radius of gyration: 28.87 Å; Cα contacts (8 Å, |Δi|>4): 1078; chains: 4; bounding box: 66×69×92 Å

GO terms:
  GO:0000932 P-body (C, IDA)
  GO:0005634 nucleus (C, IDA)
  GO:0005737 cytoplasm (C, IDA)
  GO:0003697 single-stranded DNA binding (F, IDA)
  GO:0003727 single-stranded RNA binding (F, IDA)
  GO:0003968 RNA-directed RNA polymerase activity (F, IDA)
  GO:0005665 RNA polymerase II, core complex (C, IDA)
  GO:0006367 transcription initiation at RNA polymerase II promoter (P, IDA)
  GO:0045948 positive regulation of translational initiation (P, IMP)
  GO:0006366 transcription by RNA polymerase II (P, IMP)
  GO:0000288 nuclear-transcribed mRNA catabolic process, deadenylation-dependent decay (P, IMP)
  GO:0031369 translation initiation factor binding (F, IPI)
  GO:0005515 protein binding (F, IPI)
  GO:0006368 transcription elongation by RNA polymerase II (P, IDA)

B-factor: mean 54.17, std 19.21, range [18.76, 100.0]